Protein 3KEW (pdb70)

CATH classification: 2.40.30.130 (+1 more: 3.30.980.10)

Sequence (458 aa):
LTKLYYEDQYIKEFKGEIIEVKEIDGKFHVLLDQTAFFPGGGGQMGDLGLIDGIKVLDVYEEEGKVYHVLEKEPKKLKNLQCELDWERRFDGMQQHLGQHLLSGCFYDLFGANTCGFHLGKEISTVDIVGFLDEKTIREAEKEANRLIFFENLEVKSYAPSKKELKKVKTRRALPKTDEEIRIVEIVGLDLNACCGVHPRNTRDLQVIKIRRRWEKKHKNATRIEYVAGNRAVLTKLYYEDQYIKEFKGEIIEVKEIDGKFHVLLDQTAFFPGGGGQMGDLGLIDGIKVLDVYEEEGKVYHVLEKEPKKLKNLQCELDWERRFDGMQQHLGQHLLSGCFYDLFGANTCGFHLGKEISTVDIVGFLDEKTIREAEKEANRLIFENLEVKSYAPSKKELKKVKTRRALPKEEIRIVEIVGLDLNACCGVHPRNTRDLQVIKIRRRWEKHKNATRIEYVAGNNRAV

B-factor: mean 55.45, std 14.64, range [20.0, 114.48]

Foldseek 3Di:
DAACCLVDVPDFKDWWFWPDWDDDPQKTKTFTPYDPWAQDWQQFHTWWFDKQNFTFDHWHDDPNTIITITNDDDDDGGGIITGTPVVSSLQRQLLVVLQVLLQLLCCVPPVWHWDDWHDDPQWIKTKTFADDDPVSSVVSQVVSQVQLVVKFFKDKAQDDPVCVVVDDAPDDDDDDPDTFIWIDRPPTHIDTTPDRHDGISVSQVHKDWDDWDDDPRIIMTIMGTDPSVD/DEAVCLVPVPCFKDWWFFPDWDQDPNWTKTFTPYDPWAQDFQQFHTWWWDKLNWTFPHWHDDPNTIITITPDDDDDGGGIMIGTPVVSSLQRQLQVVLQVLLQLLLCVPPVWHWDDWHRDPQKIKTWTFADDDPVSSVNSQVVLQVQLVVKFFKDKAFDDPVRVVVDDAPDDDDPVTWIWIDRPPTHIDTGPGRHDRISVSQVHKDWDDWDDDPRTIMTIMGTDPSVD

Radius of gyration: 28.51 Å; Cα contacts (8 Å, |Δi|>4): 970; chains: 2; bounding box: 64×62×84 Å

Solvent-accessible surface area: 24409 Å² total; per-residue (Å²): 120,59,66,25,5,48,127,48,15,75,47,100,94,17,89,3,58,13,91,57,62,117,115,82,130,55,99,24,26,0,4,4,51,54,5,0,0,2,19,26,24,36,51,10,130,13,4,55,14,62,0,55,61,19,105,3,71,69,8,58,82,97,169,45,88,4,33,0,7,0,67,132,93,14,158,122,83,132,102,1,75,0,61,14,60,46,138,51,6,35,17,19,0,0,3,2,0,0,9,12,0,0,14,2,0,0,85,91,73,76,44,13,72,49,83,19,108,109,25,19,109,130,38,0,18,0,11,0,71,28,152,18,68,106,145,28,0,79,70,0,26,161,29,0,28,119,15,0,129,106,72,40,95,1,84,34,68,39,14,62,172,180,98,37,173,159,24,151,48,131,183,100,48,74,201,74,160,125,115,32,23,0,2,31,1,52,86,38,16,44,38,44,15,57,2,3,0,0,112,43,0,111,36,0,60,35,0,87,7,53,13,71,69,122,73,174,125,6,5,82,0,23,0,3,0,0,85,52,13,142,127,67,58,23,4,46,121,50,12,71,51,100,102,17,124,4,44,10,85,60,62,44,114,82,146,56,97,29,21,0,5,5,47,58,4,0,0,2,22,22,28,35,53,9,80,16,4,56,11,33,1,24,4,2,81,5,71,69,9,58,74,82,160,48,82,8,8,0,14,0,74,67,97,13,125,114,76,135,96,1,70,0,58,14,56,56,148,71,5,34,30,17,0,0,2,1,0,0,13,11,0,0,14,2,0,0,77,94,72,75,44,14,77,51,82,21,86,119,20,18,142,138,55,0,17,0,13,0,71,28,133,29,89,100,152,24,0,87,72,0,25,163,29,0,45,116,16,6,159,88,77,36,94,2,87,38,65,32,12,42,174,158,107,44,175,169,29,161,44,144,184,93,50,92,244,204,122,44,25,0,2,35,1,55,82,32,13,40,40,46,15,50,3,4,1,0,104,43,0,123,39,0,75,41,1,72,6,98,133,71,101,136,68,160,120,5,5,71,0,40,0,6,0,0,75,64,3,137

InterPro domains:
  IPR003156 DHHA1 domain [PF02272] (300-395)
  IPR009000 Translation protein, beta-barrel domain superfamily [SSF50447] (2-75)
  IPR012947 Threonyl/alanyl tRNA synthetase, SAD [PF07973] (180-222)
  IPR012947 Threonyl/alanyl tRNA synthetase, SAD [SM00863] (180-222)
  IPR018163 Threonyl/alanyl tRNA synthetase, class II-like, putative editing domain superfamily [SSF55186] (88-229)
  IPR051335 Alanyl-tRNA Editing Enzymes [PTHR43462] (4-225)

Structure (mmCIF, N/CA/C/O backbone):
data_3KEW
#
_entry.id   3KEW
#
_cell.length_a   57.849
_cell.length_b   57.922
_cell.length_c   178.441
_cell.angle_alpha   90.00
_cell.angle_beta   90.00
_cell.angle_gamma   90.00
#
_symmetry.space_group_name_H-M   'P 21 21 21'
#
loop_
_entity.id
_entity.type
_entity.pdbx_description
1 polymer 'DHHA1 domain protein'
2 non-polymer 'ZINC ION'
3 water water
#
loop_
_atom_site.group_PDB
_atom_site.id
_atom_site.type_symbol
_atom_site.label_atom_id
_atom_site.label_alt_id
_atom_site.label_comp_id
_atom_site.label_asym_id
_atom_site.label_entity_id
_atom_site.label_seq_id
_atom_site.pdbx_PDB_ins_code
_atom_site.Cartn_x
_atom_site.Cartn_y
_atom_site.Cartn_z
_atom_site.occupancy
_atom_site.B_iso_or_equiv
_atom_site.auth_seq_id
_atom_site.auth_comp_id
_atom_site.auth_asym_id
_atom_site.auth_atom_id
_atom_site.pdbx_PDB_model_num
ATOM 1 N N . LEU A 1 3 ? 8.075 5.696 63.681 1.00 76.73 1 LEU A N 1
ATOM 2 C CA . LEU A 1 3 ? 8.690 6.884 63.015 1.00 74.23 1 LEU A CA 1
ATOM 3 C C . LEU A 1 3 ? 8.163 7.092 61.595 1.00 73.16 1 LEU A C 1
ATOM 4 O O . LEU A 1 3 ? 7.496 6.215 61.041 1.00 75.02 1 LEU A O 1
ATOM 9 N N . THR A 1 4 ? 8.476 8.248 61.012 1.00 68.40 2 THR A N 1
ATOM 10 C CA . THR A 1 4 ? 7.740 8.762 59.849 1.00 66.06 2 THR A CA 1
ATOM 11 C C . THR A 1 4 ? 8.244 8.291 58.466 1.00 62.05 2 THR A C 1
ATOM 12 O O . THR A 1 4 ? 9.439 8.362 58.167 1.00 61.32 2 THR A O 1
ATOM 16 N N . LYS A 1 5 ? 7.311 7.814 57.637 1.00 57.23 3 LYS A N 1
ATOM 17 C CA . LYS A 1 5 ? 7.602 7.475 56.238 1.00 54.28 3 LYS A CA 1
ATOM 18 C C . LYS A 1 5 ? 6.904 8.449 55.278 1.00 50.51 3 LYS A C 1
ATOM 19 O O . LYS A 1 5 ? 5.735 8.271 54.910 1.00 46.69 3 LYS A O 1
ATOM 25 N N . LEU A 1 6 ? 7.656 9.472 54.880 1.00 45.89 4 LEU A N 1
ATOM 26 C CA . LEU A 1 6 ? 7.145 10.602 54.091 1.00 44.98 4 LEU A CA 1
ATOM 27 C C . LEU A 1 6 ? 6.679 10.238 52.682 1.00 44.38 4 LEU A C 1
ATOM 28 O O . LEU A 1 6 ? 5.722 10.828 52.177 1.00 47.89 4 LEU A O 1
ATOM 33 N N . TYR A 1 7 ? 7.337 9.242 52.083 1.00 47.21 5 TYR A N 1
ATOM 34 C CA . TYR A 1 7 ? 7.013 8.738 50.742 1.00 42.50 5 TYR A CA 1
ATOM 35 C C . TYR A 1 7 ? 5.572 8.257 50.575 1.00 46.37 5 TYR A C 1
ATOM 36 O O . TYR A 1 7 ? 5.043 8.270 49.466 1.00 48.40 5 TYR A O 1
ATOM 45 N N . TYR A 1 8 ? 4.949 7.823 51.670 1.00 43.96 6 TYR A N 1
ATOM 46 C CA . TYR A 1 8 ? 3.535 7.450 51.670 1.00 43.42 6 TYR A CA 1
ATOM 47 C C . TYR A 1 8 ? 2.597 8.598 52.079 1.00 47.56 6 TYR A C 1
ATOM 48 O O . TYR A 1 8 ? 1.377 8.436 52.060 1.00 51.81 6 TYR A O 1
ATOM 57 N N . GLU A 1 9 ? 3.164 9.744 52.459 1.00 45.47 7 GLU A N 1
ATOM 58 C CA . GLU A 1 9 ? 2.369 10.916 52.835 1.00 45.11 7 GLU A CA 1
ATOM 59 C C . GLU A 1 9 ? 2.285 11.912 51.680 1.00 44.59 7 GLU A C 1
ATOM 60 O O . GLU A 1 9 ? 1.199 12.388 51.333 1.00 45.33 7 GLU A O 1
ATOM 66 N N . ASP A 1 10 ? 3.445 12.211 51.105 1.00 44.61 8 ASP A N 1
ATOM 67 C CA . ASP A 1 10 ? 3.574 13.034 49.909 1.00 44.52 8 ASP A CA 1
ATOM 68 C C . ASP A 1 10 ? 4.723 12.481 49.074 1.00 44.64 8 ASP A C 1
ATOM 69 O O . ASP A 1 10 ? 5.898 12.669 49.397 1.00 40.40 8 ASP A O 1
ATOM 74 N N . GLN A 1 11 ? 4.370 11.818 47.981 1.00 45.74 9 GLN A N 1
ATOM 75 C CA . GLN A 1 11 ? 5.355 11.146 47.133 1.00 45.23 9 GLN A CA 1
ATOM 76 C C . GLN A 1 11 ? 6.208 12.094 46.287 1.00 40.20 9 GLN A C 1
ATOM 77 O O . GLN A 1 11 ? 7.150 11.657 45.647 1.00 40.30 9 GLN A O 1
ATOM 83 N N . TYR A 1 12 ? 5.869 13.383 46.290 1.00 41.95 10 TYR A N 1
ATOM 84 C CA . TYR A 1 12 ? 6.607 14.380 45.522 1.00 42.81 10 TYR A CA 1
ATOM 85 C C . TYR A 1 12 ? 7.641 15.144 46.333 1.00 44.95 10 TYR A C 1
ATOM 86 O O . TYR A 1 12 ? 8.354 15.974 45.774 1.00 45.02 10 TYR A O 1
ATOM 95 N N . ILE A 1 13 ? 7.727 14.865 47.636 1.00 48.53 11 ILE A N 1
ATOM 96 C CA . ILE A 1 13 ? 8.775 15.442 48.479 1.00 45.11 11 ILE A CA 1
ATOM 97 C C . ILE A 1 13 ? 10.116 14.871 48.028 1.00 45.81 11 ILE A C 1
ATOM 98 O O . ILE A 1 13 ? 10.322 13.653 48.063 1.00 47.88 11 ILE A O 1
ATOM 103 N N . LYS A 1 14 ? 11.008 15.751 47.583 1.00 44.95 12 LYS A N 1
ATOM 104 C CA . LYS A 1 14 ? 12.337 15.334 47.144 1.00 48.05 12 LYS A CA 1
ATOM 105 C C . LYS A 1 14 ? 13.486 15.859 48.016 1.00 48.18 12 LYS A C 1
ATOM 106 O O . LYS A 1 14 ? 14.615 15.375 47.911 1.00 48.97 12 LYS A O 1
ATOM 112 N N . GLU A 1 15 ? 13.198 16.858 48.854 1.00 51.64 13 GLU A N 1
ATOM 113 C CA . GLU A 1 15 ? 14.136 17.356 49.875 1.00 50.68 13 GLU A CA 1
ATOM 114 C C . GLU A 1 15 ? 13.408 17.491 51.195 1.00 50.73 13 GLU A C 1
ATOM 115 O O . GLU A 1 15 ? 12.240 17.913 51.226 1.00 49.86 13 GLU A O 1
ATOM 121 N N . PHE A 1 16 ? 14.109 17.167 52.281 1.00 49.41 14 PHE A N 1
ATOM 122 C CA . PHE A 1 16 ? 13.530 17.193 53.624 1.00 48.89 14 PHE A CA 1
ATOM 123 C C . PHE A 1 16 ? 14.589 17.306 54.718 1.00 48.64 14 PHE A C 1
ATOM 124 O O . PHE A 1 16 ? 15.799 17.176 54.462 1.00 44.40 14 PHE A O 1
ATOM 132 N N . LYS A 1 17 ? 14.113 17.566 55.934 1.00 47.58 15 LYS A N 1
ATOM 133 C CA . LYS A 1 17 ? 14.958 17.696 57.109 1.00 46.73 15 LYS A CA 1
ATOM 134 C C . LYS A 1 17 ? 14.862 16.426 57.931 1.00 47.03 15 LYS A C 1
ATOM 135 O O . LYS A 1 17 ? 13.774 15.881 58.148 1.00 48.31 15 LYS A O 1
ATOM 141 N N . GLY A 1 18 ? 16.009 15.932 58.369 1.00 48.77 16 GLY A N 1
ATOM 142 C CA . GLY A 1 18 ? 16.032 14.690 59.118 1.00 48.63 16 GLY A CA 1
ATOM 143 C C . GLY A 1 18 ? 17.024 14.707 60.250 1.00 53.64 16 GLY A C 1
ATOM 144 O O . GLY A 1 18 ? 17.989 15.480 60.244 1.00 54.15 16 GLY A O 1
ATOM 145 N N . GLU A 1 19 ? 16.775 13.836 61.219 1.00 56.89 17 GLU A N 1
ATOM 146 C CA . GLU A 1 19 ? 17.656 13.663 62.354 1.00 60.77 17 GLU A CA 1
ATOM 147 C C . GLU A 1 19 ? 18.024 12.198 62.455 1.00 55.13 17 GLU A C 1
ATOM 148 O O . GLU A 1 19 ? 17.146 11.333 62.508 1.00 54.52 17 GLU A O 1
ATOM 154 N N . ILE A 1 20 ? 19.327 11.940 62.473 1.00 53.22 18 ILE A N 1
ATOM 155 C CA . ILE A 1 20 ? 19.856 10.600 62.645 1.00 56.42 18 ILE A CA 1
ATOM 156 C C . ILE A 1 20 ? 19.612 10.110 64.074 1.00 57.26 18 ILE A C 1
ATOM 157 O O . ILE A 1 20 ? 20.078 10.717 65.036 1.00 61.02 18 ILE A O 1
ATOM 162 N N . ILE A 1 21 ? 18.869 9.012 64.181 1.00 59.00 19 ILE A N 1
ATOM 163 C CA . ILE A 1 21 ? 18.421 8.443 65.452 1.00 63.93 19 ILE A CA 1
ATOM 164 C C . ILE A 1 21 ? 19.343 7.297 65.926 1.00 65.77 19 ILE A C 1
ATOM 165 O O . ILE A 1 21 ? 19.478 7.049 67.128 1.00 61.20 19 ILE A O 1
ATOM 170 N N . GLU A 1 22 ? 20.001 6.635 64.972 1.00 68.47 20 GLU A N 1
ATOM 171 C CA . GLU A 1 22 ? 20.890 5.503 65.253 1.00 68.56 20 GLU A CA 1
ATOM 172 C C . GLU A 1 22 ? 21.988 5.452 64.194 1.00 70.08 20 GLU A C 1
ATOM 173 O O . GLU A 1 22 ? 21.736 5.778 63.036 1.00 72.34 20 GLU A O 1
ATOM 179 N N . VAL A 1 23 ? 23.206 5.090 64.602 1.00 70.16 21 VAL A N 1
ATOM 180 C CA . VAL A 1 23 ? 24.312 4.787 63.677 1.00 69.72 21 VAL A CA 1
ATOM 181 C C . VAL A 1 23 ? 24.938 3.429 64.023 1.00 72.30 21 VAL A C 1
ATOM 182 O O . VAL A 1 23 ? 25.376 3.219 65.157 1.00 72.75 21 VAL A O 1
ATOM 186 N N . LYS A 1 24 ? 24.974 2.518 63.048 1.00 72.42 22 LYS A N 1
ATOM 187 C CA . LYS A 1 24 ? 25.718 1.260 63.168 1.00 71.18 22 LYS A CA 1
ATOM 188 C C . LYS A 1 24 ? 26.732 1.115 62.038 1.00 72.70 22 LYS A C 1
ATOM 189 O O . LYS A 1 24 ? 26.360 1.118 60.863 1.00 75.33 22 LYS A O 1
ATOM 195 N N . GLU A 1 25 ? 28.010 0.993 62.392 1.00 74.45 23 GLU A N 1
ATOM 196 C CA . GLU A 1 25 ? 29.050 0.720 61.404 1.00 79.49 23 GLU A CA 1
ATOM 197 C C . GLU A 1 25 ? 29.126 -0.774 61.098 1.00 78.52 23 GLU A C 1
ATOM 198 O O . GLU A 1 25 ? 29.449 -1.585 61.970 1.00 78.06 23 GLU A O 1
ATOM 204 N N . ILE A 1 26 ? 28.807 -1.129 59.857 1.00 78.23 24 ILE A N 1
ATOM 205 C CA . ILE A 1 26 ? 28.864 -2.517 59.404 1.00 77.03 24 ILE A CA 1
ATOM 206 C C . ILE A 1 26 ? 29.808 -2.582 58.203 1.00 79.41 24 ILE A C 1
ATOM 207 O O . ILE A 1 26 ? 29.469 -2.123 57.109 1.00 79.72 24 ILE A O 1
ATOM 212 N N . ASP A 1 27 ? 30.988 -3.154 58.450 1.00 82.03 25 ASP A N 1
ATOM 213 C CA . ASP A 1 27 ? 32.153 -3.167 57.537 1.00 84.51 25 ASP A CA 1
ATOM 214 C C . ASP A 1 27 ? 32.244 -2.055 56.473 1.00 82.76 25 ASP A C 1
ATOM 215 O O . ASP A 1 27 ? 31.828 -2.239 55.325 1.00 83.20 25 ASP A O 1
ATOM 220 N N . GLY A 1 28 ? 32.784 -0.909 56.882 1.00 81.52 26 GLY A N 1
ATOM 221 C CA . GLY A 1 28 ? 33.075 0.196 55.965 1.00 81.91 26 GLY A CA 1
ATOM 222 C C . GLY A 1 28 ? 31.954 1.200 55.764 1.00 80.62 26 GLY A C 1
ATOM 223 O O . GLY A 1 28 ? 32.209 2.349 55.402 1.00 78.93 26 GLY A O 1
ATOM 224 N N . LYS A 1 29 ? 30.719 0.763 56.011 1.00 81.16 27 LYS A N 1
ATOM 225 C CA . LYS A 1 29 ? 29.516 1.554 55.741 1.00 80.45 27 LYS A CA 1
ATOM 226 C C . LYS A 1 29 ? 28.724 1.857 57.015 1.00 77.09 27 LYS A C 1
ATOM 227 O O . LYS A 1 29 ? 28.758 1.089 57.982 1.00 74.42 27 LYS A O 1
ATOM 233 N N . PHE A 1 30 ? 27.995 2.970 56.990 1.00 73.78 28 PHE A N 1
ATOM 234 C CA . PHE A 1 30 ? 27.285 3.463 58.168 1.00 67.85 28 PHE A CA 1
ATOM 235 C C . PHE A 1 30 ? 25.770 3.420 57.987 1.00 63.73 28 PHE A C 1
ATOM 236 O O . PHE A 1 30 ? 25.186 4.240 57.275 1.00 64.15 28 PHE A O 1
ATOM 244 N N . HIS A 1 31 ? 25.155 2.433 58.632 1.00 57.42 29 HIS A N 1
ATOM 245 C CA . HIS A 1 31 ? 23.716 2.199 58.543 1.00 60.10 29 HIS A CA 1
ATOM 246 C C . HIS A 1 31 ? 22.981 3.115 59.520 1.00 60.07 29 HIS A C 1
ATOM 247 O O . HIS A 1 31 ? 23.080 2.932 60.736 1.00 62.09 29 HIS A O 1
ATOM 254 N N . VAL A 1 32 ? 22.252 4.101 58.996 1.00 58.72 30 VAL A N 1
ATOM 255 C CA . VAL A 1 32 ? 21.552 5.066 59.857 1.00 57.10 30 VAL A CA 1
ATOM 256 C C . VAL A 1 32 ? 20.020 4.990 59.820 1.00 57.06 30 VAL A C 1
ATOM 257 O O . VAL A 1 32 ? 19.411 4.678 58.790 1.00 54.90 30 VAL A O 1
ATOM 261 N N . LEU A 1 33 ? 19.413 5.267 60.969 1.00 56.43 31 LEU A N 1
ATOM 262 C CA . LEU A 1 33 ? 17.970 5.421 61.076 1.00 57.08 31 LEU A CA 1
ATOM 263 C C . LEU A 1 33 ? 17.704 6.921 61.150 1.00 57.56 31 LEU A C 1
ATOM 264 O O . LEU A 1 33 ? 18.559 7.676 61.633 1.00 52.06 31 LEU A O 1
ATOM 269 N N . LEU A 1 34 ? 16.541 7.347 60.654 1.00 49.69 32 LEU A N 1
ATOM 270 C CA . LEU A 1 34 ? 16.136 8.760 60.657 1.00 49.03 32 LEU A CA 1
ATOM 271 C C . LEU A 1 34 ? 14.790 8.914 61.358 1.00 49.19 32 LEU A C 1
ATOM 272 O O . LEU A 1 34 ? 14.007 7.961 61.406 1.00 48.76 32 LEU A O 1
ATOM 277 N N . ASP A 1 35 ? 14.538 10.101 61.917 1.00 52.14 33 ASP A N 1
ATOM 278 C CA . ASP A 1 35 ? 13.256 10.392 62.569 1.00 54.77 33 ASP A CA 1
ATOM 279 C C . ASP A 1 35 ? 12.102 10.376 61.559 1.00 54.55 33 ASP A C 1
ATOM 280 O O . ASP A 1 35 ? 11.016 9.862 61.847 1.00 54.97 33 ASP A O 1
ATOM 285 N N . GLN A 1 36 ? 12.371 10.920 60.371 1.00 55.41 34 GLN A N 1
ATOM 286 C CA . GLN A 1 36 ? 11.440 10.915 59.238 1.00 52.37 34 GLN A CA 1
ATOM 287 C C . GLN A 1 36 ? 12.228 10.714 57.953 1.00 49.79 34 GLN A C 1
ATOM 288 O O . GLN A 1 36 ? 13.336 11.230 57.814 1.00 48.50 34 GLN A O 1
ATOM 294 N N . THR A 1 37 ? 11.673 9.950 57.020 1.00 50.39 35 THR A N 1
ATOM 295 C CA . THR A 1 37 ? 12.373 9.729 55.756 1.00 49.31 35 THR A CA 1
ATOM 296 C C . THR A 1 37 ? 11.454 9.739 54.532 1.00 47.12 35 THR A C 1
ATOM 297 O O . THR A 1 37 ? 10.311 9.277 54.581 1.00 45.39 35 THR A O 1
ATOM 301 N N . ALA A 1 38 ? 11.967 10.306 53.450 1.00 43.69 36 ALA A N 1
ATOM 302 C CA . ALA 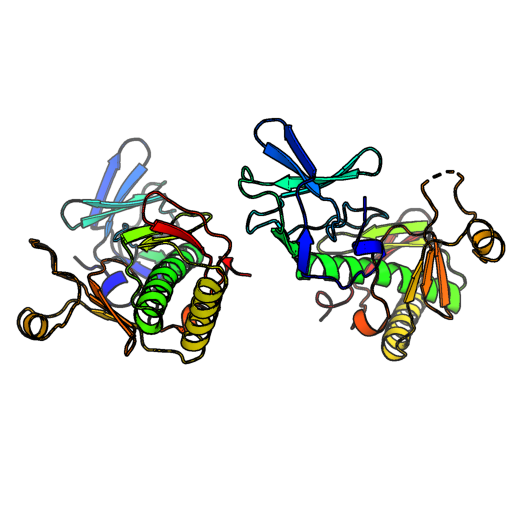A 1 38 ? 11.320 10.238 52.146 1.00 43.82 36 ALA A CA 1
ATOM 303 C C . ALA A 1 38 ? 12.042 9.235 51.241 1.00 45.44 36 ALA A C 1
ATOM 304 O O . ALA A 1 38 ? 11.713 9.115 50.065 1.00 46.97 36 ALA A O 1
ATOM 306 N N . PHE A 1 39 ? 13.035 8.526 51.788 1.00 44.81 37 PHE A N 1
ATOM 307 C CA . PHE A 1 39 ? 13.736 7.473 51.043 1.00 41.07 37 PHE A CA 1
ATOM 308 C C . PHE A 1 39 ? 12.893 6.199 51.056 1.00 44.77 37 PHE A C 1
ATOM 309 O O . PHE A 1 39 ? 12.676 5.599 52.118 1.00 43.60 37 PHE A O 1
ATOM 317 N N . PHE A 1 40 ? 12.398 5.810 49.876 1.00 44.31 38 PHE A N 1
ATOM 318 C CA . PHE A 1 40 ? 11.658 4.555 49.686 1.00 43.93 38 PHE A CA 1
ATOM 319 C C . PHE A 1 40 ? 12.673 3.422 49.792 1.00 45.60 38 PHE A C 1
ATOM 320 O O . PHE A 1 40 ? 13.737 3.500 49.155 1.00 41.82 38 PHE A O 1
ATOM 328 N N . PRO A 1 41 ? 12.395 2.411 50.645 1.00 45.70 39 PRO A N 1
ATOM 329 C CA . PRO A 1 41 ? 13.251 1.212 50.742 1.00 48.71 39 PRO A CA 1
ATOM 330 C C . PRO A 1 41 ? 13.056 0.180 49.609 1.00 54.04 39 PRO A C 1
ATOM 331 O O . PRO A 1 41 ? 13.911 -0.702 49.418 1.00 50.79 39 PRO A O 1
ATOM 335 N N . GLY A 1 42 ? 11.958 0.310 48.866 1.00 49.80 40 GLY A N 1
ATOM 336 C CA . GLY A 1 42 ? 11.539 -0.699 47.899 1.00 52.52 40 GLY A CA 1
ATOM 337 C C . GLY A 1 42 ? 10.210 -1.300 48.314 1.00 52.35 40 GLY A C 1
ATOM 338 O O . GLY A 1 42 ? 9.855 -1.250 49.491 1.00 55.59 40 GLY A O 1
ATOM 339 N N . GLY A 1 43 ? 9.473 -1.866 47.356 1.00 49.79 41 GLY A N 1
ATOM 340 C CA . GLY A 1 43 ? 8.156 -2.455 47.630 1.00 46.23 41 GLY A CA 1
ATOM 341 C C . GLY A 1 43 ? 7.283 -2.622 46.396 1.00 50.24 41 GLY A C 1
ATOM 342 O O . GLY A 1 43 ? 7.312 -1.795 45.487 1.00 52.02 41 GLY A O 1
ATOM 343 N N . GLY A 1 44 ? 6.508 -3.702 46.362 1.00 52.10 42 GLY A N 1
ATOM 344 C CA . GLY A 1 44 ? 5.638 -4.020 45.220 1.00 51.74 42 GLY A CA 1
ATOM 345 C C . GLY A 1 44 ? 6.329 -4.229 43.871 1.00 52.61 42 GLY A C 1
ATOM 346 O O . GLY A 1 44 ? 5.688 -4.101 42.822 1.00 44.63 42 GLY A O 1
ATOM 347 N N . GLY A 1 45 ? 7.624 -4.553 43.899 1.00 45.80 43 GLY A N 1
ATOM 348 C CA . GLY A 1 45 ? 8.410 -4.724 42.685 1.00 46.05 43 GLY A CA 1
ATOM 349 C C . GLY A 1 45 ? 9.281 -3.525 42.337 1.00 50.22 43 GLY A C 1
ATOM 350 O O . GLY A 1 45 ? 10.150 -3.603 41.462 1.00 47.13 43 GLY A O 1
ATOM 351 N N . GLN A 1 46 ? 9.052 -2.414 43.034 1.00 43.71 44 GLN A N 1
ATOM 352 C CA . GLN A 1 46 ? 9.714 -1.161 42.739 1.00 43.18 44 GLN A CA 1
ATOM 353 C C . GLN A 1 46 ? 10.964 -1.032 43.589 1.00 48.20 44 GLN A C 1
ATOM 354 O O . GLN A 1 46 ? 10.940 -1.352 44.779 1.00 47.09 44 GLN A O 1
ATOM 360 N N . MET A 1 47 ? 12.044 -0.567 42.964 1.00 50.19 45 MET A N 1
ATOM 361 C CA . MET A 1 47 ? 13.335 -0.355 43.618 1.00 57.12 45 MET A CA 1
ATOM 362 C C . MET A 1 47 ? 13.321 0.795 44.622 1.00 53.55 45 MET A C 1
ATOM 363 O O . MET A 1 47 ? 12.456 1.669 44.566 1.00 51.09 45 MET A O 1
ATOM 368 N N . GLY A 1 48 ? 14.289 0.782 45.536 1.00 48.53 46 GLY A N 1
ATOM 369 C CA . GLY A 1 48 ? 14.420 1.814 46.553 1.00 46.82 46 GLY A CA 1
ATOM 370 C C . GLY A 1 48 ? 15.230 3.016 46.113 1.00 50.43 46 GLY A C 1
ATOM 371 O O . GLY A 1 48 ? 15.829 3.001 45.032 1.00 51.18 46 GLY A O 1
ATOM 372 N N . ASP A 1 49 ? 15.272 4.044 46.968 1.00 48.02 47 ASP A N 1
ATOM 373 C CA . ASP A 1 49 ? 15.914 5.322 46.640 1.00 44.63 47 ASP A CA 1
ATOM 374 C C . ASP A 1 49 ? 17.421 5.393 46.905 1.00 47.32 47 ASP A C 1
ATOM 375 O O . ASP A 1 49 ? 17.986 4.561 47.611 1.00 47.27 47 ASP A O 1
ATOM 380 N N . LEU A 1 50 ? 18.051 6.397 46.298 1.00 49.32 48 LEU A N 1
ATOM 381 C CA . LEU A 1 50 ? 19.433 6.787 46.572 1.00 54.03 48 LEU A CA 1
ATOM 382 C C . LEU A 1 50 ? 19.415 8.293 46.790 1.00 52.43 48 LEU A C 1
ATOM 383 O O . LEU A 1 50 ? 18.352 8.915 46.709 1.00 54.87 48 LEU A O 1
ATOM 388 N N . GLY A 1 51 ? 20.577 8.885 47.053 1.00 49.35 49 GLY A N 1
ATOM 389 C CA . GLY A 1 51 ? 20.652 10.330 47.227 1.00 52.60 49 GLY A CA 1
ATOM 390 C C . GLY A 1 51 ? 21.682 10.769 48.245 1.00 55.12 49 GLY A C 1
ATOM 391 O O . GLY A 1 51 ? 22.760 10.177 48.336 1.00 53.49 49 GLY A O 1
ATOM 392 N N . LEU A 1 52 ? 21.353 11.821 48.998 1.00 55.78 50 LEU A N 1
ATOM 393 C CA . LEU A 1 52 ? 22.286 12.413 49.964 1.00 52.73 50 LEU A CA 1
ATOM 394 C C . LEU A 1 52 ? 21.617 12.684 51.302 1.00 53.77 50 LEU A C 1
ATOM 395 O O . LEU A 1 52 ? 20.477 13.141 51.352 1.00 54.26 50 LEU A O 1
ATOM 400 N N . ILE A 1 53 ? 22.338 12.377 52.377 1.00 56.99 51 ILE A N 1
ATOM 401 C CA . ILE A 1 53 ? 21.999 12.810 53.734 1.00 54.78 51 ILE A CA 1
ATOM 402 C C . ILE A 1 53 ? 23.206 13.594 54.259 1.00 59.28 51 ILE A C 1
ATOM 403 O O . ILE A 1 53 ? 24.298 13.027 54.404 1.00 54.40 51 ILE A O 1
ATOM 408 N N . ASP A 1 54 ? 23.001 14.895 54.499 1.00 61.46 52 ASP A N 1
ATOM 409 C CA . ASP A 1 54 ? 24.055 15.833 54.929 1.00 62.45 52 ASP A CA 1
ATOM 410 C C . ASP A 1 54 ? 25.283 15.797 53.998 1.00 62.60 52 ASP A C 1
ATOM 411 O O . ASP A 1 54 ? 26.432 15.787 54.449 1.00 63.40 52 ASP A O 1
ATOM 416 N N . GLY A 1 55 ? 25.024 15.738 52.693 1.00 60.77 53 GLY A N 1
ATOM 417 C CA . GLY A 1 55 ? 26.089 15.678 51.690 1.00 57.88 53 GLY A CA 1
ATOM 418 C C . GLY A 1 55 ? 26.794 14.335 51.568 1.00 58.10 53 GLY A C 1
ATOM 419 O O . GLY A 1 55 ? 27.681 14.178 50.726 1.00 61.24 53 GLY A O 1
ATOM 420 N N . ILE A 1 56 ? 26.417 13.373 52.406 1.00 54.29 54 ILE A N 1
ATOM 421 C CA . ILE A 1 56 ? 27.005 12.033 52.370 1.00 60.27 54 ILE A CA 1
ATOM 422 C C . ILE A 1 56 ? 26.093 11.138 51.544 1.00 60.34 54 ILE A C 1
ATOM 423 O O . ILE A 1 56 ? 24.886 11.071 51.809 1.00 59.31 54 ILE A O 1
ATOM 428 N N . LYS A 1 57 ? 26.658 10.455 50.547 1.00 61.99 55 LYS A N 1
ATOM 429 C CA . LYS A 1 57 ? 25.829 9.667 49.630 1.00 60.71 55 LYS A CA 1
ATOM 430 C C . LYS A 1 57 ? 25.215 8.411 50.230 1.00 57.28 55 LYS A C 1
ATOM 431 O O . LYS A 1 57 ? 25.892 7.601 50.865 1.00 56.07 55 LYS A O 1
ATOM 437 N N . VAL A 1 58 ? 23.902 8.300 50.040 1.00 56.72 56 VAL A N 1
ATOM 438 C CA . VAL A 1 58 ? 23.131 7.130 50.425 1.00 54.83 56 VAL A CA 1
ATOM 439 C C . VAL A 1 58 ? 23.301 6.078 49.326 1.00 58.55 56 VAL A C 1
ATOM 440 O O . VAL A 1 58 ? 22.967 6.323 48.159 1.00 57.40 56 VAL A O 1
ATOM 444 N N . LEU A 1 59 ? 23.825 4.915 49.707 1.00 58.80 57 LEU A N 1
ATOM 445 C CA . LEU A 1 59 ? 24.180 3.863 48.757 1.00 58.16 57 LEU A CA 1
ATOM 446 C C . LEU A 1 59 ? 23.124 2.779 48.671 1.00 58.02 57 LEU A C 1
ATOM 447 O O . LEU A 1 59 ? 23.040 2.063 47.671 1.00 61.70 57 LEU A O 1
ATOM 452 N N . ASP A 1 60 ? 22.348 2.641 49.736 1.00 53.39 58 ASP A N 1
ATOM 453 C CA . ASP A 1 60 ? 21.323 1.611 49.824 1.00 58.14 58 ASP A CA 1
ATOM 454 C C . ASP A 1 60 ? 20.293 2.040 50.849 1.00 55.24 58 ASP A C 1
ATOM 455 O O . ASP A 1 60 ? 20.618 2.731 51.822 1.00 53.40 58 ASP A O 1
ATOM 460 N N . VAL A 1 61 ? 19.044 1.663 50.606 1.00 55.28 59 VAL A N 1
ATOM 461 C CA . VAL A 1 61 ? 17.972 1.867 51.565 1.00 51.12 59 VAL A CA 1
ATOM 462 C C . VAL A 1 61 ? 17.216 0.551 51.648 1.00 54.28 59 VAL A C 1
ATOM 463 O O . VAL A 1 61 ? 16.872 -0.043 50.623 1.00 52.90 59 VAL A O 1
ATOM 467 N N . TYR A 1 62 ? 16.994 0.083 52.869 1.00 55.54 60 TYR A N 1
ATOM 468 C CA . TYR A 1 62 ? 16.226 -1.130 53.099 1.00 56.80 60 TYR A CA 1
ATOM 469 C C . TYR A 1 62 ? 15.337 -0.956 54.319 1.00 55.60 60 TYR A C 1
ATOM 470 O O . TYR A 1 62 ? 15.559 -0.059 55.137 1.00 53.92 60 TYR A O 1
ATOM 479 N N . GLU A 1 63 ? 14.330 -1.815 54.432 1.00 60.63 61 GLU A N 1
ATOM 480 C CA . GLU A 1 63 ? 13.450 -1.823 55.587 1.00 62.99 61 GLU A CA 1
ATOM 481 C C . GLU A 1 63 ? 13.643 -3.109 56.380 1.00 68.38 61 GLU A C 1
ATOM 482 O O . GLU A 1 63 ? 13.642 -4.202 55.813 1.00 67.92 61 GLU A O 1
ATOM 488 N N . GLU A 1 64 ? 13.820 -2.965 57.690 1.00 72.51 62 GLU A N 1
ATOM 489 C CA . GLU A 1 64 ? 13.941 -4.108 58.583 1.00 78.45 62 GLU A CA 1
ATOM 490 C C . GLU A 1 64 ? 13.093 -3.876 59.832 1.00 76.71 62 GLU A C 1
ATOM 491 O O . GLU A 1 64 ? 13.315 -2.908 60.566 1.00 74.91 62 GLU A O 1
ATOM 497 N N . GLU A 1 65 ? 12.116 -4.764 60.034 1.00 77.08 63 GLU A N 1
ATOM 498 C CA . GLU A 1 65 ? 11.162 -4.718 61.157 1.00 79.52 63 GLU A CA 1
ATOM 499 C C . GLU A 1 65 ? 10.417 -3.385 61.278 1.00 75.23 63 GLU A C 1
ATOM 500 O O . GLU A 1 65 ? 10.277 -2.831 62.373 1.00 78.06 63 GLU A O 1
ATOM 506 N N . GLY A 1 66 ? 9.953 -2.877 60.140 1.00 72.38 64 GLY A N 1
ATOM 507 C CA . GLY A 1 66 ? 9.205 -1.622 60.083 1.00 67.70 64 GLY A CA 1
ATOM 508 C C . GLY A 1 66 ? 10.061 -0.370 60.160 1.00 63.72 64 GLY A C 1
ATOM 509 O O . GLY A 1 66 ? 9.541 0.722 60.361 1.00 66.17 64 GLY A O 1
ATOM 510 N N . LYS A 1 67 ? 11.372 -0.518 59.994 1.00 60.97 65 LYS A N 1
ATOM 511 C CA . LYS A 1 67 ? 12.282 0.619 60.111 1.00 61.90 65 LYS A CA 1
ATOM 512 C C . LYS A 1 67 ? 13.141 0.765 58.869 1.00 61.58 65 LYS A C 1
ATOM 513 O O . LYS A 1 67 ? 13.733 -0.201 58.397 1.00 62.48 65 LYS A O 1
ATOM 519 N N . VAL A 1 68 ? 13.208 1.988 58.354 1.00 56.41 66 VAL A N 1
ATOM 520 C CA . VAL A 1 68 ? 13.935 2.279 57.134 1.00 52.75 66 VAL A CA 1
ATOM 521 C C . VAL A 1 68 ? 15.384 2.669 57.457 1.00 49.25 66 VAL A C 1
ATOM 522 O O . VAL A 1 68 ? 15.633 3.678 58.125 1.00 49.98 66 VAL A O 1
ATOM 526 N N . TYR A 1 69 ? 16.325 1.868 56.965 1.00 49.66 67 TYR A N 1
ATOM 527 C CA . TYR A 1 69 ? 17.754 2.078 57.200 1.00 50.21 67 TYR A CA 1
ATOM 528 C C . TYR A 1 69 ? 18.485 2.594 55.973 1.00 51.98 67 TYR A C 1
ATOM 529 O O . TYR A 1 69 ? 18.306 2.081 54.876 1.00 54.39 67 TYR A O 1
ATOM 538 N N . HIS A 1 70 ? 19.346 3.579 56.183 1.00 53.23 68 HIS A N 1
ATOM 539 C CA . HIS A 1 70 ? 20.081 4.228 55.111 1.00 54.97 68 HIS A CA 1
ATOM 540 C C . HIS A 1 70 ? 21.559 3.884 55.238 1.00 59.10 68 HIS A C 1
ATOM 541 O O . HIS A 1 70 ? 22.177 4.135 56.276 1.00 58.70 68 HIS A O 1
ATOM 548 N N . VAL A 1 71 ? 22.118 3.303 54.180 1.00 58.89 69 VAL A N 1
ATOM 549 C CA . VAL A 1 71 ? 23.530 2.941 54.157 1.00 56.02 69 VAL A CA 1
ATOM 550 C C . VAL A 1 71 ? 24.344 4.113 53.607 1.00 57.88 69 VAL A C 1
ATOM 551 O O . VAL A 1 71 ? 24.240 4.463 52.431 1.00 60.45 69 VAL A O 1
ATOM 555 N N . LEU A 1 72 ? 25.133 4.732 54.481 1.00 57.01 70 LEU A N 1
ATOM 556 C CA . LEU A 1 72 ? 25.935 5.895 54.116 1.00 60.02 70 LEU A CA 1
ATOM 557 C C . LEU A 1 72 ? 27.380 5.480 53.881 1.00 57.57 70 LEU A C 1
ATOM 558 O O . LEU A 1 72 ? 27.906 4.635 54.614 1.00 55.04 70 LEU A O 1
ATOM 563 N N . GLU A 1 73 ? 28.029 6.073 52.876 1.00 61.43 71 GLU A N 1
ATOM 564 C CA . GLU A 1 73 ? 29.414 5.690 52.560 1.00 66.10 71 GLU A CA 1
ATOM 565 C C . GLU A 1 73 ? 30.456 6.310 53.499 1.00 69.11 71 GLU A C 1
ATOM 566 O O . GLU A 1 73 ? 31.565 5.789 53.624 1.00 68.51 71 GLU A O 1
ATOM 572 N N . LYS A 1 74 ? 30.096 7.414 54.153 1.00 69.43 72 LYS A N 1
ATOM 573 C CA . LYS A 1 74 ? 30.989 8.077 55.103 1.00 69.16 72 LYS A CA 1
ATOM 574 C C . LYS A 1 74 ? 30.351 8.221 56.483 1.00 71.26 72 LYS A C 1
ATOM 575 O O . LYS A 1 74 ? 29.137 8.059 56.644 1.00 68.62 72 LYS A O 1
ATOM 581 N N . GLU A 1 75 ? 31.188 8.506 57.477 1.00 74.73 73 GLU A N 1
ATOM 582 C CA . GLU A 1 75 ? 30.734 8.657 58.852 1.00 76.82 73 GLU A CA 1
ATOM 583 C C . GLU A 1 75 ? 30.015 9.989 59.051 1.00 72.76 73 GLU A C 1
ATOM 584 O O . GLU A 1 75 ? 30.547 11.042 58.678 1.00 73.03 73 GLU A O 1
ATOM 590 N N . PRO A 1 76 ? 28.789 9.940 59.610 1.00 69.19 74 PRO A N 1
ATOM 591 C CA . PRO A 1 76 ? 28.080 11.154 60.007 1.00 67.65 74 PRO A CA 1
ATOM 592 C C . PRO A 1 76 ? 28.823 11.899 61.111 1.00 69.32 74 PRO A C 1
ATOM 593 O O . PRO A 1 76 ? 29.386 11.270 62.010 1.00 67.93 74 PRO A O 1
ATOM 597 N N . LYS A 1 77 ? 28.845 13.226 61.016 1.00 71.07 75 LYS A N 1
ATOM 598 C CA . LYS A 1 77 ? 29.397 14.070 62.072 1.00 71.88 75 LYS A CA 1
ATOM 599 C C . LYS A 1 77 ? 28.232 14.761 62.776 1.00 69.77 75 LYS A C 1
ATOM 600 O O . LYS A 1 77 ? 27.841 14.361 63.879 1.00 70.37 75 LYS A O 1
ATOM 606 N N . LYS A 1 78 ? 27.672 15.773 62.116 1.00 68.99 76 LYS A N 1
ATOM 607 C CA . LYS A 1 78 ? 26.432 16.422 62.541 1.00 67.92 76 LYS A CA 1
ATOM 608 C C . LYS A 1 78 ? 25.272 15.431 62.411 1.00 66.57 76 LYS A C 1
ATOM 609 O O . LYS A 1 78 ? 25.238 14.626 61.474 1.00 69.37 76 LYS A O 1
ATOM 615 N N . LEU A 1 79 ? 24.337 15.465 63.357 1.00 64.41 77 LEU A N 1
ATOM 616 C CA . LEU A 1 79 ? 23.208 14.535 63.303 1.00 66.64 77 LEU A CA 1
ATOM 617 C C . LEU A 1 79 ? 21.801 15.126 63.487 1.00 63.87 77 LEU A C 1
ATOM 618 O O . LEU A 1 79 ? 20.818 14.401 63.391 1.00 66.28 77 LEU A O 1
ATOM 623 N N . LYS A 1 80 ? 21.704 16.431 63.713 1.00 62.04 78 LYS A N 1
ATOM 624 C C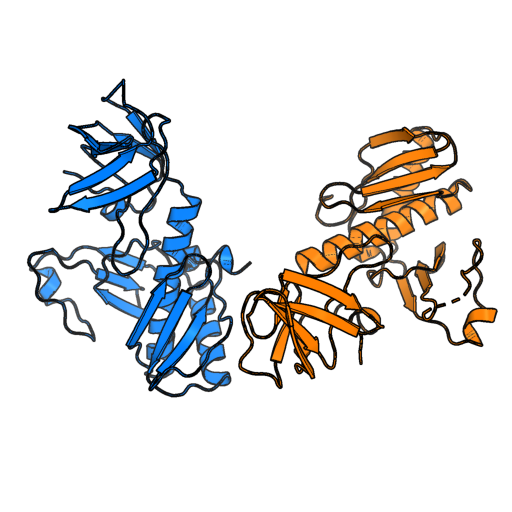A . LYS A 1 80 ? 20.400 17.089 63.817 1.00 64.92 78 LYS A CA 1
ATOM 625 C C . LYS A 1 80 ? 20.188 18.066 62.671 1.00 63.26 78 LYS A C 1
ATOM 626 O O . LYS A 1 80 ? 21.156 18.646 62.163 1.00 65.15 78 LYS A O 1
ATOM 632 N N . ASN A 1 81 ? 18.924 18.232 62.271 1.00 61.03 79 ASN A N 1
ATOM 633 C CA . ASN A 1 81 ? 18.513 19.222 61.268 1.00 59.50 79 ASN A CA 1
ATOM 634 C C . ASN A 1 81 ? 19.305 19.092 59.954 1.00 57.16 79 ASN A C 1
ATOM 635 O O . ASN A 1 81 ? 19.837 20.064 59.420 1.00 57.44 79 ASN A O 1
ATOM 640 N N . LEU A 1 82 ? 19.392 17.867 59.451 1.00 55.86 80 LEU A N 1
ATOM 641 C CA . LEU A 1 82 ? 20.220 17.584 58.284 1.00 54.85 80 LEU A CA 1
ATOM 642 C C . LEU A 1 82 ? 19.446 17.786 56.996 1.00 53.49 80 LEU A C 1
ATOM 643 O O . LEU A 1 82 ? 18.275 17.421 56.908 1.00 55.88 80 LEU A O 1
ATOM 648 N N . GLN A 1 83 ? 20.108 18.384 56.009 1.00 59.75 81 GLN A N 1
ATOM 649 C CA . GLN A 1 83 ? 19.573 18.471 54.653 1.00 63.64 81 GLN A CA 1
ATOM 650 C C . GLN A 1 83 ? 19.649 17.112 53.964 1.00 62.20 81 GLN A C 1
ATOM 651 O O . GLN A 1 83 ? 20.743 16.592 53.710 1.00 58.75 81 GLN A O 1
ATOM 657 N N . CYS A 1 84 ? 18.482 16.543 53.674 1.00 57.14 82 CYS A N 1
ATOM 658 C CA . CYS A 1 84 ? 18.400 15.254 52.995 1.00 57.42 82 CYS A CA 1
ATOM 659 C C . CYS A 1 84 ? 17.685 15.396 51.661 1.00 60.57 82 CYS A C 1
ATOM 660 O O . CYS A 1 84 ? 16.571 15.927 51.609 1.00 65.93 82 CYS A O 1
ATOM 663 N N . GLU A 1 85 ? 18.316 14.916 50.589 1.00 56.47 83 GLU A N 1
ATOM 664 C CA . GLU A 1 85 ? 17.722 15.013 49.257 1.00 57.23 83 GLU A CA 1
ATOM 665 C C . GLU A 1 85 ? 17.782 13.723 48.444 1.00 55.01 83 GLU A C 1
ATOM 666 O O . GLU A 1 85 ? 18.812 13.045 48.392 1.00 52.45 83 GLU A O 1
ATOM 672 N N . LEU A 1 86 ? 16.655 13.392 47.822 1.00 52.89 84 LEU A N 1
ATOM 673 C CA . LEU A 1 86 ? 16.551 12.204 46.984 1.00 50.81 84 LEU A CA 1
ATOM 674 C C . LEU A 1 86 ? 17.238 12.439 45.646 1.00 53.10 84 LEU A C 1
ATOM 675 O O . LEU A 1 86 ? 17.314 13.570 45.156 1.00 52.44 84 LEU A O 1
ATOM 680 N N . ASP A 1 87 ? 17.762 11.361 45.072 1.00 55.67 85 ASP A N 1
ATOM 681 C CA . ASP A 1 87 ? 18.043 11.295 43.642 1.00 52.58 85 ASP A CA 1
ATOM 682 C C . ASP A 1 87 ? 16.651 11.224 43.014 1.00 46.38 85 ASP A C 1
ATOM 683 O O . ASP A 1 87 ? 16.028 10.166 42.986 1.00 49.71 85 ASP A O 1
ATOM 688 N N . TRP A 1 88 ? 16.152 12.373 42.562 1.00 44.19 86 TRP A N 1
ATOM 689 C CA . TRP A 1 88 ? 14.778 12.467 42.064 1.00 48.54 86 TRP A CA 1
ATOM 690 C C . TRP A 1 88 ? 14.568 11.795 40.700 1.00 48.30 86 TRP A C 1
ATOM 691 O O . TRP A 1 88 ? 13.482 11.297 40.415 1.00 49.68 86 TRP A O 1
ATOM 702 N N . GLU A 1 89 ? 15.604 11.788 39.868 1.00 49.40 87 GLU A N 1
ATOM 703 C CA . GLU A 1 89 ? 15.538 11.147 38.559 1.00 50.76 87 GLU A CA 1
ATOM 704 C C . GLU A 1 89 ? 15.276 9.645 38.688 1.00 46.26 87 GLU A C 1
ATOM 705 O O . GLU A 1 89 ? 14.402 9.108 38.011 1.00 47.58 87 GLU A O 1
ATOM 711 N N . ARG A 1 90 ? 16.009 8.994 39.588 1.00 42.78 88 ARG A N 1
ATOM 712 C CA . ARG A 1 90 ? 15.820 7.585 39.894 1.00 40.35 88 ARG A CA 1
ATOM 713 C C . ARG A 1 90 ? 14.424 7.317 40.458 1.00 44.16 88 ARG A C 1
ATOM 714 O O . ARG A 1 90 ? 13.765 6.358 40.062 1.00 43.73 88 ARG A O 1
ATOM 722 N N . ARG A 1 91 ? 14.006 8.165 41.394 1.00 43.34 89 ARG A N 1
ATOM 723 C CA . ARG A 1 91 ? 12.711 8.063 42.064 1.00 45.57 89 ARG A CA 1
ATOM 724 C C . ARG A 1 91 ? 11.609 8.069 41.034 1.00 37.36 89 ARG A C 1
ATOM 725 O O . ARG A 1 91 ? 10.785 7.158 40.989 1.00 47.26 89 ARG A O 1
ATOM 733 N N . PHE A 1 92 ? 11.591 9.143 40.249 1.00 41.31 90 PHE A N 1
ATOM 734 C CA . PHE A 1 92 ? 10.512 9.433 39.314 1.00 38.01 90 PHE A CA 1
ATOM 735 C C . PHE A 1 92 ? 10.457 8.394 38.192 1.00 40.80 90 PHE A C 1
ATOM 736 O O . PHE A 1 92 ? 9.369 7.991 37.765 1.00 44.91 90 PHE A O 1
ATOM 744 N N . ASP A 1 93 ? 11.628 7.955 37.733 1.00 41.78 91 ASP A N 1
ATOM 745 C CA . ASP A 1 93 ? 11.716 6.877 36.739 1.00 48.34 91 ASP A CA 1
ATOM 746 C C . ASP A 1 93 ? 10.940 5.642 37.196 1.00 43.64 91 ASP A C 1
ATOM 747 O O . ASP A 1 93 ? 10.084 5.147 36.470 1.00 47.60 91 ASP A O 1
ATOM 752 N N . GLY A 1 94 ? 11.225 5.184 38.416 1.00 43.51 92 GLY A N 1
ATOM 753 C CA . GLY A 1 94 ? 10.524 4.052 39.021 1.00 35.31 92 GLY A CA 1
ATOM 754 C C . GLY A 1 94 ? 9.043 4.300 39.244 1.00 39.52 92 GLY A C 1
ATOM 755 O O . GLY A 1 94 ? 8.240 3.391 39.065 1.00 38.33 92 GLY A O 1
ATOM 756 N N . MET A 1 95 ? 8.687 5.526 39.632 1.00 35.77 93 MET A N 1
ATOM 757 C CA . MET A 1 95 ? 7.276 5.920 39.770 1.00 38.35 93 MET A CA 1
ATOM 758 C C . MET A 1 95 ? 6.521 5.750 38.439 1.00 38.21 93 MET A C 1
ATOM 759 O O . MET A 1 95 ? 5.423 5.180 38.412 1.00 43.98 93 MET A O 1
ATOM 764 N N . GLN A 1 96 ? 7.123 6.237 37.348 1.00 39.56 94 GLN A N 1
ATOM 765 C CA . GLN A 1 96 ? 6.533 6.159 35.994 1.00 39.84 94 GLN A CA 1
ATOM 766 C C . GLN A 1 96 ? 6.390 4.728 35.467 1.00 37.47 94 GLN A C 1
ATOM 767 O O . GLN A 1 96 ? 5.335 4.367 34.928 1.00 37.38 94 GLN A O 1
ATOM 773 N N . GLN A 1 97 ? 7.431 3.905 35.631 1.00 35.56 95 GLN A N 1
ATOM 774 C CA . GLN A 1 97 ? 7.373 2.498 35.167 1.00 36.84 95 GLN A CA 1
ATOM 775 C C . GLN A 1 97 ? 6.326 1.673 35.885 1.00 40.17 95 GLN A C 1
ATOM 776 O O . GLN A 1 97 ? 5.703 0.802 35.278 1.00 35.81 95 GLN A O 1
ATOM 782 N N . HIS A 1 98 ? 6.136 1.947 37.177 1.00 41.89 96 HIS A N 1
ATOM 783 C CA . HIS A 1 98 ? 5.176 1.199 37.984 1.00 37.19 96 HIS A CA 1
ATOM 784 C C . HIS A 1 98 ? 3.739 1.570 37.624 1.00 37.36 96 HIS A C 1
ATOM 785 O O . HIS A 1 98 ? 2.910 0.686 37.413 1.00 38.29 96 HIS A O 1
ATOM 792 N N . LEU A 1 99 ? 3.439 2.868 37.582 1.00 38.73 97 LEU A N 1
ATOM 793 C CA . LEU A 1 99 ? 2.111 3.319 37.167 1.00 38.87 97 LEU A CA 1
ATOM 794 C C . LEU A 1 99 ? 1.856 2.932 35.702 1.00 37.53 97 LEU A C 1
ATOM 795 O O . LEU A 1 99 ? 0.744 2.558 35.347 1.00 37.83 97 LEU A O 1
ATOM 800 N N . GLY A 1 100 ? 2.890 3.027 34.866 1.00 33.62 98 GLY A N 1
ATOM 801 C CA . GLY A 1 100 ? 2.836 2.543 33.486 1.00 38.31 98 GLY A CA 1
ATOM 802 C C . GLY A 1 100 ? 2.316 1.114 33.359 1.00 40.84 98 GLY A C 1
ATOM 803 O O . GLY A 1 100 ? 1.425 0.844 32.550 1.00 43.70 98 GLY A O 1
ATOM 804 N N . GLN A 1 101 ? 2.852 0.211 34.182 1.00 40.47 99 GLN A N 1
ATOM 805 C CA . GLN A 1 101 ? 2.341 -1.159 34.279 1.00 38.40 99 GLN A CA 1
ATOM 806 C C . GLN A 1 101 ? 0.870 -1.224 34.688 1.00 40.47 99 GLN A C 1
ATOM 807 O O . GLN A 1 101 ? 0.087 -1.917 34.037 1.00 38.13 99 GLN A O 1
ATOM 813 N N . HIS A 1 102 ? 0.506 -0.518 35.759 1.00 39.02 100 HIS A N 1
ATOM 814 C CA . HIS A 1 102 ? -0.888 -0.484 36.240 1.00 41.74 100 HIS A CA 1
ATOM 815 C C . HIS A 1 102 ? -1.860 0.017 35.167 1.00 41.82 100 HIS A C 1
ATOM 816 O O . HIS A 1 102 ? -2.982 -0.493 35.032 1.00 39.18 100 HIS A O 1
ATOM 823 N N . LEU A 1 103 ? -1.432 1.056 34.453 1.00 41.19 101 LEU A N 1
ATOM 824 C CA . LEU A 1 103 ? -2.229 1.666 33.388 1.00 44.35 101 LEU A CA 1
ATOM 825 C C . LEU A 1 103 ? -2.515 0.692 32.238 1.00 39.34 101 LEU A C 1
ATOM 826 O O . LEU A 1 103 ? -3.675 0.512 31.837 1.00 36.21 101 LEU A O 1
ATOM 831 N N . LEU A 1 104 ? -1.459 0.056 31.739 1.00 35.26 102 LEU A N 1
ATOM 832 C CA . LEU A 1 104 ? -1.549 -0.938 30.666 1.00 39.53 102 LEU A CA 1
ATOM 833 C C . LEU A 1 104 ? -2.422 -2.107 31.081 1.00 41.06 102 LEU A C 1
ATOM 834 O O . LEU A 1 104 ? -3.333 -2.501 30.340 1.00 42.88 102 LEU A O 1
ATOM 839 N N . SER A 1 105 ? -2.164 -2.625 32.283 1.00 39.32 103 SER A N 1
ATOM 840 C CA . SER A 1 105 ? -2.934 -3.725 32.845 1.00 38.45 103 SER A CA 1
ATOM 841 C C . SER A 1 105 ? -4.426 -3.380 32.867 1.00 36.29 103 SER A C 1
ATOM 842 O O . SER A 1 105 ? -5.254 -4.192 32.449 1.00 39.81 103 SER A O 1
ATOM 845 N N . GLY A 1 106 ? -4.734 -2.157 33.304 1.00 38.45 104 GLY A N 1
ATOM 846 C CA . GLY A 1 106 ? -6.109 -1.656 33.407 1.00 42.17 104 GLY A CA 1
ATOM 847 C C . GLY A 1 106 ? -6.765 -1.451 32.057 1.00 45.08 104 GLY A C 1
ATOM 848 O O . GLY A 1 106 ? -7.972 -1.674 31.914 1.00 45.61 104 GLY A O 1
ATOM 849 N N . CYS A 1 107 ? -5.970 -1.034 31.069 1.00 43.83 105 CYS A N 1
ATOM 850 C CA . CYS A 1 107 ? -6.444 -0.875 29.685 1.00 48.13 105 CYS A CA 1
ATOM 851 C C . CYS A 1 107 ? -6.723 -2.225 29.025 1.00 47.29 105 CYS A C 1
ATOM 852 O O . CYS A 1 107 ? -7.763 -2.404 28.391 1.00 44.63 105 CYS A O 1
ATOM 855 N N . PHE A 1 108 ? -5.802 -3.174 29.185 1.00 42.04 106 PHE A N 1
ATOM 856 C CA . PHE A 1 108 ? -6.025 -4.533 28.690 1.00 44.42 106 PHE A CA 1
ATOM 857 C C . PHE A 1 108 ? -7.300 -5.186 29.220 1.00 44.37 106 PHE A C 1
ATOM 858 O O . PHE A 1 108 ? -8.017 -5.834 28.462 1.00 51.04 106 PHE A O 1
ATOM 866 N N . TYR A 1 109 ? -7.584 -5.000 30.508 1.00 45.55 107 TYR A N 1
ATOM 867 C CA . TYR A 1 109 ? -8.797 -5.542 31.107 1.00 45.68 107 TYR A CA 1
ATOM 868 C C . TYR A 1 109 ? -10.043 -4.781 30.678 1.00 46.97 107 TYR A C 1
ATOM 869 O O . TYR A 1 109 ? -11.079 -5.392 30.399 1.00 52.99 107 TYR A O 1
ATOM 878 N N . ASP A 1 110 ? -9.955 -3.452 30.667 1.00 49.22 108 ASP A N 1
ATOM 879 C CA . ASP A 1 110 ? -11.097 -2.614 30.301 1.00 53.92 108 ASP A CA 1
ATOM 880 C C . ASP A 1 110 ? -11.528 -2.834 28.847 1.00 52.49 108 ASP A C 1
ATOM 881 O O . ASP A 1 110 ? -12.719 -2.958 28.567 1.00 50.79 108 ASP A O 1
ATOM 886 N N . LEU A 1 111 ? -10.556 -2.906 27.942 1.00 48.95 109 LEU A N 1
ATOM 887 C CA . LEU A 1 111 ? -10.842 -3.082 26.520 1.00 54.13 109 LEU A CA 1
ATOM 888 C C . LEU A 1 111 ? -11.193 -4.523 26.140 1.00 58.54 109 LEU A C 1
ATOM 889 O O . LEU A 1 111 ? -12.199 -4.753 25.466 1.00 60.41 109 LEU A O 1
ATOM 894 N N . PHE A 1 112 ? -10.372 -5.482 26.576 1.00 56.74 110 PHE A N 1
ATOM 895 C CA . PHE A 1 112 ? -10.458 -6.861 26.080 1.00 53.51 110 PHE A CA 1
ATOM 896 C C . PHE A 1 112 ? -10.791 -7.930 27.123 1.00 53.18 110 PHE A C 1
ATOM 897 O O . PHE A 1 112 ? -10.891 -9.108 26.776 1.00 52.86 110 PHE A O 1
ATOM 905 N N . GLY A 1 113 ? -10.946 -7.531 28.387 1.00 49.84 111 GLY A N 1
ATOM 906 C CA . GLY A 1 113 ? -11.149 -8.484 29.484 1.00 49.02 111 GLY A CA 1
ATOM 907 C C . GLY A 1 113 ? -9.926 -9.329 29.788 1.00 49.61 111 GLY A C 1
ATOM 908 O O . GLY A 1 113 ? -10.034 -10.381 30.421 1.00 50.34 111 GLY A O 1
ATOM 909 N N . ALA A 1 114 ? -8.758 -8.869 29.342 1.00 46.32 112 ALA A N 1
ATOM 910 C CA . ALA A 1 114 ? -7.530 -9.640 29.461 1.00 47.80 112 ALA A CA 1
ATOM 911 C C . ALA A 1 114 ? -6.839 -9.379 30.802 1.00 49.79 112 ALA A C 1
ATOM 912 O O . ALA A 1 114 ? -6.574 -8.226 31.162 1.00 46.72 112 ALA A O 1
ATOM 914 N N . ASN A 1 115 ? -6.537 -10.458 31.527 1.00 45.42 113 ASN A N 1
ATOM 915 C CA . ASN A 1 115 ? -6.004 -10.362 32.879 1.00 41.68 113 ASN A CA 1
ATOM 916 C C . ASN A 1 115 ? -4.480 -10.330 32.893 1.00 35.59 113 ASN A C 1
ATOM 917 O O . ASN A 1 115 ? -3.853 -10.834 31.985 1.00 41.77 113 ASN A O 1
ATOM 922 N N . THR A 1 116 ? -3.918 -9.709 33.928 1.00 36.17 114 THR A N 1
ATOM 923 C CA . THR A 1 116 ? -2.475 -9.672 34.193 1.00 37.80 114 THR A CA 1
ATOM 924 C C . THR A 1 116 ? -2.146 -10.792 35.178 1.00 44.70 114 THR A C 1
ATOM 925 O O . THR A 1 116 ? -2.931 -11.077 36.101 1.00 41.29 114 THR A O 1
ATOM 929 N N . CYS A 1 117 ? -1.006 -11.442 34.962 1.00 43.16 115 CYS A N 1
ATOM 930 C CA . CYS A 1 117 ? -0.563 -12.520 35.830 1.00 47.81 115 CYS A CA 1
ATOM 931 C C . CYS A 1 117 ? 0.891 -12.350 36.278 1.00 47.22 115 CYS A C 1
ATOM 932 O O . CYS A 1 117 ? 1.421 -13.184 37.000 1.00 49.93 115 CYS A O 1
ATOM 935 N N . GLY A 1 118 ? 1.521 -11.255 35.869 1.00 45.72 116 GLY A N 1
ATOM 936 C CA . GLY A 1 118 ? 2.896 -10.962 36.276 1.00 42.84 116 GLY A CA 1
ATOM 937 C C . GLY A 1 118 ? 3.383 -9.612 35.805 1.00 41.50 116 GLY A C 1
ATOM 938 O O . GLY A 1 118 ? 2.787 -9.006 34.911 1.00 39.92 116 GLY A O 1
ATOM 939 N N . PHE A 1 119 ? 4.466 -9.143 36.421 1.00 41.63 117 PHE A N 1
ATOM 940 C CA . PHE A 1 119 ? 5.123 -7.874 36.059 1.00 41.23 117 PHE A CA 1
ATOM 941 C C . PHE A 1 119 ? 6.557 -7.867 36.570 1.00 40.47 117 PHE A C 1
ATOM 942 O O . PHE A 1 119 ? 6.883 -8.541 37.544 1.00 41.00 117 PHE A O 1
ATOM 950 N N . HIS A 1 120 ? 7.415 -7.123 35.897 1.00 38.35 118 HIS A N 1
ATOM 951 C CA . HIS A 1 120 ? 8.787 -6.948 36.357 1.00 39.31 118 HIS A CA 1
ATOM 952 C C . HIS A 1 120 ? 9.212 -5.534 36.037 1.00 45.29 118 HIS A C 1
ATOM 953 O O . HIS A 1 120 ? 9.056 -5.084 34.904 1.00 44.30 118 HIS A O 1
ATOM 960 N N . LEU A 1 121 ? 9.739 -4.836 37.042 1.00 43.19 119 LEU A N 1
ATOM 961 C CA . LEU A 1 121 ? 10.281 -3.498 36.854 1.00 43.50 119 LEU A CA 1
ATOM 962 C C . LEU A 1 121 ? 11.791 -3.594 36.957 1.00 48.03 119 LEU A C 1
ATOM 963 O O . LEU A 1 121 ? 12.326 -3.860 38.030 1.00 56.66 119 LEU A O 1
ATOM 968 N N . GLY A 1 122 ? 12.480 -3.423 35.835 1.00 48.26 120 GLY A N 1
ATOM 969 C CA . GLY A 1 122 ? 13.942 -3.503 35.829 1.00 50.89 120 GLY A CA 1
ATOM 970 C C . GLY A 1 122 ? 14.522 -2.137 35.550 1.00 56.34 120 GLY A C 1
ATOM 971 O O . GLY A 1 122 ? 13.781 -1.204 35.248 1.00 56.21 120 GLY A O 1
ATOM 972 N N . LYS A 1 123 ? 15.842 -2.011 35.595 1.00 63.73 121 LYS A N 1
ATOM 973 C CA . LYS A 1 123 ? 16.500 -0.722 35.407 1.00 70.09 121 LYS A CA 1
ATOM 974 C C . LYS A 1 123 ? 16.534 -0.328 33.959 1.00 69.32 121 LYS A C 1
ATOM 975 O O . LYS A 1 123 ? 16.421 0.825 33.619 1.00 68.97 121 LYS A O 1
ATOM 981 N N . GLU A 1 124 ? 16.685 -1.312 33.103 1.00 70.22 122 GLU A N 1
ATOM 982 C CA . GLU A 1 124 ? 16.743 -1.070 31.660 1.00 70.57 122 GLU A CA 1
ATOM 983 C C . GLU A 1 124 ? 15.365 -1.152 30.997 1.00 68.59 122 GLU A C 1
ATOM 984 O O . GLU A 1 124 ? 14.960 -0.238 30.260 1.00 65.43 122 GLU A O 1
ATOM 990 N N . ILE A 1 125 ? 14.646 -2.239 31.275 1.00 62.07 123 ILE A N 1
ATOM 991 C CA . ILE A 1 125 ? 13.334 -2.473 30.667 1.00 57.33 123 ILE A CA 1
ATOM 992 C C . ILE A 1 125 ? 12.327 -2.937 31.723 1.00 51.48 123 ILE A C 1
ATOM 993 O O . ILE A 1 125 ? 12.714 -3.342 32.811 1.00 51.84 123 ILE A O 1
ATOM 998 N N . SER A 1 126 ? 11.037 -2.849 31.421 1.00 42.28 124 SER A N 1
ATOM 999 C CA . SER A 1 126 ? 10.018 -3.375 32.314 1.00 42.87 124 SER A CA 1
ATOM 1000 C C . SER A 1 126 ? 9.113 -4.290 31.515 1.00 44.21 124 SER A C 1
ATOM 1001 O O . SER A 1 126 ? 8.950 -4.083 30.310 1.00 38.04 124 SER A O 1
ATOM 1004 N N . THR A 1 127 ? 8.539 -5.296 32.175 1.00 42.45 125 THR A N 1
ATOM 1005 C CA . THR A 1 127 ? 7.568 -6.184 31.542 1.00 36.85 125 THR A CA 1
ATOM 1006 C C . THR A 1 127 ? 6.246 -6.273 32.310 1.00 41.13 125 THR A C 1
ATOM 1007 O O . THR A 1 127 ? 6.167 -5.985 33.513 1.00 38.44 125 THR A O 1
ATOM 1011 N N . VAL A 1 128 ? 5.211 -6.648 31.576 1.00 40.22 126 VAL A N 1
ATOM 1012 C CA . VAL A 1 128 ? 3.905 -7.016 32.121 1.00 40.09 126 VAL A CA 1
ATOM 1013 C C . VAL A 1 128 ? 3.457 -8.284 31.357 1.00 42.54 126 VAL A C 1
ATOM 1014 O O . VAL A 1 128 ? 3.655 -8.379 30.137 1.00 42.45 126 VAL A O 1
ATOM 1018 N N . ASP A 1 129 ? 2.911 -9.268 32.076 1.00 43.43 127 ASP A N 1
ATOM 1019 C CA . ASP A 1 129 ? 2.433 -10.525 31.480 1.00 35.44 127 ASP A CA 1
ATOM 1020 C C . ASP A 1 129 ? 0.916 -10.512 31.418 1.00 40.47 127 ASP A C 1
ATOM 1021 O O . ASP A 1 129 ? 0.263 -10.336 32.438 1.00 39.33 127 ASP A O 1
ATOM 1026 N N . ILE A 1 130 ? 0.363 -10.709 30.225 1.00 37.76 128 ILE A N 1
ATOM 1027 C CA . ILE A 1 130 ? -1.086 -10.750 30.043 1.00 44.17 128 ILE A CA 1
ATOM 1028 C C . ILE A 1 130 ? -1.476 -12.187 29.712 1.00 47.45 128 ILE A C 1
ATOM 1029 O O . ILE A 1 130 ? -0.818 -12.831 28.907 1.00 46.28 128 ILE A O 1
ATOM 1034 N N . VAL A 1 131 ? -2.541 -12.683 30.336 1.00 53.68 129 VAL A N 1
ATOM 1035 C CA . VAL A 1 131 ? -2.967 -14.064 30.139 1.00 56.98 129 VAL A CA 1
ATOM 1036 C C . VAL A 1 131 ? -3.535 -14.270 28.728 1.00 58.57 129 VAL A C 1
ATOM 1037 O O . VAL A 1 131 ? -4.441 -13.550 28.298 1.00 57.28 129 VAL A O 1
ATOM 1041 N N . GLY A 1 132 ? -2.981 -15.252 28.021 1.00 59.56 130 GLY A N 1
ATOM 1042 C CA . GLY A 1 132 ? -3.455 -15.624 26.695 1.00 60.65 130 GLY A CA 1
ATOM 1043 C C . GLY A 1 132 ? -2.596 -15.072 25.576 1.00 61.18 130 GLY A C 1
ATOM 1044 O O . GLY A 1 132 ? -1.671 -14.282 25.809 1.00 58.45 130 GLY A O 1
ATOM 1045 N N . PHE A 1 133 ? -2.901 -15.514 24.357 1.00 63.34 131 PHE A N 1
ATOM 1046 C CA . PHE A 1 133 ? -2.277 -14.988 23.149 1.00 66.61 131 PHE A CA 1
ATOM 1047 C C . PHE A 1 133 ? -2.925 -13.651 22.810 1.00 66.55 131 PHE A C 1
ATOM 1048 O O . PHE A 1 133 ? -4.145 -13.485 22.928 1.00 70.25 131 PHE A O 1
ATOM 1056 N N . LEU A 1 134 ? -2.099 -12.698 22.400 1.00 59.76 132 LEU A N 1
ATOM 1057 C CA . LEU A 1 134 ? -2.587 -11.417 21.926 1.00 59.66 132 LEU A CA 1
ATOM 1058 C C . LEU A 1 134 ? -1.967 -11.130 20.574 1.00 58.24 132 LEU A C 1
ATOM 1059 O O . LEU A 1 134 ? -0.755 -11.288 20.388 1.00 58.52 132 LEU A O 1
ATOM 1064 N N . ASP A 1 135 ? -2.793 -10.713 19.625 1.00 59.03 133 ASP A N 1
ATOM 1065 C CA . ASP A 1 135 ? -2.273 -10.301 18.327 1.00 58.46 133 ASP A CA 1
ATOM 1066 C C . ASP A 1 135 ? -1.767 -8.857 18.394 1.00 57.16 133 ASP A C 1
ATOM 1067 O O . ASP A 1 135 ? -2.050 -8.139 19.362 1.00 54.13 133 ASP A O 1
ATOM 1072 N N . GLU A 1 136 ? -1.027 -8.443 17.368 1.00 56.85 134 GLU A N 1
ATOM 1073 C CA . GLU A 1 136 ? -0.459 -7.096 17.288 1.00 60.13 134 GLU A CA 1
ATOM 1074 C C . GLU A 1 136 ? -1.533 -6.008 17.344 1.00 58.62 134 GLU A C 1
ATOM 1075 O O . GLU A 1 136 ? -1.348 -4.980 18.001 1.00 57.95 134 GLU A O 1
ATOM 1081 N N . LYS A 1 137 ? -2.659 -6.258 16.682 1.00 57.20 135 LYS A N 1
ATOM 1082 C CA . LYS A 1 137 ? -3.777 -5.321 16.664 1.00 55.10 135 LYS A CA 1
ATOM 1083 C C . LYS A 1 137 ? -4.246 -4.932 18.071 1.00 51.19 135 LYS A C 1
ATOM 1084 O O . LYS A 1 137 ? -4.372 -3.751 18.370 1.00 47.79 135 LYS A O 1
ATOM 1090 N N . THR A 1 138 ? -4.490 -5.927 18.923 1.00 54.00 136 THR A N 1
ATOM 1091 C CA . THR A 1 138 ? -5.040 -5.696 20.267 1.00 55.41 136 THR A CA 1
ATOM 1092 C C . THR A 1 138 ? -4.020 -5.024 21.182 1.00 48.76 136 THR A C 1
ATOM 1093 O O . THR A 1 138 ? -4.374 -4.161 21.979 1.00 53.29 136 THR A O 1
ATOM 1097 N N . ILE A 1 139 ? -2.760 -5.426 21.043 1.00 42.54 137 ILE A N 1
ATOM 1098 C CA . ILE A 1 139 ? -1.657 -4.840 21.788 1.00 46.74 137 ILE A CA 1
ATOM 1099 C C . ILE A 1 139 ? -1.507 -3.351 21.463 1.00 51.62 137 ILE A C 1
ATOM 1100 O O . ILE A 1 139 ? -1.476 -2.509 22.379 1.00 51.70 137 ILE A O 1
ATOM 1105 N N . ARG A 1 140 ? -1.488 -3.022 20.168 1.00 50.14 138 ARG A N 1
ATOM 1106 C CA . ARG A 1 140 ? -1.390 -1.618 19.729 1.00 46.52 138 ARG A CA 1
ATOM 1107 C C . ARG A 1 140 ? -2.616 -0.784 20.104 1.00 43.59 138 ARG A C 1
ATOM 1108 O O . ARG A 1 140 ? -2.490 0.412 20.347 1.00 46.00 138 ARG A O 1
ATOM 1116 N N . GLU A 1 141 ? -3.793 -1.412 20.171 1.00 40.14 139 GLU A N 1
ATOM 1117 C CA . GLU A 1 141 ? -4.991 -0.718 20.657 1.00 45.13 139 GLU A CA 1
ATOM 1118 C C . GLU A 1 141 ? -4.917 -0.384 22.157 1.00 47.02 139 GLU A C 1
ATOM 1119 O O . GLU A 1 141 ? -5.442 0.644 22.601 1.00 46.52 139 GLU A O 1
ATOM 1125 N N . ALA A 1 142 ? -4.265 -1.251 22.933 1.00 46.13 140 ALA A N 1
ATOM 1126 C CA . ALA A 1 142 ? -4.089 -1.002 24.366 1.00 45.79 140 ALA A CA 1
ATOM 1127 C C . ALA A 1 142 ? -3.065 0.108 24.621 1.00 40.48 140 ALA A C 1
ATOM 1128 O O . ALA A 1 142 ? -3.294 0.974 25.459 1.00 41.50 140 ALA A O 1
ATOM 1130 N N . GLU A 1 143 ? -1.958 0.070 23.878 1.00 42.63 141 GLU A N 1
ATOM 1131 C CA . GLU A 1 143 ? -0.960 1.145 23.846 1.00 47.09 141 GLU A CA 1
ATOM 1132 C C . GLU A 1 143 ? -1.575 2.516 23.517 1.00 51.51 141 GLU A C 1
ATOM 1133 O O . GLU A 1 143 ? -1.277 3.515 24.177 1.00 51.87 141 GLU A O 1
ATOM 1139 N N . LYS A 1 144 ? -2.448 2.543 22.510 1.00 57.20 142 LYS A N 1
ATOM 1140 C CA . LYS A 1 144 ? -3.144 3.758 22.091 1.00 55.90 142 LYS A CA 1
ATOM 1141 C C . LYS A 1 144 ? -4.043 4.292 23.200 1.00 53.97 142 LYS A C 1
ATOM 1142 O O . LYS A 1 144 ? -4.014 5.493 23.517 1.00 49.71 142 LYS A O 1
ATOM 1148 N N . GLU A 1 145 ? -4.825 3.391 23.795 1.00 49.43 143 GLU A N 1
ATOM 1149 C CA . GLU A 1 145 ? -5.746 3.748 24.869 1.00 48.95 143 GLU A CA 1
ATOM 1150 C C . GLU A 1 145 ? -5.016 4.224 26.130 1.00 45.77 143 GLU A C 1
ATOM 1151 O O . GLU A 1 145 ? -5.454 5.174 26.789 1.00 44.34 143 GLU A O 1
ATOM 1157 N N . ALA A 1 146 ? -3.891 3.585 26.441 1.00 46.32 144 ALA A N 1
ATOM 1158 C CA . ALA A 1 146 ? -3.069 4.000 27.583 1.00 47.22 144 ALA A CA 1
ATOM 1159 C C . ALA A 1 146 ? -2.613 5.448 27.409 1.00 45.15 144 ALA A C 1
ATOM 1160 O O . ALA A 1 146 ? -2.794 6.276 28.306 1.00 44.57 144 ALA A O 1
ATOM 1162 N N . ASN A 1 147 ? -2.066 5.746 26.232 1.00 49.50 145 ASN A N 1
ATOM 1163 C CA . ASN A 1 147 ? -1.631 7.095 25.881 1.00 48.00 145 ASN A CA 1
ATOM 1164 C C . ASN A 1 147 ? -2.777 8.091 25.821 1.00 46.43 145 ASN A C 1
ATOM 1165 O O . ASN A 1 147 ? -2.600 9.250 26.172 1.00 50.61 145 ASN A O 1
ATOM 1170 N N . ARG A 1 148 ? -3.950 7.627 25.399 1.00 45.42 146 ARG A N 1
ATOM 1171 C CA . ARG A 1 148 ? -5.155 8.444 25.435 1.00 48.28 146 ARG A CA 1
ATOM 1172 C C . ARG A 1 148 ? -5.547 8.840 26.862 1.00 49.04 146 ARG A C 1
ATOM 1173 O O . ARG A 1 148 ? -5.926 9.989 27.103 1.00 51.95 146 ARG A O 1
ATOM 1181 N N . LEU A 1 149 ? -5.451 7.897 27.802 1.00 45.67 147 LEU A N 1
ATOM 1182 C CA . LEU A 1 149 ? -5.775 8.191 29.199 1.00 46.90 147 LEU A CA 1
ATOM 1183 C C . LEU A 1 149 ? -4.689 9.012 29.908 1.00 41.56 147 LEU A C 1
ATOM 1184 O O . LEU A 1 149 ? -4.995 9.723 30.868 1.00 43.32 147 LEU A O 1
ATOM 1189 N N . ILE A 1 150 ? -3.439 8.927 29.434 1.00 42.06 148 ILE A N 1
ATOM 1190 C CA . ILE A 1 150 ? -2.386 9.844 29.880 1.00 39.94 148 ILE A CA 1
ATOM 1191 C C . ILE A 1 150 ? -2.809 11.288 29.583 1.00 46.47 148 ILE A C 1
ATOM 1192 O O . ILE A 1 150 ? -2.803 12.159 30.469 1.00 46.68 148 ILE A O 1
ATOM 1197 N N . PHE A 1 151 ? -3.229 11.515 28.342 1.00 53.15 149 PHE A N 1
ATOM 1198 C CA A PHE A 1 151 ? -3.611 12.861 27.991 0.50 55.32 149 PHE A CA 1
ATOM 1199 C CA B PHE A 1 151 ? -3.709 12.807 27.828 0.50 54.97 149 PHE A CA 1
ATOM 1200 C C . PHE A 1 151 ? -4.984 13.267 28.538 1.00 55.28 149 PHE A C 1
ATOM 1201 O O . PHE A 1 151 ? -5.219 14.456 28.739 1.00 57.81 149 PHE A O 1
ATOM 1216 N N . GLU A 1 152 ? -5.833 12.297 28.880 1.00 58.62 150 GLU A N 1
ATOM 1217 C CA . GLU A 1 152 ? -7.079 12.588 29.615 1.00 57.66 150 GLU A CA 1
ATOM 1218 C C . GLU A 1 152 ? -6.813 12.982 31.077 1.00 59.03 150 GLU A C 1
ATOM 1219 O O . GLU A 1 152 ? -7.671 13.576 31.729 1.00 62.82 150 GLU A O 1
ATOM 1225 N N . ASN A 1 153 ? -5.624 12.631 31.572 1.00 62.22 151 ASN A N 1
ATOM 1226 C CA . ASN A 1 153 ? -5.128 13.001 32.907 1.00 63.35 151 ASN A CA 1
ATOM 1227 C C . ASN A 1 153 ? -5.984 12.537 34.087 1.00 57.74 151 ASN A C 1
ATOM 1228 O O . ASN A 1 153 ? -6.503 13.352 34.849 1.00 59.71 151 ASN A O 1
ATOM 1233 N N . LEU A 1 154 ? -6.115 11.224 34.245 1.00 54.70 152 LEU A N 1
ATOM 1234 C CA . LEU A 1 154 ? -6.915 10.690 35.346 1.00 51.65 152 LEU A CA 1
ATOM 1235 C C . LEU A 1 154 ? -6.165 10.825 36.663 1.00 47.31 152 LEU A C 1
ATOM 1236 O O . LEU A 1 154 ? -4.932 10.760 36.698 1.00 50.12 152 LEU A O 1
ATOM 1241 N N . GLU A 1 155 ? -6.918 11.044 37.733 1.00 47.38 153 GLU A N 1
ATOM 1242 C CA . GLU A 1 155 ? -6.371 11.080 39.082 1.00 51.90 153 GLU A CA 1
ATOM 1243 C C . GLU A 1 155 ? -5.916 9.674 39.496 1.00 52.62 153 GLU A C 1
ATOM 1244 O O . GLU A 1 155 ? -6.618 8.691 39.253 1.00 52.38 153 GLU A O 1
ATOM 1250 N N . VAL A 1 156 ? -4.728 9.594 40.095 1.00 54.25 154 VAL A N 1
ATOM 1251 C CA . VAL A 1 156 ? -4.233 8.353 40.675 1.00 47.47 154 VAL A CA 1
ATOM 1252 C C . VAL A 1 156 ? -4.120 8.531 42.196 1.00 48.03 154 VAL A C 1
ATOM 1253 O O . VAL A 1 156 ? -3.225 9.218 42.679 1.00 42.54 154 VAL A O 1
ATOM 1257 N N . LYS A 1 157 ? -5.029 7.914 42.944 1.00 47.94 155 LYS A N 1
ATOM 1258 C CA . LYS A 1 157 ? -5.023 8.009 44.413 1.00 52.35 155 LYS A CA 1
ATOM 1259 C C . LYS A 1 157 ? -4.262 6.859 45.077 1.00 51.94 155 LYS A C 1
ATOM 1260 O O . LYS A 1 157 ? -4.537 5.690 44.808 1.00 49.25 155 LYS A O 1
ATOM 1266 N N . SER A 1 158 ? -3.287 7.204 45.917 1.00 50.70 156 SER A N 1
ATOM 1267 C CA . SER A 1 158 ? -2.607 6.240 46.785 1.00 50.81 156 SER A CA 1
ATOM 1268 C C . SER A 1 158 ? -2.986 6.481 48.247 1.00 51.10 156 SER A C 1
ATOM 1269 O O . SER A 1 158 ? -2.737 7.557 48.795 1.00 48.06 156 SER A O 1
ATOM 1272 N N . TYR A 1 159 ? -3.583 5.476 48.876 1.00 52.50 157 TYR A N 1
ATOM 1273 C CA . TYR A 1 159 ? -4.099 5.627 50.238 1.00 56.24 157 TYR A CA 1
ATOM 1274 C C . TYR A 1 159 ? -4.079 4.322 51.039 1.00 54.64 157 TYR A C 1
ATOM 1275 O O . TYR A 1 159 ? -4.073 3.231 50.469 1.00 48.45 157 TYR A O 1
ATOM 1284 N N . ALA A 1 160 ? -4.033 4.449 52.363 1.00 50.34 158 ALA A N 1
ATOM 1285 C CA . ALA A 1 160 ? -4.174 3.307 53.249 1.00 48.69 158 ALA A CA 1
ATOM 1286 C C . ALA A 1 160 ? -5.537 3.433 53.908 1.00 54.69 158 ALA A C 1
ATOM 1287 O O . ALA A 1 160 ? -5.687 4.213 54.855 1.00 57.85 158 ALA A O 1
ATOM 1289 N N . PRO A 1 161 ? -6.543 2.697 53.389 1.00 56.61 159 PRO A N 1
ATOM 1290 C CA . PRO A 1 161 ? -7.906 2.782 53.916 1.00 62.18 159 PRO A CA 1
ATOM 1291 C C . PRO A 1 161 ? -7.998 2.403 55.390 1.00 66.94 159 PRO A C 1
ATOM 1292 O O . PRO A 1 161 ? -7.318 1.480 55.845 1.00 63.54 159 PRO A O 1
ATOM 1296 N N . SER A 1 162 ? -8.822 3.144 56.123 1.00 75.73 160 SER A N 1
ATOM 1297 C CA . SER A 1 162 ? -9.255 2.756 57.452 1.00 83.26 160 SER A CA 1
ATOM 1298 C C . SER A 1 162 ? -10.086 1.479 57.338 1.00 87.61 160 SER A C 1
ATOM 1299 O O . SER A 1 162 ? -10.753 1.257 56.324 1.00 86.68 160 SER A O 1
ATOM 1302 N N . LYS A 1 163 ? -10.049 0.655 58.384 1.00 93.06 161 LYS A N 1
ATOM 1303 C CA . LYS A 1 163 ? -10.785 -0.617 58.429 1.00 97.94 161 LYS A CA 1
ATOM 1304 C C . LYS A 1 163 ? -12.295 -0.452 58.197 1.00 99.12 161 LYS A C 1
ATOM 1305 O O . LYS A 1 163 ? -12.959 -1.382 57.731 1.00 99.89 161 LYS A O 1
ATOM 1311 N N . LYS A 1 164 ? -12.815 0.734 58.524 1.00 99.96 162 LYS A N 1
ATOM 1312 C CA . LYS A 1 164 ? -14.175 1.152 58.172 1.00 99.94 162 LYS A CA 1
ATOM 1313 C C . LYS A 1 164 ? -14.362 1.242 56.659 1.00 98.00 162 LYS A C 1
ATOM 1314 O O . LYS A 1 164 ? -15.239 0.581 56.094 1.00 97.71 162 LYS A O 1
ATOM 1320 N N . GLU A 1 165 ? -13.527 2.050 56.008 1.00 94.65 163 GLU A N 1
ATOM 1321 C CA . GLU A 1 165 ? -13.658 2.284 54.571 1.00 92.18 163 GLU A CA 1
ATOM 1322 C C . GLU A 1 165 ? -13.079 1.152 53.718 1.00 91.00 163 GLU A C 1
ATOM 1323 O O . GLU A 1 165 ? -13.326 1.107 52.517 1.00 91.06 163 GLU A O 1
ATOM 1329 N N . LEU A 1 166 ? -12.336 0.239 54.350 1.00 92.27 164 LEU A N 1
ATOM 1330 C CA . LEU A 1 166 ? -11.765 -0.937 53.676 1.00 94.10 164 LEU A CA 1
ATOM 1331 C C . LEU A 1 166 ? -12.843 -1.959 53.307 1.00 95.43 164 LEU A C 1
ATOM 1332 O O . LEU A 1 166 ? -12.669 -2.750 52.382 1.00 95.82 164 LEU A O 1
ATOM 1337 N N . LYS A 1 167 ? -13.954 -1.930 54.035 1.00 99.26 165 LYS A N 1
ATOM 1338 C CA . LYS A 1 167 ? -15.080 -2.827 53.785 1.00 102.32 165 LYS A CA 1
ATOM 1339 C C . LYS A 1 167 ? -15.905 -2.405 52.562 1.00 102.11 165 LYS A C 1
ATOM 1340 O O . LYS A 1 167 ? -16.597 -3.230 51.960 1.00 101.46 165 LYS A O 1
ATOM 1346 N N . LYS A 1 168 ? -15.819 -1.125 52.199 1.00 101.83 166 LYS A N 1
ATOM 1347 C CA . LYS A 1 168 ? -16.485 -0.604 51.002 1.00 100.65 166 LYS A CA 1
ATOM 1348 C C . LYS A 1 168 ? -15.577 -0.596 49.766 1.00 97.30 166 LYS A C 1
ATOM 1349 O O . LYS A 1 168 ? -15.985 -0.138 48.692 1.00 96.92 166 LYS A O 1
ATOM 1355 N N . VAL A 1 169 ? -14.353 -1.099 49.926 1.00 92.73 167 VAL A N 1
ATOM 1356 C CA . VAL A 1 169 ? -13.391 -1.199 48.824 1.00 88.30 167 VAL A CA 1
ATOM 1357 C C . VAL A 1 169 ? -13.742 -2.388 47.930 1.00 86.15 167 VAL A C 1
ATOM 1358 O O . VAL A 1 169 ? -13.769 -3.534 48.386 1.00 85.93 167 VAL A O 1
ATOM 1362 N N . LYS A 1 170 ? -14.034 -2.101 46.664 1.00 84.30 168 LYS A N 1
ATOM 1363 C CA . LYS A 1 170 ? -14.344 -3.143 45.688 1.00 81.57 168 LYS A CA 1
ATOM 1364 C C . LYS A 1 170 ? -13.121 -3.431 44.827 1.00 76.57 168 LYS A C 1
ATOM 1365 O O . LYS A 1 170 ? -12.595 -2.542 44.154 1.00 74.79 168 LYS A O 1
ATOM 1371 N N . THR A 1 171 ? -12.667 -4.678 44.875 1.00 71.18 169 THR A N 1
ATOM 1372 C CA . THR A 1 171 ? -11.502 -5.114 44.118 1.00 67.64 169 THR A CA 1
ATOM 1373 C C . THR A 1 171 ? -11.805 -6.434 43.396 1.00 66.15 169 THR A C 1
ATOM 1374 O O . THR A 1 171 ? -12.681 -7.192 43.822 1.00 65.35 169 THR A O 1
ATOM 1378 N N . ARG A 1 172 ? -11.102 -6.687 42.292 1.00 61.34 170 ARG A N 1
ATOM 1379 C CA . ARG A 1 172 ? -11.307 -7.908 41.496 1.00 59.22 170 ARG A CA 1
ATOM 1380 C C . ARG A 1 172 ? -10.432 -9.079 41.942 1.00 59.19 170 ARG A C 1
ATOM 1381 O O . ARG A 1 172 ? -10.728 -10.239 41.633 1.00 60.07 170 ARG A O 1
ATOM 1389 N N . ARG A 1 173 ? -9.332 -8.755 42.619 1.00 59.61 171 ARG A N 1
ATOM 1390 C CA . ARG A 1 173 ? -8.468 -9.742 43.255 1.00 57.33 171 ARG A CA 1
ATOM 1391 C C . ARG A 1 173 ? -8.654 -9.635 44.751 1.00 57.83 171 ARG A C 1
ATOM 1392 O O . ARG A 1 173 ? -8.793 -8.532 45.279 1.00 55.74 171 ARG A O 1
ATOM 1400 N N . ALA A 1 174 ? -8.651 -10.781 45.427 1.00 53.12 172 ALA A N 1
ATOM 1401 C CA . ALA A 1 174 ? -8.762 -10.816 46.880 1.00 54.14 172 ALA A CA 1
ATOM 1402 C C . ALA A 1 174 ? -7.553 -10.157 47.526 1.00 53.37 172 ALA A C 1
ATOM 1403 O O . ALA A 1 174 ? -6.425 -10.278 47.032 1.00 50.89 172 ALA A O 1
ATOM 1405 N N . LEU A 1 175 ? -7.813 -9.449 48.621 1.00 55.14 173 LEU A N 1
ATOM 1406 C CA . LEU A 1 175 ? -6.786 -8.698 49.327 1.00 60.85 173 LEU A CA 1
ATOM 1407 C C . LEU A 1 175 ? -5.932 -9.643 50.175 1.00 65.69 173 LEU A C 1
ATOM 1408 O O . LEU A 1 175 ? -6.411 -10.714 50.574 1.00 65.28 173 LEU A O 1
ATOM 1413 N N . PRO A 1 176 ? -4.662 -9.263 50.439 1.00 69.57 174 PRO A N 1
ATOM 1414 C CA . PRO A 1 176 ? -3.792 -10.142 51.223 1.00 71.55 174 PRO A CA 1
ATOM 1415 C C . PRO A 1 176 ? -4.229 -10.231 52.677 1.00 75.11 174 PRO A C 1
ATOM 1416 O O . PRO A 1 176 ? -4.846 -9.292 53.201 1.00 73.94 174 PRO A O 1
ATOM 1420 N N . LYS A 1 177 ? -3.940 -11.370 53.302 1.00 76.34 175 LYS A N 1
ATOM 1421 C CA . LYS A 1 177 ? -4.044 -11.505 54.747 1.00 76.64 175 LYS A CA 1
ATOM 1422 C C . LYS A 1 177 ? -2.683 -11.085 55.276 1.00 78.94 175 LYS A C 1
ATOM 1423 O O . LYS A 1 177 ? -1.675 -11.739 54.980 1.00 78.62 175 LYS A O 1
ATOM 1429 N N . THR A 1 178 ? -2.642 -9.973 56.011 1.00 79.72 176 THR A N 1
ATOM 1430 C CA . THR A 1 178 ? -1.381 -9.470 56.571 1.00 82.41 176 THR A CA 1
ATOM 1431 C C . THR A 1 178 ? -1.588 -8.775 57.909 1.00 81.58 176 THR A C 1
ATOM 1432 O O . THR A 1 178 ? -2.711 -8.382 58.257 1.00 76.10 176 THR A O 1
ATOM 1436 N N . ASP A 1 179 ? -0.486 -8.631 58.645 1.00 82.61 177 ASP A N 1
ATOM 1437 C CA . ASP A 1 179 ? -0.440 -7.818 59.855 1.00 86.99 177 ASP A CA 1
ATOM 1438 C C . ASP A 1 179 ? -0.198 -6.354 59.492 1.00 86.86 177 ASP A C 1
ATOM 1439 O O . ASP A 1 179 ? -0.594 -5.448 60.228 1.00 87.41 177 ASP A O 1
ATOM 1444 N N . GLU A 1 180 ? 0.449 -6.146 58.344 1.00 86.85 178 GLU A N 1
ATOM 1445 C CA . GLU A 1 180 ? 0.687 -4.818 57.772 1.00 84.85 178 GLU A CA 1
ATOM 1446 C C . GLU A 1 180 ? -0.611 -4.193 57.264 1.00 80.69 178 GLU A C 1
ATOM 1447 O O . GLU A 1 180 ? -1.596 -4.896 57.009 1.00 80.48 178 GLU A O 1
ATOM 1453 N N . GLU A 1 181 ? -0.609 -2.872 57.115 1.00 76.48 179 GLU A N 1
ATOM 1454 C CA . GLU A 1 181 ? -1.765 -2.168 56.554 1.00 73.09 179 GLU A CA 1
ATOM 1455 C C . GLU A 1 181 ? -1.831 -2.336 55.031 1.00 67.06 179 GLU A C 1
ATOM 1456 O O . GLU A 1 181 ? -0.799 -2.334 54.348 1.00 64.49 179 GLU A O 1
ATOM 1462 N N . ILE A 1 182 ? -3.047 -2.502 54.516 1.00 59.23 180 ILE A N 1
ATOM 1463 C CA . ILE A 1 182 ? -3.279 -2.568 53.080 1.00 55.76 180 ILE A CA 1
ATOM 1464 C C . ILE A 1 182 ? -3.218 -1.149 52.493 1.00 55.36 180 ILE A C 1
ATOM 1465 O O . ILE A 1 182 ? -3.933 -0.247 52.953 1.00 46.66 180 ILE A O 1
ATOM 1470 N N . ARG A 1 183 ? -2.331 -0.946 51.515 1.00 49.95 181 ARG A N 1
ATOM 1471 C CA . ARG A 1 183 ? -2.340 0.281 50.709 1.00 50.43 181 ARG A CA 1
ATOM 1472 C C . ARG A 1 183 ? -3.075 0.004 49.402 1.00 51.92 181 ARG A C 1
ATOM 1473 O O . ARG A 1 183 ? -2.980 -1.095 48.839 1.00 51.62 181 ARG A O 1
ATOM 1481 N N . ILE A 1 184 ? -3.798 1.007 48.922 1.00 49.92 182 ILE A N 1
ATOM 1482 C CA . ILE A 1 184 ? -4.541 0.912 47.671 1.00 49.42 182 ILE A CA 1
ATOM 1483 C C . ILE A 1 184 ? -4.014 1.967 46.689 1.00 49.39 182 ILE A C 1
ATOM 1484 O O . ILE A 1 184 ? -3.765 3.111 47.078 1.00 45.68 182 ILE A O 1
ATOM 1489 N N . VAL A 1 185 ? -3.803 1.561 45.432 1.00 47.35 183 VAL A N 1
ATOM 1490 C CA . VAL A 1 185 ? -3.539 2.496 44.340 1.00 40.40 183 VAL A CA 1
ATOM 1491 C C . VAL A 1 185 ? -4.684 2.425 43.337 1.00 42.45 183 VAL A C 1
ATOM 1492 O O . VAL A 1 185 ? -4.960 1.360 42.769 1.00 43.05 183 VAL A O 1
ATOM 1496 N N . GLU A 1 186 ? -5.348 3.560 43.134 1.00 45.34 184 GLU A N 1
ATOM 1497 C CA . GLU A 1 186 ? -6.552 3.623 42.323 1.00 47.08 184 GLU A CA 1
ATOM 1498 C C . GLU A 1 186 ? -6.396 4.599 41.167 1.00 47.79 184 GLU A C 1
ATOM 1499 O O . GLU A 1 186 ? -6.245 5.803 41.385 1.00 47.76 184 GLU A O 1
ATOM 1505 N N . ILE A 1 187 ? -6.437 4.087 39.938 1.00 49.86 185 ILE A N 1
ATOM 1506 C CA . ILE A 1 187 ? -6.545 4.960 38.762 1.00 47.94 185 ILE A CA 1
ATOM 1507 C C . ILE A 1 187 ? -8.029 5.297 38.596 1.00 49.69 185 ILE A C 1
ATOM 1508 O O . ILE A 1 187 ? -8.808 4.453 38.157 1.00 46.62 185 ILE A O 1
ATOM 1513 N N . VAL A 1 188 ? -8.408 6.515 38.988 1.00 51.37 186 VAL A N 1
ATOM 1514 C CA . VAL A 1 188 ? -9.824 6.894 39.119 1.00 56.01 186 VAL A CA 1
ATOM 1515 C C . VAL A 1 188 ? -10.600 6.709 37.816 1.00 60.05 186 VAL A C 1
ATOM 1516 O O . VAL A 1 188 ? -10.308 7.351 36.804 1.00 63.90 186 VAL A O 1
ATOM 1520 N N . GLY A 1 189 ? -11.564 5.793 37.857 1.00 60.84 187 GLY A N 1
ATOM 1521 C CA . GLY A 1 189 ? -12.402 5.479 36.706 1.00 62.32 187 GLY A CA 1
ATOM 1522 C C . GLY A 1 189 ? -11.965 4.245 35.935 1.00 62.98 187 GLY A C 1
ATOM 1523 O O . GLY A 1 189 ? -12.727 3.711 35.121 1.00 61.00 187 GLY A O 1
ATOM 1524 N N . LEU A 1 190 ? -10.741 3.785 36.189 1.00 60.65 188 LEU A N 1
ATOM 1525 C CA . LEU A 1 190 ? -10.183 2.659 35.445 1.00 61.18 188 LEU A CA 1
ATOM 1526 C C . LEU A 1 190 ? -9.896 1.421 36.292 1.00 63.23 188 LEU A C 1
ATOM 1527 O O . LEU A 1 190 ? -10.400 0.340 35.992 1.00 64.91 188 LEU A O 1
ATOM 1532 N N . ASP A 1 191 ? -9.083 1.579 37.334 1.00 64.83 189 ASP A N 1
ATOM 1533 C CA . ASP A 1 191 ? -8.509 0.435 38.050 1.00 66.96 189 ASP A CA 1
ATOM 1534 C C . ASP A 1 191 ? -8.303 0.729 39.542 1.00 63.56 189 ASP A C 1
ATOM 1535 O O . ASP A 1 191 ? -8.156 1.880 39.941 1.00 62.15 189 ASP A O 1
ATOM 1540 N N . LEU A 1 192 ? -8.299 -0.326 40.354 1.00 63.04 190 LEU A N 1
ATOM 1541 C CA . LEU A 1 192 ? -8.128 -0.227 41.801 1.00 58.68 190 LEU A CA 1
ATOM 1542 C C . LEU A 1 192 ? -7.477 -1.517 42.271 1.00 57.89 190 LEU A C 1
ATOM 1543 O O . LEU A 1 192 ? -8.110 -2.578 42.257 1.00 55.75 190 LEU A O 1
ATOM 1548 N N . ASN A 1 193 ? -6.229 -1.401 42.647 1.00 55.46 191 ASN A N 1
ATOM 1549 C CA . ASN A 1 193 ? -5.433 -2.602 43.115 1.00 50.30 191 ASN A CA 1
ATOM 1550 C C . ASN A 1 193 ? -4.643 -2.300 44.464 1.00 51.56 191 ASN A C 1
ATOM 1551 O O . ASN A 1 193 ? -4.149 -1.229 44.680 1.00 46.27 191 ASN A O 1
ATOM 1556 N N . ALA A 1 194 ? -4.423 -3.376 45.185 1.00 48.05 192 ALA A N 1
ATOM 1557 C CA . ALA A 1 194 ? -3.583 -3.275 46.357 1.00 46.52 192 ALA A CA 1
ATOM 1558 C C . ALA A 1 194 ? -2.150 -3.202 45.858 1.00 43.56 192 ALA A C 1
ATOM 1559 O O . ALA A 1 194 ? -1.724 -4.028 45.047 1.00 47.87 192 ALA A O 1
ATOM 1561 N N . CYS A 1 195 ? -1.435 -2.176 46.308 1.00 41.17 193 CYS A N 1
ATOM 1562 C CA . CYS A 1 195 ? -0.061 -1.932 45.877 1.00 42.69 193 CYS A CA 1
ATOM 1563 C C . CYS A 1 195 ? 0.711 -1.149 46.933 1.00 43.79 193 CYS A C 1
ATOM 1564 O O . CYS A 1 195 ? 0.207 -0.166 47.470 1.00 48.48 193 CYS A O 1
ATOM 1567 N N . CYS A 1 196 ? 1.937 -1.595 47.199 1.00 43.02 194 CYS A N 1
ATOM 1568 C CA . CYS A 1 196 ? 2.874 -0.937 48.114 1.00 51.31 194 CYS A CA 1
ATOM 1569 C C . CYS A 1 196 ? 3.830 -0.005 47.372 1.00 49.10 194 CYS A C 1
ATOM 1570 O O . CYS A 1 196 ? 4.809 0.487 47.950 1.00 48.54 194 CYS A O 1
ATOM 1573 N N . GLY A 1 197 ? 3.568 0.221 46.088 1.00 42.60 195 GLY A N 1
ATOM 1574 C CA . GLY A 1 197 ? 4.417 1.100 45.294 1.00 42.66 195 GLY A CA 1
ATOM 1575 C C . GLY A 1 197 ? 4.251 2.570 45.633 1.00 42.23 195 GLY A C 1
ATOM 1576 O O . GLY A 1 197 ? 3.312 2.963 46.335 1.00 37.71 195 GLY A O 1
ATOM 1577 N N . VAL A 1 198 ? 5.194 3.369 45.148 1.00 38.22 196 VAL A N 1
ATOM 1578 C CA . VAL A 1 198 ? 5.099 4.828 45.162 1.00 40.78 196 VAL A CA 1
ATOM 1579 C C . VAL A 1 198 ? 4.802 5.308 43.732 1.00 42.73 196 VAL A C 1
ATOM 1580 O O . VAL A 1 198 ? 5.638 5.185 42.829 1.00 41.85 196 VAL A O 1
ATOM 1584 N N . HIS A 1 199 ? 3.592 5.828 43.546 1.00 43.38 197 HIS A N 1
ATOM 1585 C CA . HIS A 1 199 ? 3.072 6.207 42.237 1.00 43.07 197 HIS A CA 1
ATOM 1586 C C . HIS A 1 199 ? 2.957 7.732 42.059 1.00 46.91 197 HIS A C 1
ATOM 1587 O O . HIS A 1 199 ? 2.845 8.468 43.047 1.00 44.83 197 HIS A O 1
ATOM 1594 N N . PRO A 1 200 ? 2.993 8.219 40.796 1.00 44.85 198 PRO A N 1
ATOM 1595 C CA . PRO A 1 200 ? 2.608 9.610 40.541 1.00 43.74 198 PRO A CA 1
ATOM 1596 C C . PRO A 1 200 ? 1.131 9.836 40.888 1.00 41.52 198 PRO A C 1
ATOM 1597 O O . PRO A 1 200 ? 0.397 8.874 41.071 1.00 43.06 198 PRO A O 1
ATOM 1601 N N . ARG A 1 201 ? 0.711 11.090 41.009 1.00 41.61 199 ARG A N 1
ATOM 1602 C CA . ARG A 1 201 ? -0.657 11.382 41.448 1.00 47.12 199 ARG A CA 1
ATOM 1603 C C . ARG A 1 201 ? -1.625 11.576 40.298 1.00 44.20 199 ARG A C 1
ATOM 1604 O O . ARG A 1 201 ? -2.823 11.772 40.518 1.00 47.50 199 ARG A O 1
ATOM 1612 N N . ASN A 1 202 ? -1.099 11.535 39.080 1.00 42.97 200 ASN A N 1
ATOM 1613 C CA . ASN A 1 202 ? -1.929 11.561 37.880 1.00 46.06 200 ASN A CA 1
ATOM 1614 C C . ASN A 1 202 ? -1.302 10.796 36.715 1.00 42.16 200 ASN A C 1
ATOM 1615 O O . ASN A 1 202 ? -0.092 10.528 36.717 1.00 42.00 200 ASN A O 1
ATOM 1620 N N . THR A 1 203 ? -2.118 10.442 35.724 1.00 43.38 201 THR A N 1
ATOM 1621 C CA . THR A 1 203 ? -1.611 9.740 34.529 1.00 41.55 201 THR A CA 1
ATOM 1622 C C . THR A 1 203 ? -0.792 10.646 33.585 1.00 44.57 201 THR A C 1
ATOM 1623 O O . THR A 1 203 ? 0.073 10.156 32.852 1.00 42.04 201 THR A O 1
ATOM 1627 N N . ARG A 1 204 ? -1.046 11.960 33.619 1.00 48.03 202 ARG A N 1
ATOM 1628 C CA . ARG A 1 204 ? -0.283 12.934 32.812 1.00 49.37 202 ARG A CA 1
ATOM 1629 C C . ARG A 1 204 ? 1.207 12.915 33.138 1.00 48.20 202 ARG A C 1
ATOM 1630 O O . ARG A 1 204 ? 2.041 13.095 32.248 1.00 42.17 202 ARG A O 1
ATOM 1638 N N . ASP A 1 205 ? 1.532 12.662 34.410 1.00 48.72 203 ASP A N 1
ATOM 1639 C CA . ASP A 1 205 ? 2.919 12.495 34.864 1.00 44.67 203 ASP A CA 1
ATOM 1640 C C . ASP A 1 205 ? 3.714 11.390 34.163 1.00 42.70 203 ASP A C 1
ATOM 1641 O O . ASP A 1 205 ? 4.945 11.389 34.212 1.00 43.40 203 ASP A O 1
ATOM 1646 N N . LEU A 1 206 ? 3.018 10.456 33.512 1.00 45.03 204 LEU A N 1
ATOM 1647 C CA . LEU A 1 206 ? 3.674 9.419 32.709 1.00 48.49 204 LEU A CA 1
ATOM 1648 C C . LEU A 1 206 ? 4.305 9.921 31.411 1.00 46.97 204 LEU A C 1
ATOM 1649 O O . LEU A 1 206 ? 5.186 9.255 30.874 1.00 49.44 204 LEU A O 1
ATOM 1654 N N . GLN A 1 207 ? 3.829 11.068 30.912 1.00 48.58 205 GLN A N 1
ATOM 1655 C CA . GLN A 1 207 ? 4.265 11.716 29.646 1.00 51.34 205 GLN A CA 1
ATOM 1656 C C . GLN A 1 207 ? 3.790 10.943 28.419 1.00 51.21 205 GLN A C 1
ATOM 1657 O O . GLN A 1 207 ? 2.949 11.424 27.649 1.00 55.25 205 GLN A O 1
ATOM 1663 N N . VAL A 1 208 ? 4.340 9.742 28.260 1.00 49.80 206 VAL A N 1
ATOM 1664 C CA . VAL A 1 208 ? 4.082 8.861 27.126 1.00 48.80 206 VAL A CA 1
ATOM 1665 C C . VAL A 1 208 ? 4.426 7.414 27.529 1.00 47.50 206 VAL A C 1
ATOM 1666 O O . VAL A 1 208 ? 5.279 7.180 28.390 1.00 49.15 206 VAL A O 1
ATOM 1670 N N . ILE A 1 209 ? 3.734 6.453 26.931 1.00 45.34 207 ILE A N 1
ATOM 1671 C CA . ILE A 1 209 ? 4.033 5.040 27.125 1.00 46.35 207 ILE A CA 1
ATOM 1672 C C . ILE A 1 209 ? 4.170 4.314 25.770 1.00 47.91 207 ILE A C 1
ATOM 1673 O O . ILE A 1 209 ? 3.327 4.453 24.870 1.00 44.94 207 ILE A O 1
ATOM 1678 N N . LYS A 1 210 ? 5.259 3.570 25.626 1.00 44.90 208 LYS A N 1
ATOM 1679 C CA . LYS A 1 210 ? 5.519 2.829 24.409 1.00 43.72 208 LYS A CA 1
ATOM 1680 C C . LYS A 1 210 ? 5.735 1.350 24.697 1.00 45.86 208 LYS A C 1
ATOM 1681 O O . LYS A 1 210 ? 6.551 0.990 25.552 1.00 44.19 208 LYS A O 1
ATOM 1687 N N . ILE A 1 211 ? 5.005 0.502 23.976 1.00 39.68 209 ILE A N 1
ATOM 1688 C CA . ILE A 1 211 ? 5.276 -0.929 23.960 1.00 40.19 209 ILE A CA 1
ATOM 1689 C C . ILE A 1 211 ? 6.380 -1.214 22.935 1.00 44.54 209 ILE A C 1
ATOM 1690 O O . ILE A 1 211 ? 6.268 -0.860 21.759 1.00 46.45 209 ILE A O 1
ATOM 1695 N N . ARG A 1 212 ? 7.443 -1.851 23.412 1.00 45.02 210 ARG A N 1
ATOM 1696 C CA A ARG A 1 212 ? 8.662 -2.100 22.646 0.50 43.75 210 ARG A CA 1
ATOM 1697 C CA B ARG A 1 212 ? 8.642 -2.075 22.615 0.50 43.53 210 ARG A CA 1
ATOM 1698 C C . ARG A 1 212 ? 8.557 -3.335 21.761 1.00 46.07 210 ARG A C 1
ATOM 1699 O O . ARG A 1 212 ? 8.828 -3.286 20.557 1.00 45.30 210 ARG A O 1
ATOM 1714 N N . ARG A 1 213 ? 8.183 -4.447 22.391 1.00 44.33 211 ARG A N 1
ATOM 1715 C CA . ARG A 1 213 ? 8.130 -5.773 21.775 1.00 45.85 211 ARG A CA 1
ATOM 1716 C C . ARG A 1 213 ? 7.375 -6.684 22.728 1.00 44.58 211 ARG A C 1
ATOM 1717 O O . ARG A 1 213 ? 7.150 -6.322 23.876 1.00 43.42 211 ARG A O 1
ATOM 1725 N N . TRP A 1 214 ? 6.991 -7.862 22.250 1.00 49.42 212 TRP A N 1
ATOM 1726 C CA . TRP A 1 214 ? 6.299 -8.849 23.068 1.00 50.53 212 TRP A CA 1
ATOM 1727 C C . TRP A 1 214 ? 6.621 -10.253 22.576 1.00 56.47 212 TRP A C 1
ATOM 1728 O O . TRP A 1 214 ? 6.964 -10.442 21.406 1.00 53.33 212 TRP A O 1
ATOM 1739 N N . GLU A 1 215 ? 6.526 -11.229 23.474 1.00 55.63 213 GLU A N 1
ATOM 1740 C CA . GLU A 1 215 ? 6.657 -12.641 23.109 1.00 58.65 213 GLU A CA 1
ATOM 1741 C C . GLU A 1 215 ? 5.828 -13.525 24.035 1.00 59.07 213 GLU A C 1
ATOM 1742 O O . GLU A 1 215 ? 5.356 -13.069 25.086 1.00 57.82 213 GLU A O 1
ATOM 1748 N N . LYS A 1 216 ? 5.634 -14.779 23.624 1.00 57.34 214 LYS A N 1
ATOM 1749 C CA A LYS A 1 216 ? 4.893 -15.737 24.432 0.50 58.24 214 LYS A CA 1
ATOM 1750 C CA B LYS A 1 216 ? 4.899 -15.753 24.425 0.50 57.34 214 LYS A CA 1
ATOM 1751 C C . LYS A 1 216 ? 5.751 -16.203 25.609 1.00 56.86 214 LYS A C 1
ATOM 1752 O O . LYS A 1 216 ? 6.945 -16.463 25.459 1.00 56.76 214 LYS A O 1
ATOM 1763 N N . HIS A 1 217 ? 5.141 -16.267 26.788 1.00 54.28 215 HIS A N 1
ATOM 1764 C CA . HIS A 1 217 ? 5.788 -16.875 27.944 1.00 53.46 215 HIS A CA 1
ATOM 1765 C C . HIS A 1 217 ? 4.787 -17.810 28.603 1.00 54.73 215 HIS A C 1
ATOM 1766 O O . HIS A 1 217 ? 3.839 -17.354 29.257 1.00 54.11 215 HIS A O 1
ATOM 1773 N N . LYS A 1 218 ? 5.001 -19.113 28.406 1.00 51.43 216 LYS A N 1
ATOM 1774 C CA . LYS A 1 218 ? 4.053 -20.157 28.821 1.00 52.24 216 LYS A CA 1
ATOM 1775 C C . LYS A 1 218 ? 2.615 -19.828 28.381 1.00 51.41 216 LYS A C 1
ATOM 1776 O O . LYS A 1 218 ? 2.342 -19.784 27.190 1.00 53.62 216 LYS A O 1
ATOM 1782 N N . ASN A 1 219 ? 1.716 -19.563 29.322 1.00 49.99 217 ASN A N 1
ATOM 1783 C CA . ASN A 1 219 ? 0.318 -19.266 28.973 1.00 51.86 217 ASN A CA 1
ATOM 1784 C C . ASN A 1 219 ? 0.023 -17.773 28.816 1.00 52.59 217 ASN A C 1
ATOM 1785 O O . ASN A 1 219 ? -1.141 -17.361 28.734 1.00 50.15 217 ASN A O 1
ATOM 1790 N N . ALA A 1 220 ? 1.081 -16.975 28.743 1.00 46.88 218 ALA A N 1
ATOM 1791 C CA . ALA A 1 220 ? 0.954 -15.525 28.763 1.00 49.64 218 ALA A CA 1
ATOM 1792 C C . ALA A 1 220 ? 1.693 -14.835 27.608 1.00 47.50 218 ALA A C 1
ATOM 1793 O O . ALA A 1 220 ? 2.539 -15.440 26.949 1.00 48.21 218 ALA A O 1
ATOM 1795 N N . THR A 1 221 ? 1.352 -13.568 27.362 1.00 50.18 219 THR A N 1
ATOM 1796 C CA . THR A 1 221 ? 2.147 -12.707 26.487 1.00 46.55 219 THR A CA 1
ATOM 1797 C C . THR A 1 221 ? 2.954 -11.750 27.359 1.00 47.47 219 THR A C 1
ATOM 1798 O O . THR A 1 221 ? 2.382 -10.916 28.058 1.00 50.11 219 THR A O 1
ATOM 1802 N N . ARG A 1 222 ? 4.275 -11.909 27.339 1.00 43.77 220 ARG A N 1
ATOM 1803 C CA . ARG A 1 222 ? 5.184 -11.016 28.045 1.00 47.72 220 ARG A CA 1
ATOM 1804 C C . ARG A 1 222 ? 5.473 -9.777 27.198 1.00 50.35 220 ARG A C 1
ATOM 1805 O O . ARG A 1 222 ? 6.105 -9.871 26.145 1.00 47.89 220 ARG A O 1
ATOM 1813 N N . ILE A 1 223 ? 5.014 -8.625 27.680 1.00 44.04 221 ILE A N 1
ATOM 1814 C CA . ILE A 1 223 ? 5.079 -7.359 26.954 1.00 43.66 221 ILE A CA 1
ATOM 1815 C C . ILE A 1 223 ? 6.147 -6.426 27.542 1.00 43.48 221 ILE A C 1
ATOM 1816 O O . ILE A 1 223 ? 6.063 -6.077 28.711 1.00 43.83 221 ILE A O 1
ATOM 1821 N N . GLU A 1 224 ? 7.152 -6.048 26.747 1.00 44.08 222 GLU A N 1
ATOM 1822 C CA . GLU A 1 224 ? 8.150 -5.042 27.155 1.00 43.54 222 GLU A CA 1
ATOM 1823 C C . GLU A 1 224 ? 7.662 -3.617 26.904 1.00 44.61 222 GLU A C 1
ATOM 1824 O O . GLU A 1 224 ? 7.221 -3.296 25.798 1.00 43.63 222 GLU A O 1
ATOM 1830 N N . TYR A 1 225 ? 7.759 -2.752 27.914 1.00 43.86 223 TYR A N 1
ATOM 1831 C CA . TYR A 1 225 ? 7.318 -1.359 27.765 1.00 45.72 223 TYR A CA 1
ATOM 1832 C C . TYR A 1 225 ? 8.281 -0.343 28.380 1.00 43.91 223 TYR A C 1
ATOM 1833 O O . TYR A 1 225 ? 9.110 -0.678 29.233 1.00 44.90 223 TYR A O 1
ATOM 1842 N N . VAL A 1 226 ? 8.129 0.909 27.951 1.00 47.41 224 VAL A N 1
ATOM 1843 C CA . VAL A 1 226 ? 8.821 2.065 28.531 1.00 46.30 224 VAL A CA 1
ATOM 1844 C C . VAL A 1 226 ? 7.829 3.203 28.736 1.00 43.55 224 VAL A C 1
ATOM 1845 O O . VAL A 1 226 ? 6.960 3.437 27.901 1.00 45.78 224 VAL A O 1
ATOM 1849 N N . ALA A 1 227 ? 7.938 3.885 29.870 1.00 41.63 225 ALA A N 1
ATOM 1850 C CA . ALA A 1 227 ? 7.136 5.070 30.140 1.00 43.64 225 ALA A CA 1
ATOM 1851 C C . ALA A 1 227 ? 8.048 6.245 30.466 1.00 46.36 225 ALA A C 1
ATOM 1852 O O . ALA A 1 227 ? 9.193 6.047 30.880 1.00 44.40 225 ALA A O 1
ATOM 1854 N N . GLY A 1 228 ? 7.541 7.458 30.258 1.00 50.56 226 GLY A N 1
ATOM 1855 C CA . GLY A 1 228 ? 8.251 8.683 30.632 1.00 51.71 226 GLY A CA 1
ATOM 1856 C C . GLY A 1 228 ? 9.513 8.951 29.842 1.00 53.65 226 GLY A C 1
ATOM 1857 O O . GLY A 1 228 ? 9.509 8.877 28.615 1.00 49.76 226 GLY A O 1
ATOM 1858 N N . ASN A 1 229 ? 10.594 9.237 30.566 1.00 58.42 227 ASN A N 1
ATOM 1859 C CA . ASN A 1 229 ? 11.882 9.618 29.974 1.00 66.20 227 ASN A CA 1
ATOM 1860 C C . ASN A 1 229 ? 12.598 8.465 29.270 1.00 64.65 227 ASN A C 1
ATOM 1861 O O . ASN A 1 229 ? 13.439 8.688 28.402 1.00 68.75 227 ASN A O 1
ATOM 1866 N N . ARG A 1 230 ? 12.258 7.238 29.659 1.00 65.89 228 ARG A N 1
ATOM 1867 C CA . ARG A 1 230 ? 12.738 6.027 28.993 1.00 62.52 228 ARG A CA 1
ATOM 1868 C C . ARG A 1 230 ? 12.182 5.878 27.570 1.00 61.26 228 ARG A C 1
ATOM 1869 O O . ARG A 1 230 ? 12.827 5.290 26.703 1.00 60.84 228 ARG A O 1
ATOM 1877 N N . ALA A 1 231 ? 10.984 6.407 27.343 1.00 59.89 229 ALA A N 1
ATOM 1878 C CA . ALA A 1 231 ? 10.293 6.256 26.067 1.00 65.91 229 ALA A CA 1
ATOM 1879 C C . ALA A 1 231 ? 10.770 7.224 24.983 1.00 71.55 229 ALA A C 1
ATOM 1880 O O . ALA A 1 231 ? 10.420 7.070 23.811 1.00 74.72 229 ALA A O 1
ATOM 1882 N N . VAL A 1 232 ? 11.566 8.215 25.382 1.00 75.97 230 VAL A N 1
ATOM 1883 C CA . VAL A 1 232 ? 12.063 9.250 24.469 1.00 78.21 230 VAL A CA 1
ATOM 1884 C C . VAL A 1 232 ? 13.591 9.247 24.383 1.00 79.96 230 VAL A C 1
ATOM 1885 O O . VAL A 1 232 ? 14.165 9.349 23.295 1.00 82.28 230 VAL A O 1
ATOM 1889 N N . LEU B 1 3 ? 21.497 -6.038 -1.542 1.00 70.94 1 LEU B N 1
ATOM 1890 C CA . LEU B 1 3 ? 21.182 -5.496 -0.182 1.00 67.45 1 LEU B CA 1
ATOM 1891 C C . LEU B 1 3 ? 20.953 -3.989 -0.215 1.00 63.90 1 LEU B C 1
ATOM 1892 O O . LEU B 1 3 ? 21.829 -3.225 -0.627 1.00 63.36 1 LEU B O 1
ATOM 1897 N N . THR B 1 4 ? 19.777 -3.561 0.231 1.00 58.32 2 THR B N 1
ATOM 1898 C CA . THR B 1 4 ? 19.389 -2.161 0.052 1.00 54.32 2 THR B CA 1
ATOM 1899 C C . THR B 1 4 ? 19.747 -1.211 1.210 1.00 51.37 2 THR B C 1
ATOM 1900 O O . THR B 1 4 ? 19.699 -1.574 2.392 1.00 49.15 2 THR B O 1
ATOM 1904 N N . LYS B 1 5 ? 20.131 0.002 0.828 1.00 46.29 3 LYS B N 1
ATOM 1905 C CA . LYS B 1 5 ? 20.483 1.062 1.760 1.00 45.30 3 LYS B CA 1
ATOM 1906 C C . LYS B 1 5 ? 19.457 2.171 1.652 1.00 43.78 3 LYS B C 1
ATOM 1907 O O . LYS B 1 5 ? 19.594 3.064 0.821 1.00 42.61 3 LYS B O 1
ATOM 1913 N N . LEU B 1 6 ? 18.431 2.095 2.507 1.00 46.93 4 LEU B N 1
ATOM 1914 C CA . LEU B 1 6 ? 17.280 3.002 2.485 1.00 41.02 4 LEU B CA 1
ATOM 1915 C C . LEU B 1 6 ? 17.628 4.465 2.748 1.00 43.56 4 LEU B C 1
ATOM 1916 O O . LEU B 1 6 ? 16.894 5.365 2.342 1.00 42.91 4 LEU B O 1
ATOM 1921 N N . TYR B 1 7 ? 18.759 4.701 3.406 1.00 38.46 5 TYR B N 1
ATOM 1922 C CA . TYR B 1 7 ? 19.166 6.052 3.737 1.00 34.67 5 TYR B CA 1
ATOM 1923 C C . TYR B 1 7 ? 19.682 6.819 2.520 1.00 37.25 5 TYR B C 1
ATOM 1924 O O . TYR B 1 7 ? 19.694 8.045 2.528 1.00 37.09 5 TYR B O 1
ATOM 1933 N N . TYR B 1 8 ? 20.132 6.091 1.497 1.00 37.88 6 TYR B N 1
ATOM 1934 C CA . TYR B 1 8 ? 20.493 6.689 0.211 1.00 38.61 6 TYR B CA 1
ATOM 1935 C C . TYR B 1 8 ? 19.317 6.787 -0.764 1.00 44.31 6 TYR B C 1
ATOM 1936 O O . TYR B 1 8 ? 19.401 7.503 -1.760 1.00 52.50 6 TYR B O 1
ATOM 1945 N N . GLU B 1 9 ? 18.229 6.073 -0.479 1.00 35.14 7 GLU B N 1
ATOM 1946 C CA . GLU B 1 9 ? 17.048 6.092 -1.353 1.00 35.24 7 GLU B CA 1
ATOM 1947 C C . GLU B 1 9 ? 16.011 7.123 -0.920 1.00 40.95 7 GLU B C 1
ATOM 1948 O O . GLU B 1 9 ? 15.486 7.871 -1.743 1.00 45.23 7 GLU B O 1
ATOM 1954 N N . ASP B 1 10 ? 15.711 7.152 0.373 1.00 40.26 8 ASP B N 1
ATOM 1955 C CA . ASP B 1 10 ? 14.836 8.174 0.946 1.00 42.34 8 ASP B CA 1
ATOM 1956 C C . ASP B 1 10 ? 15.308 8.428 2.369 1.00 39.39 8 ASP B C 1
ATOM 1957 O O . ASP B 1 10 ? 15.061 7.633 3.285 1.00 39.90 8 ASP B O 1
ATOM 1962 N N . GLN B 1 11 ? 15.974 9.565 2.536 1.00 43.66 9 GLN B N 1
ATOM 1963 C CA . GLN B 1 11 ? 16.686 9.908 3.762 1.00 37.96 9 GLN B CA 1
ATOM 1964 C C . GLN B 1 11 ? 15.757 10.350 4.883 1.00 42.38 9 GLN B C 1
ATOM 1965 O O . GLN B 1 11 ? 16.218 10.660 5.985 1.00 32.72 9 GLN B O 1
ATOM 1971 N N . TYR B 1 12 ? 14.450 10.353 4.603 1.00 38.45 10 TYR B N 1
ATOM 1972 C CA . TYR B 1 12 ? 13.457 10.777 5.566 1.00 39.28 10 TYR B CA 1
ATOM 1973 C C . TYR B 1 12 ? 12.668 9.620 6.155 1.00 41.48 10 TYR B C 1
ATOM 1974 O O . TYR B 1 12 ? 11.865 9.841 7.056 1.00 42.00 10 TYR B O 1
ATOM 1983 N N . ILE B 1 13 ? 12.894 8.406 5.637 1.00 38.38 11 ILE B N 1
ATOM 1984 C CA . ILE B 1 13 ? 12.349 7.177 6.218 1.00 40.64 11 ILE B CA 1
ATOM 1985 C C . ILE B 1 13 ? 12.879 7.041 7.645 1.00 43.21 11 ILE B C 1
ATOM 1986 O O . ILE B 1 13 ? 14.086 7.009 7.873 1.00 45.77 11 ILE B O 1
ATOM 1991 N N . LYS B 1 14 ? 11.941 6.987 8.585 1.00 39.44 12 LYS B N 1
ATOM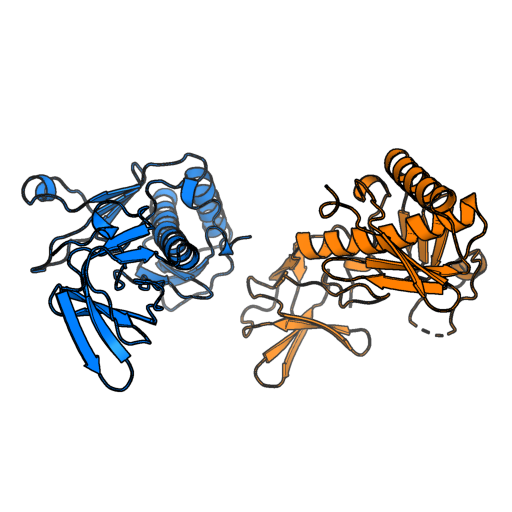 1992 C CA . LYS B 1 14 ? 12.189 7.049 10.016 1.00 45.17 12 LYS B CA 1
ATOM 1993 C C . LYS B 1 14 ? 11.866 5.669 10.614 1.00 42.69 12 LYS B C 1
ATOM 1994 O O . LYS B 1 14 ? 12.484 5.241 11.589 1.00 44.60 12 LYS B O 1
ATOM 2000 N N . GLU B 1 15 ? 10.851 5.023 10.041 1.00 47.28 13 GLU B N 1
ATOM 2001 C CA . GLU B 1 15 ? 10.388 3.694 10.436 1.00 50.34 13 GLU B CA 1
ATOM 2002 C C . GLU B 1 15 ? 10.326 2.812 9.199 1.00 45.42 13 GLU B C 1
ATOM 2003 O O . GLU B 1 15 ? 9.952 3.275 8.116 1.00 44.57 13 GLU B O 1
ATOM 2009 N N . PHE B 1 16 ? 10.670 1.540 9.367 1.00 44.25 14 PHE B N 1
ATOM 2010 C CA . PHE B 1 16 ? 10.666 0.597 8.258 1.00 43.01 14 PHE B CA 1
ATOM 2011 C C . PHE B 1 16 ? 10.532 -0.844 8.750 1.00 43.54 14 PHE B C 1
ATOM 2012 O O . PHE B 1 16 ? 10.701 -1.132 9.940 1.00 44.36 14 PHE B O 1
ATOM 2020 N N . LYS B 1 17 ? 10.204 -1.737 7.825 1.00 48.64 15 LYS B N 1
ATOM 2021 C CA . LYS B 1 17 ? 10.150 -3.165 8.094 1.00 47.49 15 LYS B CA 1
ATOM 2022 C C . LYS B 1 17 ? 11.387 -3.833 7.505 1.00 46.03 15 LYS B C 1
ATOM 2023 O O . LYS B 1 17 ? 11.810 -3.525 6.393 1.00 51.15 15 LYS B O 1
ATOM 2029 N N . GLY B 1 18 ? 11.984 -4.733 8.275 1.00 51.03 16 GLY B N 1
ATOM 2030 C CA . GLY B 1 18 ? 13.201 -5.413 7.849 1.00 45.75 16 GLY B CA 1
ATOM 2031 C C . GLY B 1 18 ? 13.183 -6.884 8.211 1.00 44.48 16 GLY B C 1
ATOM 2032 O O . GLY B 1 18 ? 12.386 -7.325 9.034 1.00 47.28 16 GLY B O 1
ATOM 2033 N N . GLU B 1 19 ? 14.074 -7.640 7.589 1.00 47.40 17 GLU B N 1
ATOM 2034 C CA . GLU B 1 19 ? 14.232 -9.047 7.892 1.00 50.96 17 GLU B CA 1
ATOM 2035 C C . GLU B 1 19 ? 15.697 -9.334 8.168 1.00 51.96 17 GLU B C 1
ATOM 2036 O O . GLU B 1 19 ? 16.555 -9.018 7.343 1.00 50.83 17 GLU B O 1
ATOM 2042 N N . ILE B 1 20 ? 15.982 -9.924 9.328 1.00 53.30 18 ILE B N 1
ATOM 2043 C CA . ILE B 1 20 ? 17.343 -10.344 9.642 1.00 57.02 18 ILE B CA 1
ATOM 2044 C C . ILE B 1 20 ? 17.779 -11.448 8.677 1.00 59.78 18 ILE B C 1
ATOM 2045 O O . ILE B 1 20 ? 17.178 -12.518 8.617 1.00 61.84 18 ILE B O 1
ATOM 2050 N N . ILE B 1 21 ? 18.810 -11.141 7.902 1.00 61.27 19 ILE B N 1
ATOM 2051 C CA . ILE B 1 21 ? 19.346 -12.030 6.878 1.00 64.39 19 ILE B CA 1
ATOM 2052 C C . ILE B 1 21 ? 20.478 -12.927 7.435 1.00 66.52 19 ILE B C 1
ATOM 2053 O O . ILE B 1 21 ? 20.658 -14.071 6.997 1.00 68.02 19 ILE B O 1
ATOM 2058 N N . GLU B 1 22 ? 21.188 -12.410 8.438 1.00 63.44 20 GLU B N 1
ATOM 2059 C CA . GLU B 1 22 ? 22.338 -13.069 9.043 1.00 60.03 20 GLU B CA 1
ATOM 2060 C C . GLU B 1 22 ? 22.477 -12.562 10.475 1.00 61.98 20 GLU B C 1
ATOM 2061 O O . GLU B 1 22 ? 22.218 -11.386 10.741 1.00 55.98 20 GLU B O 1
ATOM 2067 N N . VAL B 1 23 ? 22.839 -13.461 11.393 1.00 61.76 21 VAL B N 1
ATOM 2068 C CA . VAL B 1 23 ? 23.247 -13.093 12.753 1.00 64.64 21 VAL B CA 1
ATOM 2069 C C . VAL B 1 23 ? 24.680 -13.578 12.992 1.00 68.45 21 VAL B C 1
ATOM 2070 O O . VAL B 1 23 ? 25.006 -14.732 12.713 1.00 71.56 21 VAL B O 1
ATOM 2074 N N . LYS B 1 24 ? 25.530 -12.684 13.488 1.00 68.86 22 LYS B N 1
ATOM 2075 C CA . LYS B 1 24 ? 26.873 -13.029 13.932 1.00 66.82 22 LYS B CA 1
ATOM 2076 C C . LYS B 1 24 ? 26.944 -12.882 15.440 1.00 67.79 22 LYS B C 1
ATOM 2077 O O . LYS B 1 24 ? 26.579 -11.839 15.982 1.00 66.32 22 LYS B O 1
ATOM 2083 N N . GLU B 1 25 ? 27.408 -13.917 16.129 1.00 70.34 23 GLU B N 1
ATOM 2084 C CA . GLU B 1 25 ? 27.738 -13.737 17.535 1.00 70.83 23 GLU B CA 1
ATOM 2085 C C . GLU B 1 25 ? 29.215 -13.389 17.673 1.00 67.27 23 GLU B C 1
ATOM 2086 O O . GLU B 1 25 ? 30.087 -14.194 17.343 1.00 66.57 23 GLU B O 1
ATOM 2092 N N . ILE B 1 26 ? 29.473 -12.163 18.124 1.00 63.71 24 ILE B N 1
ATOM 2093 C CA . ILE B 1 26 ? 30.827 -11.645 18.295 1.00 63.42 24 ILE B CA 1
ATOM 2094 C C . ILE B 1 26 ? 30.990 -11.168 19.739 1.00 62.49 24 ILE B C 1
ATOM 2095 O O . ILE B 1 26 ? 30.336 -10.202 20.148 1.00 58.58 24 ILE B O 1
ATOM 2100 N N . ASP B 1 27 ? 31.854 -11.858 20.494 1.00 60.98 25 ASP B N 1
ATOM 2101 C CA . ASP B 1 27 ? 32.172 -11.532 21.898 1.00 58.23 25 ASP B CA 1
ATOM 2102 C C . ASP B 1 27 ? 30.920 -11.338 22.784 1.00 58.33 25 ASP B C 1
ATOM 2103 O O . ASP B 1 27 ? 30.799 -10.352 23.525 1.00 57.37 25 ASP B O 1
ATOM 2108 N N . GLY B 1 28 ? 29.978 -12.275 22.674 1.00 58.99 26 GLY B N 1
ATOM 2109 C CA . GLY B 1 28 ? 28.722 -12.193 23.419 1.00 59.73 26 GLY B CA 1
ATOM 2110 C C . GLY B 1 28 ? 27.584 -11.412 22.778 1.00 62.84 26 GLY B C 1
ATOM 2111 O O . GLY B 1 28 ? 26.423 -11.607 23.144 1.00 61.37 26 GLY B O 1
ATOM 2112 N N . LYS B 1 29 ? 27.911 -10.529 21.829 1.00 64.68 27 LYS B N 1
ATOM 2113 C CA . LYS B 1 29 ? 26.919 -9.652 21.185 1.00 66.11 27 LYS B CA 1
ATOM 2114 C C . LYS B 1 29 ? 26.410 -10.178 19.844 1.00 64.14 27 LYS B C 1
ATOM 2115 O O . LYS B 1 29 ? 27.070 -10.989 19.200 1.00 64.86 27 LYS B O 1
ATOM 2121 N N . PHE B 1 30 ? 25.247 -9.687 19.419 1.00 62.84 28 PHE B N 1
ATOM 2122 C CA . PHE B 1 30 ? 24.612 -10.163 18.189 1.00 61.50 28 PHE B CA 1
ATOM 2123 C C . PHE B 1 30 ? 24.580 -9.100 17.091 1.00 60.20 28 PHE B C 1
ATOM 2124 O O . PHE B 1 30 ? 23.897 -8.081 17.214 1.00 62.81 28 PHE B O 1
ATOM 2132 N N . HIS B 1 31 ? 25.342 -9.352 16.028 1.00 56.46 29 HIS B N 1
ATOM 2133 C CA . HIS B 1 31 ? 25.499 -8.426 14.904 1.00 55.13 29 HIS B CA 1
ATOM 2134 C C . HIS B 1 31 ? 24.613 -8.884 13.756 1.00 52.91 29 HIS B C 1
ATOM 2135 O O . HIS B 1 31 ? 24.861 -9.933 13.143 1.00 53.53 29 HIS B O 1
ATOM 2142 N N . VAL B 1 32 ? 23.593 -8.086 13.455 1.00 50.14 30 VAL B N 1
ATOM 2143 C CA . VAL B 1 32 ? 22.582 -8.475 12.471 1.00 46.11 30 VAL B CA 1
ATOM 2144 C C . VAL B 1 32 ? 22.680 -7.730 11.134 1.00 46.52 30 VAL B C 1
ATOM 2145 O O . VAL B 1 32 ? 22.999 -6.536 11.067 1.00 46.41 30 VAL B O 1
ATOM 2149 N N . LEU B 1 33 ? 22.413 -8.464 10.068 1.00 50.39 31 LEU B N 1
ATOM 2150 C CA . LEU B 1 33 ? 22.358 -7.903 8.739 1.00 51.47 31 LEU B CA 1
ATOM 2151 C C . LEU B 1 33 ? 20.893 -7.935 8.323 1.00 50.29 31 LEU B C 1
ATOM 2152 O O . LEU B 1 33 ? 20.199 -8.915 8.572 1.00 48.99 31 LEU B O 1
ATOM 2157 N N . LEU B 1 34 ? 20.409 -6.846 7.733 1.00 47.73 32 LEU B N 1
ATOM 2158 C CA . LEU B 1 34 ? 19.030 -6.792 7.262 1.00 48.78 32 LEU B CA 1
ATOM 2159 C C . LEU B 1 34 ? 18.997 -6.815 5.742 1.00 48.20 32 LEU B C 1
ATOM 2160 O O . LEU B 1 34 ? 19.982 -6.437 5.095 1.00 46.87 32 LEU B O 1
ATOM 2165 N N . ASP B 1 35 ? 17.869 -7.261 5.180 1.00 45.17 33 ASP B N 1
ATOM 2166 C CA . ASP B 1 35 ? 17.618 -7.172 3.731 1.00 46.88 33 ASP B CA 1
ATOM 2167 C C . ASP B 1 35 ? 17.656 -5.725 3.243 1.00 46.67 33 ASP B C 1
ATOM 2168 O O . ASP B 1 35 ? 18.258 -5.413 2.204 1.00 44.75 33 ASP B O 1
ATOM 2173 N N . GLN B 1 36 ? 17.017 -4.844 4.014 1.00 44.86 34 GLN B N 1
ATOM 2174 C CA . GLN B 1 36 ? 17.059 -3.409 3.771 1.00 43.96 34 GLN B CA 1
ATOM 2175 C C . GLN B 1 36 ? 17.212 -2.683 5.112 1.00 40.36 34 GLN B C 1
ATOM 2176 O O . GLN B 1 36 ? 16.676 -3.130 6.129 1.00 42.74 34 GLN B O 1
ATOM 2182 N N . THR B 1 37 ? 17.963 -1.582 5.122 1.00 38.71 35 THR B N 1
ATOM 2183 C CA . THR B 1 37 ? 18.130 -0.807 6.350 1.00 36.77 35 THR B CA 1
ATOM 2184 C C . THR B 1 37 ? 18.168 0.699 6.093 1.00 37.47 35 THR B C 1
ATOM 2185 O O . THR B 1 37 ? 18.753 1.155 5.112 1.00 39.55 35 THR B O 1
ATOM 2189 N N . ALA B 1 38 ? 17.516 1.459 6.971 1.00 39.04 36 ALA B N 1
ATOM 2190 C CA . ALA B 1 38 ? 17.629 2.914 6.964 1.00 38.89 36 ALA B CA 1
ATOM 2191 C C . ALA B 1 38 ? 18.692 3.391 7.960 1.00 40.93 36 ALA B C 1
ATOM 2192 O O . ALA B 1 38 ? 18.866 4.596 8.129 1.00 42.45 36 ALA B O 1
ATOM 2194 N N . PHE B 1 39 ? 19.388 2.451 8.617 1.00 36.54 37 PHE B N 1
ATOM 2195 C CA . PHE B 1 39 ? 20.403 2.793 9.621 1.00 37.38 37 PHE B CA 1
ATOM 2196 C C . PHE B 1 39 ? 21.721 3.087 8.888 1.00 36.97 37 PHE B C 1
ATOM 2197 O O . PHE B 1 39 ? 22.300 2.195 8.283 1.00 37.01 37 PHE B O 1
ATOM 2205 N N . PHE B 1 40 ? 22.159 4.342 8.941 1.00 34.91 38 PHE B N 1
ATOM 2206 C CA . PHE B 1 40 ? 23.365 4.831 8.276 1.00 39.3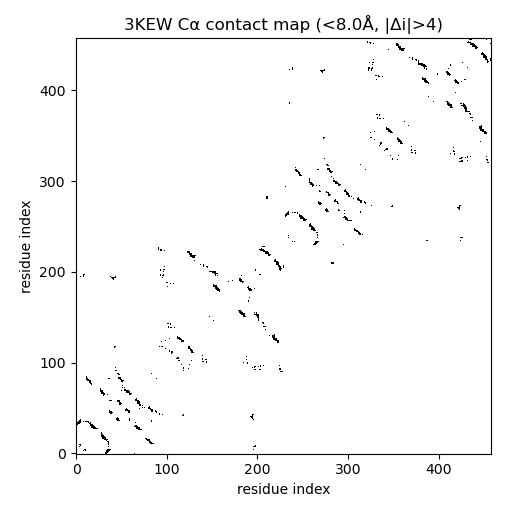1 38 PHE B CA 1
ATOM 2207 C C . PHE B 1 40 ? 24.570 4.391 9.113 1.00 38.22 38 PHE B C 1
ATOM 2208 O O . PHE B 1 40 ? 24.576 4.597 10.321 1.00 40.01 38 PHE B O 1
ATOM 2216 N N . PRO B 1 41 ? 25.560 3.715 8.496 1.00 46.50 39 PRO B N 1
ATOM 2217 C CA . PRO B 1 41 ? 26.773 3.310 9.232 1.00 41.08 39 PRO B CA 1
ATOM 2218 C C . PRO B 1 41 ? 27.798 4.409 9.530 1.00 46.64 39 PRO B C 1
ATOM 2219 O O . PRO B 1 41 ? 28.815 4.134 10.167 1.00 44.37 39 PRO B O 1
ATOM 2223 N N . GLY B 1 42 ? 27.544 5.632 9.083 1.00 43.35 40 GLY B N 1
ATOM 2224 C CA . GLY B 1 42 ? 28.531 6.683 9.186 1.00 44.01 40 GLY B CA 1
ATOM 2225 C C . GLY B 1 42 ? 29.294 6.816 7.883 1.00 46.47 40 GLY B C 1
ATOM 2226 O O . GLY B 1 42 ? 29.307 5.895 7.068 1.00 48.98 40 GLY B O 1
ATOM 2227 N N . GLY B 1 43 ? 29.921 7.968 7.677 1.00 44.08 41 GLY B N 1
ATOM 2228 C CA . GLY B 1 43 ? 30.665 8.228 6.444 1.00 46.46 41 GLY B CA 1
ATOM 2229 C C . GLY B 1 43 ? 30.667 9.703 6.118 1.00 45.73 41 GLY B C 1
ATOM 2230 O O . GLY B 1 43 ? 29.773 10.439 6.539 1.00 46.95 41 GLY B O 1
ATOM 2231 N N . GLY B 1 44 ? 31.678 10.139 5.369 1.00 40.96 42 GLY B N 1
ATOM 2232 C CA . GLY B 1 44 ? 31.868 11.555 5.062 1.00 39.58 42 GLY B CA 1
ATOM 2233 C C . GLY B 1 44 ? 32.169 12.428 6.278 1.00 42.02 42 GLY B C 1
ATOM 2234 O O . GLY B 1 44 ? 32.082 13.651 6.199 1.00 42.95 42 GLY B O 1
ATOM 2235 N N . GLY B 1 45 ? 32.526 11.806 7.400 1.00 41.60 43 GLY B N 1
ATOM 2236 C CA . GLY B 1 45 ? 32.753 12.524 8.655 1.00 40.77 43 GLY B CA 1
ATOM 2237 C C . GLY B 1 45 ? 31.508 12.626 9.530 1.00 42.20 43 GLY B C 1
ATOM 2238 O O . GLY B 1 45 ? 31.552 13.209 10.616 1.00 43.65 43 GLY B O 1
ATOM 2239 N N . GLN B 1 46 ? 30.402 12.051 9.052 1.00 39.02 44 GLN B N 1
ATOM 2240 C CA . GLN B 1 46 ? 29.104 12.093 9.725 1.00 38.02 44 GLN B CA 1
ATOM 2241 C C . GLN B 1 46 ? 28.904 10.785 10.497 1.00 41.65 44 GLN B C 1
ATOM 2242 O O . GLN B 1 46 ? 29.200 9.714 9.982 1.00 40.37 44 GLN B O 1
ATOM 2248 N N . MET B 1 47 ? 28.400 10.879 11.726 1.00 45.06 45 MET B N 1
ATOM 2249 C CA . MET B 1 47 ? 28.251 9.721 12.604 1.00 52.11 45 MET B CA 1
ATOM 2250 C C . MET B 1 47 ? 27.129 8.805 12.155 1.00 48.39 45 MET B C 1
ATOM 2251 O O . MET B 1 47 ? 26.157 9.257 11.545 1.00 42.89 45 MET B O 1
ATOM 2256 N N . GLY B 1 48 ? 27.257 7.524 12.494 1.00 42.31 46 GLY B N 1
ATOM 2257 C CA . GLY B 1 48 ? 26.220 6.536 12.225 1.00 41.37 46 GLY B CA 1
ATOM 2258 C C . GLY B 1 48 ? 24.989 6.659 13.109 1.00 42.19 46 GLY B C 1
ATOM 2259 O O . GLY B 1 48 ? 24.987 7.388 14.101 1.00 44.04 46 GLY B O 1
ATOM 2260 N N . ASP B 1 49 ? 23.945 5.926 12.740 1.00 39.95 47 ASP B N 1
ATOM 2261 C CA . ASP B 1 49 ? 22.654 5.968 13.421 1.00 42.17 47 ASP B CA 1
ATOM 2262 C C . ASP B 1 49 ? 22.546 5.020 14.616 1.00 43.31 47 ASP B C 1
ATOM 2263 O O . ASP B 1 49 ? 23.306 4.056 14.741 1.00 38.82 47 ASP B O 1
ATOM 2268 N N . LEU B 1 50 ? 21.576 5.306 15.481 1.00 40.65 48 LEU B N 1
ATOM 2269 C CA . LEU B 1 50 ? 21.176 4.420 16.564 1.00 41.78 48 LEU B CA 1
ATOM 2270 C C . LEU B 1 50 ? 19.663 4.263 16.478 1.00 43.28 48 LEU B C 1
ATOM 2271 O O . LEU B 1 50 ? 19.008 4.950 15.682 1.00 41.13 48 LEU B O 1
ATOM 2276 N N . GLY B 1 51 ? 19.106 3.349 17.264 1.00 40.00 49 GLY B N 1
ATOM 2277 C CA . GLY B 1 51 ? 17.658 3.137 17.268 1.00 41.12 49 GLY B CA 1
ATOM 2278 C C . GLY B 1 51 ? 17.240 1.751 17.719 1.00 43.70 49 GLY B C 1
ATOM 2279 O O . GLY B 1 51 ? 17.922 1.122 18.532 1.00 47.25 49 GLY B O 1
ATOM 2280 N N . LEU B 1 52 ? 16.115 1.281 17.180 1.00 44.27 50 LEU B N 1
ATOM 2281 C CA . LEU B 1 52 ? 15.535 -0.007 17.545 1.00 45.14 50 LEU B CA 1
ATOM 2282 C C . LEU B 1 52 ? 15.294 -0.924 16.347 1.00 45.56 50 LEU B C 1
ATOM 2283 O O . LEU B 1 52 ? 14.898 -0.469 15.271 1.00 42.36 50 LEU B O 1
ATOM 2288 N N . ILE B 1 53 ? 15.555 -2.214 16.555 1.00 45.66 51 ILE B N 1
ATOM 2289 C CA . ILE B 1 53 ? 15.168 -3.289 15.636 1.00 47.10 51 ILE B CA 1
ATOM 2290 C C . ILE B 1 53 ? 14.370 -4.314 16.444 1.00 51.37 51 ILE B C 1
ATOM 2291 O O . ILE B 1 53 ? 14.919 -4.976 17.336 1.00 51.73 51 ILE B O 1
ATOM 2296 N N . ASP B 1 54 ? 13.078 -4.423 16.134 1.00 53.13 52 ASP B N 1
ATOM 2297 C CA . ASP B 1 54 ? 12.112 -5.208 16.916 1.00 54.09 52 ASP B CA 1
ATOM 2298 C C . ASP B 1 54 ? 12.176 -4.870 18.418 1.00 55.05 52 ASP B C 1
ATOM 2299 O O . ASP B 1 54 ? 12.258 -5.752 19.273 1.00 55.64 52 ASP B O 1
ATOM 2304 N N . GLY B 1 55 ? 12.170 -3.577 18.727 1.00 51.28 53 GLY B N 1
ATOM 2305 C CA . GLY B 1 55 ? 12.211 -3.110 20.105 1.00 48.50 53 GLY B CA 1
ATOM 2306 C C . GLY B 1 55 ? 13.474 -3.428 20.888 1.00 47.20 53 GLY B C 1
ATOM 2307 O O . GLY B 1 55 ? 13.486 -3.280 22.104 1.00 49.57 53 GLY B O 1
ATOM 2308 N N . ILE B 1 56 ? 14.529 -3.863 20.195 1.00 50.75 54 ILE B N 1
ATOM 2309 C CA . ILE B 1 56 ? 15.840 -4.111 20.801 1.00 49.41 54 ILE B CA 1
ATOM 2310 C C . ILE B 1 56 ? 16.763 -2.985 20.357 1.00 53.42 54 ILE B C 1
ATOM 2311 O O . ILE B 1 56 ? 16.831 -2.670 19.163 1.00 53.02 54 ILE B O 1
ATOM 2316 N N . LYS B 1 57 ? 17.475 -2.373 21.296 1.00 53.47 55 LYS B N 1
ATOM 2317 C CA . LYS B 1 57 ? 18.285 -1.220 20.924 1.00 55.80 55 LYS B CA 1
ATOM 2318 C C . LYS B 1 57 ? 19.553 -1.582 20.158 1.00 53.88 55 LYS B C 1
ATOM 2319 O O . LYS B 1 57 ? 20.191 -2.612 20.412 1.00 47.12 55 LYS B O 1
ATOM 2325 N N . VAL B 1 58 ? 19.846 -0.733 19.176 1.00 50.84 56 VAL B N 1
ATOM 2326 C CA . VAL B 1 58 ? 21.004 -0.845 18.312 1.00 50.38 56 VAL B CA 1
ATOM 2327 C C . VAL B 1 58 ? 22.099 -0.014 18.947 1.00 51.25 56 VAL B C 1
ATOM 2328 O O . VAL B 1 58 ? 21.940 1.188 19.148 1.00 54.18 56 VAL B O 1
ATOM 2332 N N . LEU B 1 59 ? 23.207 -0.662 19.268 1.00 48.84 57 LEU B N 1
ATOM 2333 C CA . LEU B 1 59 ? 24.287 -0.001 19.987 1.00 55.80 57 LEU B CA 1
ATOM 2334 C C . LEU B 1 59 ? 25.295 0.620 19.035 1.00 50.23 57 LEU B C 1
ATOM 2335 O O . LEU B 1 59 ? 25.971 1.581 19.384 1.00 55.62 57 LEU B O 1
ATOM 2340 N N . ASP B 1 60 ? 25.383 0.060 17.832 1.00 48.66 58 ASP B N 1
ATOM 2341 C CA . ASP B 1 60 ? 26.398 0.433 16.848 1.00 48.68 58 ASP B CA 1
ATOM 2342 C C . ASP B 1 60 ? 25.956 -0.025 15.455 1.00 45.03 58 ASP B C 1
ATOM 2343 O O . ASP B 1 60 ? 25.308 -1.059 15.304 1.00 45.48 58 ASP B O 1
ATOM 2348 N N . VAL B 1 61 ? 26.275 0.781 14.447 1.00 43.49 59 VAL B N 1
ATOM 2349 C CA . VAL B 1 61 ? 26.063 0.409 13.055 1.00 39.37 59 VAL B CA 1
ATOM 2350 C C . VAL B 1 61 ? 27.377 0.609 12.315 1.00 37.90 59 VAL B C 1
ATOM 2351 O O . VAL B 1 61 ? 28.021 1.644 12.467 1.00 41.39 59 VAL B O 1
ATOM 2355 N N . TYR B 1 62 ? 27.777 -0.384 11.522 1.00 42.02 60 TYR B N 1
ATOM 2356 C CA . TYR B 1 62 ? 29.025 -0.303 10.773 1.00 45.43 60 TYR B CA 1
ATOM 2357 C C . TYR B 1 62 ? 28.893 -1.046 9.440 1.00 46.43 60 TYR B C 1
ATOM 2358 O O . TYR B 1 62 ? 28.023 -1.906 9.281 1.00 46.54 60 TYR B O 1
ATOM 2367 N N . GLU B 1 63 ? 29.770 -0.721 8.493 1.00 48.41 61 GLU B N 1
ATOM 2368 C CA . GLU B 1 63 ? 29.778 -1.371 7.188 1.00 50.26 61 GLU B CA 1
ATOM 2369 C C . GLU B 1 63 ? 31.052 -2.193 6.951 1.00 55.64 61 GLU B C 1
ATOM 2370 O O . GLU B 1 63 ? 32.168 -1.720 7.175 1.00 55.02 61 GLU B O 1
ATOM 2376 N N . GLU B 1 64 ? 30.855 -3.421 6.487 1.00 59.34 62 GLU B N 1
ATOM 2377 C CA . GLU B 1 64 ? 31.931 -4.357 6.202 1.00 64.59 62 GLU B CA 1
ATOM 2378 C C . GLU B 1 64 ? 31.610 -5.068 4.899 1.00 61.01 62 GLU B C 1
ATOM 2379 O O . GLU B 1 64 ? 30.573 -5.724 4.794 1.00 60.78 62 GLU B O 1
ATOM 2385 N N . GLU B 1 65 ? 32.497 -4.924 3.914 1.00 64.91 63 GLU B N 1
ATOM 2386 C CA . GLU B 1 65 ? 32.343 -5.537 2.579 1.00 68.45 63 GLU B CA 1
ATOM 2387 C C . GLU B 1 65 ? 31.045 -5.116 1.876 1.00 66.73 63 GLU B C 1
ATOM 2388 O O . GLU B 1 65 ? 30.369 -5.936 1.250 1.00 65.63 63 GLU B O 1
ATOM 2394 N N . GLY B 1 66 ? 30.688 -3.841 2.008 1.00 65.64 64 GLY B N 1
ATOM 2395 C CA . GLY B 1 66 ? 29.461 -3.317 1.412 1.00 63.24 64 GLY B CA 1
ATOM 2396 C C . GLY B 1 66 ? 28.173 -3.729 2.106 1.00 60.46 64 GLY B C 1
ATOM 2397 O O . GLY B 1 66 ? 27.084 -3.464 1.596 1.00 62.01 64 GLY B O 1
ATOM 2398 N N . LYS B 1 67 ? 28.299 -4.373 3.267 1.00 59.08 65 LYS B N 1
ATOM 2399 C CA . LYS B 1 67 ? 27.154 -4.851 4.046 1.00 56.90 65 LYS B CA 1
ATOM 2400 C C . LYS B 1 67 ? 27.059 -4.077 5.363 1.00 52.84 65 LYS B C 1
ATOM 2401 O O . LYS B 1 67 ? 28.065 -3.880 6.046 1.00 50.74 65 LYS B O 1
ATOM 2407 N N . VAL B 1 68 ? 25.847 -3.661 5.7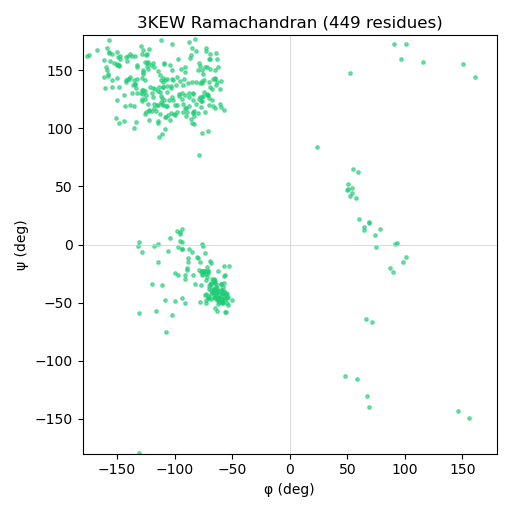23 1.00 51.52 66 VAL B N 1
ATOM 2408 C CA . VAL B 1 68 ? 25.634 -2.861 6.930 1.00 42.33 66 VAL B CA 1
ATOM 2409 C C . VAL B 1 68 ? 25.176 -3.724 8.106 1.00 44.17 66 VAL B C 1
ATOM 2410 O O . VAL B 1 68 ? 24.079 -4.291 8.086 1.00 41.75 66 VAL B O 1
ATOM 2414 N N . TYR B 1 69 ? 26.025 -3.812 9.129 1.00 40.86 67 TYR B N 1
ATOM 2415 C CA . TYR B 1 69 ? 25.750 -4.640 10.310 1.00 45.19 67 TYR B CA 1
ATOM 2416 C C . TYR B 1 69 ? 25.293 -3.785 11.492 1.00 40.95 67 TYR B C 1
ATOM 2417 O O . TYR B 1 69 ? 25.799 -2.682 11.700 1.00 40.72 67 TYR B O 1
ATOM 2426 N N . HIS B 1 70 ? 24.340 -4.310 12.257 1.00 42.24 68 HIS B N 1
ATOM 2427 C CA . HIS B 1 70 ? 23.756 -3.607 13.406 1.00 42.16 68 HIS B CA 1
ATOM 2428 C C . HIS B 1 70 ? 24.052 -4.410 14.677 1.00 41.91 68 HIS B C 1
ATOM 2429 O O . HIS B 1 70 ? 23.666 -5.575 14.776 1.00 39.83 68 HIS B O 1
ATOM 2436 N N . VAL B 1 71 ? 24.746 -3.787 15.632 1.00 45.39 69 VAL B N 1
ATOM 2437 C CA . VAL B 1 71 ? 25.130 -4.439 16.895 1.00 42.94 69 VAL B CA 1
ATOM 2438 C C . VAL B 1 71 ? 23.980 -4.298 17.887 1.00 47.47 69 VAL B C 1
ATOM 2439 O O . VAL B 1 71 ? 23.712 -3.204 18.378 1.00 48.17 69 VAL B O 1
ATOM 2443 N N . LEU B 1 72 ? 23.288 -5.404 18.155 1.00 46.38 70 LEU B N 1
ATOM 2444 C CA . LEU B 1 72 ? 22.146 -5.395 19.060 1.00 53.19 70 LEU B CA 1
ATOM 2445 C C . LEU B 1 72 ? 22.576 -5.691 20.497 1.00 60.70 70 LEU B C 1
ATOM 2446 O O . LEU B 1 72 ? 23.529 -6.443 20.726 1.00 62.47 70 LEU B O 1
ATOM 2451 N N . GLU B 1 73 ? 21.870 -5.109 21.464 1.00 65.75 71 GLU B N 1
ATOM 2452 C CA . GLU B 1 73 ? 22.195 -5.347 22.871 1.00 70.94 71 GLU B CA 1
ATOM 2453 C C . GLU B 1 73 ? 21.721 -6.709 23.397 1.00 69.88 71 GLU B C 1
ATOM 2454 O O . GLU B 1 73 ? 22.270 -7.213 24.372 1.00 69.76 71 GLU B O 1
ATOM 2460 N N . LYS B 1 74 ? 20.718 -7.289 22.736 1.00 69.56 72 LYS B N 1
ATOM 2461 C CA . LYS B 1 74 ? 20.151 -8.594 23.089 1.00 69.16 72 LYS B CA 1
ATOM 2462 C C . LYS B 1 74 ? 20.128 -9.534 21.883 1.00 70.63 72 LYS B C 1
ATOM 2463 O O . LYS B 1 74 ? 20.314 -9.098 20.745 1.00 69.65 72 LYS B O 1
ATOM 2469 N N . GLU B 1 75 ? 19.880 -10.819 22.137 1.00 69.21 73 GLU B N 1
ATOM 2470 C CA . GLU B 1 75 ? 19.639 -11.790 21.070 1.00 71.55 73 GLU B CA 1
ATOM 2471 C C . GLU B 1 75 ? 18.248 -11.594 20.465 1.00 69.40 73 GLU B C 1
ATOM 2472 O O . GLU B 1 75 ? 17.266 -11.468 21.204 1.00 71.44 73 GLU B O 1
ATOM 2478 N N . PRO B 1 76 ? 18.162 -11.546 19.119 1.00 66.82 74 PRO B N 1
ATOM 2479 C CA . PRO B 1 76 ? 16.853 -11.506 18.472 1.00 67.00 74 PRO B CA 1
ATOM 2480 C C . PRO B 1 76 ? 16.204 -12.896 18.359 1.00 69.17 74 PRO B C 1
ATOM 2481 O O . PRO B 1 76 ? 16.888 -13.886 18.081 1.00 73.37 74 PRO B O 1
ATOM 2485 N N . LYS B 1 77 ? 14.896 -12.964 18.583 1.00 70.66 75 LYS B N 1
ATOM 2486 C CA . LYS B 1 77 ? 14.162 -14.226 18.484 1.00 75.30 75 LYS B CA 1
ATOM 2487 C C . LYS B 1 77 ? 13.402 -14.281 17.154 1.00 75.55 75 LYS B C 1
ATOM 2488 O O . LYS B 1 77 ? 13.643 -15.161 16.324 1.00 76.71 75 LYS B O 1
ATOM 2494 N N . LYS B 1 78 ? 12.493 -13.325 16.969 1.00 73.26 76 LYS B N 1
ATOM 2495 C CA . LYS B 1 78 ? 11.792 -13.105 15.707 1.00 72.23 76 LYS B CA 1
ATOM 2496 C C . LYS B 1 78 ? 12.778 -12.549 14.673 1.00 68.02 76 LYS B C 1
ATOM 2497 O O . LYS B 1 78 ? 13.633 -11.731 15.007 1.00 70.04 76 LYS B O 1
ATOM 2503 N N . LEU B 1 79 ? 12.668 -13.008 13.428 1.00 67.34 77 LEU B N 1
ATOM 2504 C CA . LEU B 1 79 ? 13.616 -12.619 12.373 1.00 68.26 77 LEU B CA 1
ATOM 2505 C C . LEU B 1 79 ? 12.980 -11.890 11.180 1.00 69.38 77 LEU B C 1
ATOM 2506 O O . LEU B 1 79 ? 13.607 -11.016 10.570 1.00 69.07 77 LEU B O 1
ATOM 2511 N N . LYS B 1 80 ? 11.748 -12.265 10.846 1.00 67.57 78 LYS B N 1
ATOM 2512 C CA . LYS B 1 80 ? 11.063 -11.731 9.674 1.00 66.09 78 LYS B CA 1
ATOM 2513 C C . LYS B 1 80 ? 10.009 -10.699 10.066 1.00 62.88 78 LYS B C 1
ATOM 2514 O O . LYS B 1 80 ? 9.494 -10.733 11.188 1.00 58.16 78 LYS B O 1
ATOM 2520 N N . ASN B 1 81 ? 9.708 -9.791 9.131 1.00 60.34 79 ASN B N 1
ATOM 2521 C CA . ASN B 1 81 ? 8.725 -8.705 9.303 1.00 59.33 79 ASN B CA 1
ATOM 2522 C C . ASN B 1 81 ? 8.931 -7.876 10.582 1.00 58.76 79 ASN B C 1
ATOM 2523 O O . ASN B 1 81 ? 8.012 -7.684 11.400 1.00 53.31 79 ASN B O 1
ATOM 2528 N N . LEU B 1 82 ? 10.160 -7.401 10.749 1.00 54.79 80 LEU B N 1
ATOM 2529 C CA . LEU B 1 82 ? 10.535 -6.698 11.960 1.00 55.54 80 LEU B CA 1
ATOM 2530 C C . LEU B 1 82 ? 10.324 -5.200 11.838 1.00 49.93 80 LEU B C 1
ATOM 2531 O O . LEU B 1 82 ? 10.792 -4.579 10.892 1.00 50.49 80 LEU B O 1
ATOM 2536 N N . GLN B 1 83 ? 9.629 -4.636 12.817 1.00 49.18 81 GLN B N 1
ATOM 2537 C CA . GLN B 1 83 ? 9.449 -3.198 12.932 1.00 50.02 81 GLN B CA 1
ATOM 2538 C C . GLN B 1 83 ? 10.743 -2.591 13.460 1.00 51.03 81 GLN B C 1
ATOM 2539 O O . GLN B 1 83 ? 11.254 -3.003 14.508 1.00 53.07 81 GLN B O 1
ATOM 2545 N N . CYS B 1 84 ? 11.278 -1.641 12.699 1.00 41.79 82 CYS B N 1
ATOM 2546 C CA . CYS B 1 84 ? 12.530 -0.961 13.021 1.00 41.95 82 CYS B CA 1
ATOM 2547 C C . CYS B 1 84 ? 12.349 0.554 13.004 1.00 41.62 82 CYS B C 1
ATOM 2548 O O . CYS B 1 84 ? 11.579 1.077 12.201 1.00 42.37 82 CYS B O 1
ATOM 2551 N N . GLU B 1 85 ? 13.075 1.260 13.870 1.00 39.70 83 GLU B N 1
ATOM 2552 C CA . GLU B 1 85 ? 12.976 2.718 13.926 1.00 41.65 83 GLU B CA 1
ATOM 2553 C C . GLU B 1 85 ? 14.279 3.388 14.319 1.00 39.10 83 GLU B C 1
ATOM 2554 O O . GLU B 1 85 ? 14.969 2.953 15.239 1.00 41.05 83 GLU B O 1
ATOM 2560 N N . LEU B 1 86 ? 14.606 4.450 13.595 1.00 37.10 84 LEU B N 1
ATOM 2561 C CA . LEU B 1 86 ? 15.771 5.259 13.880 1.00 41.20 84 LEU B CA 1
ATOM 2562 C C . LEU B 1 86 ? 15.540 6.105 15.109 1.00 43.70 84 LEU B C 1
ATOM 2563 O O . LEU B 1 86 ? 14.399 6.451 15.433 1.00 41.33 84 LEU B O 1
ATOM 2568 N N . ASP B 1 87 ? 16.635 6.432 15.789 1.00 45.02 85 ASP B N 1
ATOM 2569 C CA . ASP B 1 87 ? 16.672 7.567 16.691 1.00 46.88 85 ASP B CA 1
ATOM 2570 C C . ASP B 1 87 ? 16.771 8.754 15.740 1.00 44.67 85 ASP B C 1
ATOM 2571 O O . ASP B 1 87 ? 17.861 9.099 15.267 1.00 33.77 85 ASP B O 1
ATOM 2576 N N . TRP B 1 88 ? 15.622 9.349 15.442 1.00 36.84 86 TRP B N 1
ATOM 2577 C CA . TRP B 1 88 ? 15.531 10.422 14.462 1.00 44.19 86 TRP B CA 1
ATOM 2578 C C . TRP B 1 88 ? 16.162 11.744 14.905 1.00 48.39 86 TRP B C 1
ATOM 2579 O O . TRP B 1 88 ? 16.729 12.461 14.072 1.00 46.61 86 TRP B O 1
ATOM 2590 N N . GLU B 1 89 ? 16.059 12.061 16.197 1.00 47.61 87 GLU B N 1
ATOM 2591 C CA . GLU B 1 89 ? 16.687 13.259 16.766 1.00 50.29 87 GLU B CA 1
ATOM 2592 C C . GLU B 1 89 ? 18.185 13.241 16.478 1.00 47.30 87 GLU B C 1
ATOM 2593 O O . GLU B 1 89 ? 18.747 14.233 16.008 1.00 43.51 87 GLU B O 1
ATOM 2599 N N . ARG B 1 90 ? 18.816 12.097 16.735 1.00 43.80 88 ARG B N 1
ATOM 2600 C CA . 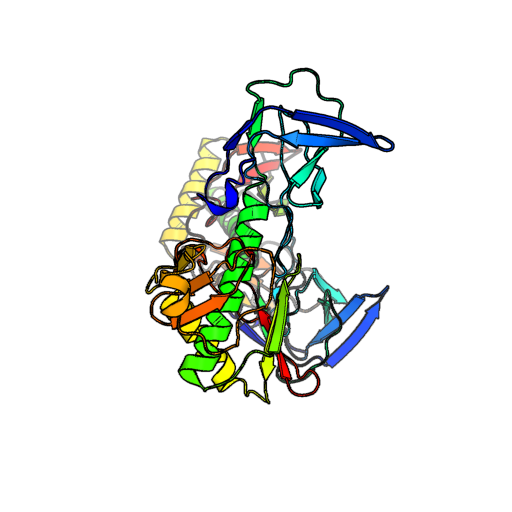ARG B 1 90 ? 20.229 11.896 16.419 1.00 42.93 88 ARG B CA 1
ATOM 2601 C C . ARG B 1 90 ? 20.536 12.024 14.920 1.00 43.80 88 ARG B C 1
ATOM 2602 O O . ARG B 1 90 ? 21.479 12.729 14.535 1.00 41.98 88 ARG B O 1
ATOM 2610 N N . ARG B 1 91 ? 19.731 11.348 14.099 1.00 42.09 89 ARG B N 1
ATOM 2611 C CA . ARG B 1 91 ? 19.853 11.352 12.640 1.00 42.20 89 ARG B CA 1
ATOM 2612 C C . ARG B 1 91 ? 19.817 12.760 12.077 1.00 44.64 89 ARG B C 1
ATOM 2613 O O . ARG B 1 91 ? 20.748 13.193 11.386 1.00 34.23 89 ARG B O 1
ATOM 2621 N N . PHE B 1 92 ? 18.714 13.453 12.370 1.00 32.83 90 PHE B N 1
ATOM 2622 C CA . PHE B 1 92 ? 18.428 14.768 11.808 1.00 39.54 90 PHE B CA 1
ATOM 2623 C C . PHE B 1 92 ? 19.405 15.834 12.274 1.00 43.95 90 PHE B C 1
ATOM 2624 O O . PHE B 1 92 ? 19.719 16.759 11.524 1.00 45.82 90 PHE B O 1
ATOM 2632 N N . ASP B 1 93 ? 19.896 15.694 13.502 1.00 43.93 91 ASP B N 1
ATOM 2633 C CA . ASP B 1 93 ? 20.911 16.600 14.023 1.00 41.89 91 ASP B CA 1
ATOM 2634 C C . ASP B 1 93 ? 22.167 16.518 13.168 1.00 42.17 91 ASP B C 1
ATOM 2635 O O . ASP B 1 93 ? 22.712 17.549 12.781 1.00 43.67 91 ASP B O 1
ATOM 2640 N N . GLY B 1 94 ? 22.606 15.291 12.876 1.00 42.31 92 GLY B N 1
ATOM 2641 C CA . GLY B 1 94 ? 23.782 15.047 12.034 1.00 40.47 92 GLY B CA 1
ATOM 2642 C C . GLY B 1 94 ? 23.625 15.535 10.602 1.00 39.74 92 GLY B C 1
ATOM 2643 O O . GLY B 1 94 ? 24.561 16.090 10.023 1.00 36.44 92 GLY B O 1
ATOM 2644 N N . MET B 1 95 ? 22.433 15.310 10.045 1.00 31.76 93 MET B N 1
ATOM 2645 C CA . MET B 1 95 ? 22.038 15.781 8.726 1.00 36.15 93 MET B CA 1
ATOM 2646 C C . MET B 1 95 ? 22.163 17.309 8.633 1.00 37.51 93 MET B C 1
ATOM 2647 O O . MET B 1 95 ? 22.726 17.828 7.670 1.00 42.75 93 MET B O 1
ATOM 2652 N N . GLN B 1 96 ? 21.675 18.016 9.654 1.00 40.44 94 GLN B N 1
ATOM 2653 C CA . GLN B 1 96 ? 21.785 19.483 9.730 1.00 38.92 94 GLN B CA 1
ATOM 2654 C C . GLN B 1 96 ? 23.212 20.000 9.874 1.00 41.09 94 GLN B C 1
ATOM 2655 O O . GLN B 1 96 ? 23.591 20.984 9.244 1.00 42.57 94 GLN B O 1
ATOM 2661 N N . GLN B 1 97 ? 24.008 19.342 10.703 1.00 38.74 95 GLN B N 1
ATOM 2662 C CA . GLN B 1 97 ? 25.393 19.778 10.880 1.00 39.49 95 GLN B CA 1
ATOM 2663 C C . GLN B 1 97 ? 26.201 19.626 9.593 1.00 33.27 95 GLN B C 1
ATOM 2664 O O . GLN B 1 97 ? 26.958 20.523 9.252 1.00 34.50 95 GLN B O 1
ATOM 2670 N N . HIS B 1 98 ? 26.002 18.506 8.889 1.00 34.32 96 HIS B N 1
ATOM 2671 C CA . HIS B 1 98 ? 26.673 18.213 7.627 1.00 31.60 96 HIS B CA 1
ATOM 2672 C C . HIS B 1 98 ? 26.300 19.177 6.499 1.00 36.11 96 HIS B C 1
ATOM 2673 O O . HIS B 1 98 ? 27.182 19.791 5.912 1.00 30.28 96 HIS B O 1
ATOM 2680 N N . LEU B 1 99 ? 25.005 19.329 6.206 1.00 32.85 97 LEU B N 1
ATOM 2681 C CA . LEU B 1 99 ? 24.565 20.315 5.227 1.00 36.32 97 LEU B CA 1
ATOM 2682 C C . LEU B 1 99 ? 24.962 21.737 5.606 1.00 36.26 97 LEU B C 1
ATOM 2683 O O . LEU B 1 99 ? 25.270 22.547 4.732 1.00 38.05 97 LEU B O 1
ATOM 2688 N N . GLY B 1 100 ? 24.972 22.024 6.906 1.00 39.00 98 GLY B N 1
ATOM 2689 C CA . GLY B 1 100 ? 25.425 23.307 7.432 1.00 40.47 98 GLY B CA 1
ATOM 2690 C C . GLY B 1 100 ? 26.824 23.677 6.967 1.00 42.66 98 GLY B C 1
ATOM 2691 O O . GLY B 1 100 ? 27.049 24.811 6.544 1.00 42.78 98 GLY B O 1
ATOM 2692 N N . GLN B 1 101 ? 27.747 22.713 7.031 1.00 39.36 99 GLN B N 1
ATOM 2693 C CA . GLN B 1 101 ? 29.115 22.898 6.534 1.00 39.55 99 GLN B CA 1
ATOM 2694 C C . GLN B 1 101 ? 29.104 23.102 5.018 1.00 39.78 99 GLN B C 1
ATOM 2695 O O . GLN B 1 101 ? 29.756 24.008 4.525 1.00 38.63 99 GLN B O 1
ATOM 2701 N N . HIS B 1 102 ? 28.353 22.272 4.290 1.00 38.03 100 HIS B N 1
ATOM 2702 C CA . HIS B 1 102 ? 28.236 22.405 2.835 1.00 37.57 100 HIS B CA 1
ATOM 2703 C C . HIS B 1 102 ? 27.727 23.792 2.410 1.00 37.60 100 HIS B C 1
ATOM 2704 O O . HIS B 1 102 ? 28.206 24.356 1.421 1.00 40.43 100 HIS B O 1
ATOM 2711 N N . LEU B 1 103 ? 26.767 24.333 3.161 1.00 44.95 101 LEU B N 1
ATOM 2712 C CA . LEU B 1 103 ? 26.172 25.637 2.861 1.00 42.23 101 LEU B CA 1
ATOM 2713 C C . LEU B 1 103 ? 27.154 26.770 3.148 1.00 37.77 101 LEU B C 1
ATOM 2714 O O . LEU B 1 103 ? 27.312 27.683 2.328 1.00 39.34 101 LEU B O 1
ATOM 2719 N N . LEU B 1 104 ? 27.807 26.694 4.305 1.00 34.02 102 LEU B N 1
ATOM 2720 C CA . LEU B 1 104 ? 28.795 27.678 4.719 1.00 40.66 102 LEU B CA 1
ATOM 2721 C C . LEU B 1 104 ? 29.959 27.698 3.741 1.00 40.42 102 LEU B C 1
ATOM 2722 O O . LEU B 1 104 ? 30.389 28.766 3.330 1.00 46.68 102 LEU B O 1
ATOM 2727 N N . SER B 1 105 ? 30.448 26.511 3.379 1.00 38.44 103 SER B N 1
ATOM 2728 C CA . SER B 1 105 ? 31.507 26.355 2.376 1.00 38.33 103 SER B CA 1
ATOM 2729 C C . SER B 1 105 ? 31.107 26.931 1.031 1.00 39.92 103 SER B C 1
ATOM 2730 O O . SER B 1 105 ? 31.904 27.596 0.389 1.00 39.52 103 SER B O 1
ATOM 2733 N N . GLY B 1 106 ? 29.860 26.686 0.634 1.00 39.50 104 GLY B N 1
ATOM 2734 C CA . GLY B 1 106 ? 29.302 27.212 -0.603 1.00 42.31 104 GLY B CA 1
ATOM 2735 C C . GLY B 1 106 ? 29.185 28.730 -0.609 1.00 42.38 104 GLY B C 1
ATOM 2736 O O . GLY B 1 106 ? 29.466 29.357 -1.624 1.00 47.63 104 GLY B O 1
ATOM 2737 N N . CYS B 1 107 ? 28.780 29.312 0.518 1.00 41.44 105 CYS B N 1
ATOM 2738 C CA . CYS B 1 107 ? 28.681 30.770 0.662 1.00 40.82 105 CYS B CA 1
ATOM 2739 C C . CYS B 1 107 ? 30.043 31.453 0.658 1.00 41.04 105 CYS B C 1
ATOM 2740 O O . CYS B 1 107 ? 30.233 32.444 -0.041 1.00 40.03 105 CYS B O 1
ATOM 2743 N N . PHE B 1 108 ? 30.983 30.921 1.432 1.00 38.34 106 PHE B N 1
ATOM 2744 C CA . PHE B 1 108 ? 32.369 31.429 1.410 1.00 40.84 106 PHE B CA 1
ATOM 2745 C C . PHE B 1 108 ? 32.994 31.443 0.010 1.00 44.30 106 PHE B C 1
ATOM 2746 O O . PHE B 1 108 ? 33.672 32.412 -0.356 1.00 50.36 106 PHE B O 1
ATOM 2754 N N . TYR B 1 109 ? 32.782 30.380 -0.765 1.00 43.50 107 TYR B N 1
ATOM 2755 C CA . TYR B 1 109 ? 33.264 30.357 -2.144 1.00 45.64 107 TYR B CA 1
ATOM 2756 C C . TYR B 1 109 ? 32.494 31.303 -3.079 1.00 48.87 107 TYR B C 1
ATOM 2757 O O . TYR B 1 109 ? 33.108 31.992 -3.895 1.00 49.28 107 TYR B O 1
ATOM 2766 N N . ASP B 1 110 ? 31.167 31.310 -2.973 1.00 49.26 108 ASP B N 1
ATOM 2767 C CA . ASP B 1 110 ? 30.321 32.149 -3.824 1.00 49.96 108 ASP B CA 1
ATOM 2768 C C . ASP B 1 110 ? 30.606 33.635 -3.609 1.00 47.86 108 ASP B C 1
ATOM 2769 O O . ASP B 1 110 ? 30.788 34.378 -4.569 1.00 52.19 108 ASP B O 1
ATOM 2774 N N . LEU B 1 111 ? 30.687 34.051 -2.351 1.00 45.26 109 LEU B N 1
ATOM 2775 C CA . LEU B 1 111 ? 30.880 35.455 -2.028 1.00 45.84 109 LEU B CA 1
ATOM 2776 C C . LEU B 1 111 ? 32.334 35.924 -2.102 1.00 48.59 109 LEU B C 1
ATOM 2777 O O . LEU B 1 111 ? 32.586 37.067 -2.473 1.00 51.68 109 LEU B O 1
ATOM 2782 N N . PHE B 1 112 ? 33.289 35.062 -1.752 1.00 46.76 110 PHE B N 1
ATOM 2783 C CA . PHE B 1 112 ? 34.676 35.519 -1.577 1.00 45.61 110 PHE B CA 1
ATOM 2784 C C . PHE B 1 112 ? 35.745 34.738 -2.325 1.00 45.36 110 PHE B C 1
ATOM 2785 O O . PHE B 1 112 ? 36.917 35.123 -2.302 1.00 50.36 110 PHE B O 1
ATOM 2793 N N . GLY B 1 113 ? 35.357 33.636 -2.963 1.00 46.05 111 GLY B N 1
ATOM 2794 C CA . GLY B 1 113 ? 36.314 32.740 -3.614 1.00 46.73 111 GLY B CA 1
ATOM 2795 C C . GLY B 1 113 ? 37.212 31.991 -2.648 1.00 45.24 111 GLY B C 1
ATOM 2796 O O . GLY B 1 113 ? 38.265 31.492 -3.035 1.00 48.86 111 GLY B O 1
ATOM 2797 N N . ALA B 1 114 ? 36.794 31.929 -1.386 1.00 41.34 112 ALA B N 1
ATOM 2798 C CA . ALA B 1 114 ? 37.532 31.265 -0.322 1.00 41.39 112 ALA B CA 1
ATOM 2799 C C . ALA B 1 114 ? 37.230 29.773 -0.314 1.00 43.25 112 ALA B C 1
ATOM 2800 O O . ALA B 1 114 ? 36.063 29.354 -0.341 1.00 40.51 112 ALA B O 1
ATOM 2802 N N . ASN B 1 115 ? 38.296 28.977 -0.289 1.00 43.01 113 ASN B N 1
ATOM 2803 C CA . ASN B 1 115 ? 38.200 27.521 -0.366 1.00 41.10 113 ASN B CA 1
ATOM 2804 C C . ASN B 1 115 ? 38.191 26.883 1.010 1.00 41.39 113 ASN B C 1
ATOM 2805 O O . ASN B 1 115 ? 38.772 27.414 1.958 1.00 40.83 113 ASN B O 1
ATOM 2810 N N . THR B 1 116 ? 37.542 25.728 1.095 1.00 44.14 114 THR B N 1
ATOM 2811 C CA . THR B 1 116 ? 37.485 24.917 2.309 1.00 41.66 114 THR B CA 1
ATOM 2812 C C . THR B 1 116 ? 38.569 23.848 2.240 1.00 42.84 114 THR B C 1
ATOM 2813 O O . THR B 1 116 ? 38.677 23.144 1.231 1.00 43.65 114 THR B O 1
ATOM 2817 N N . CYS B 1 117 ? 39.374 23.729 3.298 1.00 43.32 115 CYS B N 1
ATOM 2818 C CA . CYS B 1 117 ? 40.391 22.680 3.341 1.00 43.95 115 CYS B CA 1
ATOM 2819 C C . CYS B 1 117 ? 40.182 21.623 4.420 1.00 42.71 115 CYS B C 1
ATOM 2820 O O . CYS B 1 117 ? 40.980 20.709 4.536 1.00 46.78 115 CYS B O 1
ATOM 2823 N N . GLY B 1 118 ? 39.112 21.733 5.201 1.00 44.48 116 GLY B N 1
ATOM 2824 C CA . GLY B 1 118 ? 38.878 20.768 6.269 1.00 42.37 116 GLY B CA 1
ATOM 2825 C C . GLY B 1 118 ? 37.561 21.018 6.969 1.00 41.24 116 GLY B C 1
ATOM 2826 O O . GLY B 1 118 ? 36.986 22.094 6.852 1.00 38.93 116 GLY B O 1
ATOM 2827 N N . PHE B 1 119 ? 37.091 20.008 7.687 1.00 37.56 117 PHE B N 1
ATOM 2828 C CA . PHE B 1 119 ? 35.873 20.099 8.488 1.00 38.78 117 PHE B CA 1
ATOM 2829 C C . PHE B 1 119 ? 35.880 18.973 9.511 1.00 40.74 117 PHE B C 1
ATOM 2830 O O . PHE B 1 119 ? 36.594 17.975 9.349 1.00 42.45 117 PHE B O 1
ATOM 2838 N N . HIS B 1 120 ? 35.109 19.156 10.575 1.00 38.55 118 HIS B N 1
ATOM 2839 C CA . HIS B 1 120 ? 34.954 18.169 11.632 1.00 39.69 118 HIS B CA 1
ATOM 2840 C C . HIS B 1 120 ? 33.554 18.340 12.202 1.00 39.46 118 HIS B C 1
ATOM 2841 O O . HIS B 1 120 ? 33.194 19.426 12.619 1.00 43.56 118 HIS B O 1
ATOM 2848 N N . LEU B 1 121 ? 32.768 17.268 12.217 1.00 44.21 119 LEU B N 1
ATOM 2849 C CA . LEU B 1 121 ? 31.404 17.324 12.743 1.00 42.52 119 LEU B CA 1
ATOM 2850 C C . LEU B 1 121 ? 31.351 16.680 14.128 1.00 42.67 119 LEU B C 1
ATOM 2851 O O . LEU B 1 121 ? 31.467 15.466 14.257 1.00 49.25 119 LEU B O 1
ATOM 2856 N N . GLY B 1 122 ? 31.216 17.498 15.166 1.00 47.64 120 GLY B N 1
ATOM 2857 C CA . GLY B 1 122 ? 31.194 16.992 16.542 1.00 52.26 120 GLY B CA 1
ATOM 2858 C C . GLY B 1 122 ? 29.794 16.941 17.124 1.00 53.66 120 GLY B C 1
ATOM 2859 O O . GLY B 1 122 ? 28.836 17.422 16.514 1.00 50.55 120 GLY B O 1
ATOM 2860 N N . LYS B 1 123 ? 29.671 16.355 18.312 1.00 63.42 121 LYS B N 1
ATOM 2861 C CA . LYS B 1 123 ? 28.358 16.216 18.958 1.00 67.18 121 LYS B CA 1
ATOM 2862 C C . LYS B 1 123 ? 27.819 17.506 19.581 1.00 64.70 121 LYS B C 1
ATOM 2863 O O . LYS B 1 123 ? 26.603 17.678 19.689 1.00 66.73 121 LYS B O 1
ATOM 2869 N N . GLU B 1 124 ? 28.711 18.415 19.968 1.00 64.23 122 GLU B N 1
ATOM 2870 C CA . GLU B 1 124 ? 28.293 19.707 20.520 1.00 64.86 122 GLU B CA 1
ATOM 2871 C C . GLU B 1 124 ? 28.564 20.848 19.542 1.00 63.14 122 GLU B C 1
ATOM 2872 O O . GLU B 1 124 ? 27.694 21.689 19.282 1.00 59.67 122 GLU B O 1
ATOM 2878 N N . ILE B 1 125 ? 29.775 20.857 18.992 1.00 60.86 123 ILE B N 1
ATOM 2879 C CA . ILE B 1 125 ? 30.207 21.906 18.087 1.00 57.05 123 ILE B CA 1
ATOM 2880 C C . ILE B 1 125 ? 30.746 21.253 16.805 1.00 53.96 123 ILE B C 1
ATOM 2881 O O . ILE B 1 125 ? 31.255 20.137 16.851 1.00 49.34 123 ILE B O 1
ATOM 2886 N N . SER B 1 126 ? 30.596 21.922 15.661 1.00 49.89 124 SER B N 1
ATOM 2887 C CA . SER B 1 126 ? 31.280 21.485 14.434 1.00 48.60 124 SER B CA 1
ATOM 2888 C C . SER B 1 126 ? 32.192 22.580 13.907 1.00 46.63 124 SER B C 1
ATOM 2889 O O . SER B 1 126 ? 31.965 23.754 14.180 1.00 45.34 124 SER B O 1
ATOM 2892 N N . THR B 1 127 ? 33.231 22.197 13.163 1.00 46.88 125 THR B N 1
ATOM 2893 C CA . THR B 1 127 ? 34.125 23.176 12.543 1.00 45.69 125 THR B CA 1
ATOM 2894 C C . THR B 1 127 ? 34.248 23.047 11.013 1.00 43.76 125 THR B C 1
ATOM 2895 O O . THR B 1 127 ? 33.980 21.994 10.446 1.00 39.18 125 THR B O 1
ATOM 2899 N N . VAL B 1 128 ? 34.636 24.144 10.363 1.00 44.93 126 VAL B N 1
ATOM 2900 C CA . VAL B 1 128 ? 34.977 24.159 8.941 1.00 37.65 126 VAL B CA 1
ATOM 2901 C C . VAL B 1 128 ? 36.244 25.019 8.779 1.00 39.63 126 VAL B C 1
ATOM 2902 O O . VAL B 1 128 ? 36.339 26.100 9.359 1.00 39.83 126 VAL B O 1
ATOM 2906 N N . ASP B 1 129 ? 37.241 24.497 8.067 1.00 39.89 127 ASP B N 1
ATOM 2907 C CA . ASP B 1 129 ? 38.509 25.199 7.871 1.00 40.57 127 ASP B CA 1
ATOM 2908 C C . ASP B 1 129 ? 38.474 25.882 6.527 1.00 42.81 127 ASP B C 1
ATOM 2909 O O . ASP B 1 129 ? 38.311 25.224 5.509 1.00 46.49 127 ASP B O 1
ATOM 2914 N N . ILE B 1 130 ? 38.620 27.205 6.533 1.00 46.18 128 ILE B N 1
ATOM 2915 C CA . ILE B 1 130 ? 38.601 28.009 5.313 1.00 41.98 128 ILE B CA 1
ATOM 2916 C C . ILE B 1 130 ? 40.013 28.545 5.085 1.00 44.92 128 ILE B C 1
ATOM 2917 O O . ILE B 1 130 ? 40.583 29.158 5.981 1.00 47.70 128 ILE B O 1
ATOM 2922 N N . VAL B 1 131 ? 40.571 28.297 3.899 1.00 44.47 129 VAL B N 1
ATOM 2923 C CA . VAL B 1 131 ? 41.951 28.690 3.571 1.00 47.16 129 VAL B CA 1
ATOM 2924 C C . VAL B 1 131 ? 42.123 30.205 3.663 1.00 50.61 129 VAL B C 1
ATOM 2925 O O . VAL B 1 131 ? 41.282 30.968 3.176 1.00 50.40 129 VAL B O 1
ATOM 2929 N N . GLY B 1 132 ? 43.201 30.633 4.311 1.00 49.79 130 GLY B N 1
ATOM 2930 C CA . GLY B 1 132 ? 43.490 32.051 4.452 1.00 56.46 130 GLY B CA 1
ATOM 2931 C C . GLY B 1 132 ? 42.893 32.636 5.715 1.00 60.15 130 GLY B C 1
ATOM 2932 O O . GLY B 1 132 ? 42.131 31.975 6.429 1.00 56.53 130 GLY B O 1
ATOM 2933 N N . PHE B 1 133 ? 43.243 33.884 5.995 1.00 63.90 131 PHE B N 1
ATOM 2934 C CA . PHE B 1 133 ? 42.754 34.539 7.195 1.00 69.22 131 PHE B CA 1
ATOM 2935 C C . PHE B 1 133 ? 41.622 35.475 6.831 1.00 67.21 131 PHE B C 1
ATOM 2936 O O . PHE B 1 133 ? 41.760 36.321 5.952 1.00 72.24 131 PHE B O 1
ATOM 2944 N N . LEU B 1 134 ? 40.484 35.274 7.485 1.00 63.80 132 LEU B N 1
ATOM 2945 C CA . LEU B 1 134 ? 39.271 36.028 7.196 1.00 59.58 132 LEU B CA 1
ATOM 2946 C C . LEU B 1 134 ? 38.989 36.946 8.372 1.00 59.77 132 LEU B C 1
ATOM 2947 O O . LEU B 1 134 ? 39.172 36.552 9.519 1.00 57.92 132 LEU B O 1
ATOM 2952 N N . ASP B 1 135 ? 38.553 38.170 8.092 1.00 60.90 133 ASP B N 1
ATOM 2953 C CA . ASP B 1 135 ? 38.161 39.088 9.158 1.00 62.58 133 ASP B CA 1
ATOM 2954 C C . ASP B 1 135 ? 36.707 38.839 9.561 1.00 61.55 133 ASP B C 1
ATOM 2955 O O . ASP B 1 135 ? 35.988 38.113 8.866 1.00 56.95 133 ASP B O 1
ATOM 2960 N N . GLU B 1 136 ? 36.287 39.442 10.675 1.00 60.67 134 GLU B N 1
ATOM 2961 C CA . GLU B 1 136 ? 34.926 39.295 11.195 1.00 65.87 134 GLU B CA 1
ATOM 2962 C C . GLU B 1 136 ? 33.855 39.714 10.184 1.00 66.78 134 GLU B C 1
ATOM 2963 O O . GLU B 1 136 ? 32.834 39.037 10.031 1.00 66.25 134 GLU B O 1
ATOM 2969 N N . LYS B 1 137 ? 34.112 40.821 9.492 1.00 66.02 135 LYS B N 1
ATOM 2970 C CA . LYS B 1 137 ? 33.203 41.361 8.484 1.00 66.73 135 LYS B CA 1
ATOM 2971 C C . LYS B 1 137 ? 32.892 40.329 7.383 1.00 60.18 135 LYS B C 1
ATOM 2972 O O . LYS B 1 137 ? 31.731 40.158 6.996 1.00 59.34 135 LYS B O 1
ATOM 2978 N N . THR B 1 138 ? 33.931 39.632 6.925 1.00 53.99 136 THR B N 1
ATOM 2979 C CA . THR B 1 138 ? 33.829 38.578 5.912 1.00 51.76 136 THR B CA 1
ATOM 2980 C C . THR B 1 138 ? 33.032 37.363 6.415 1.00 53.66 136 THR B C 1
ATOM 2981 O O . THR B 1 138 ? 32.154 36.842 5.709 1.00 51.70 136 THR B O 1
ATOM 2985 N N . ILE B 1 139 ? 33.341 36.942 7.641 1.00 51.23 137 ILE B N 1
ATOM 2986 C CA . ILE B 1 139 ? 32.735 35.763 8.280 1.00 54.87 137 ILE B CA 1
ATOM 2987 C C . ILE B 1 139 ? 31.243 35.973 8.572 1.00 55.59 137 ILE B C 1
ATOM 2988 O O . ILE B 1 139 ? 30.424 35.072 8.350 1.00 57.66 137 ILE B O 1
ATOM 2993 N N . ARG B 1 140 ? 30.897 37.176 9.032 1.00 57.14 138 ARG B N 1
ATOM 2994 C CA . ARG B 1 140 ? 29.505 37.532 9.321 1.00 53.52 138 ARG B CA 1
ATOM 2995 C C . ARG B 1 140 ? 28.660 37.656 8.056 1.00 52.04 138 ARG B C 1
ATOM 2996 O O . ARG B 1 140 ? 27.474 37.323 8.075 1.00 51.98 138 ARG B O 1
ATOM 3004 N N . GLU B 1 141 ? 29.272 38.128 6.968 1.00 53.18 139 GLU B N 1
ATOM 3005 C CA . GLU B 1 141 ? 28.613 38.205 5.659 1.00 58.02 139 GLU B CA 1
ATOM 3006 C C . GLU B 1 141 ? 28.246 36.828 5.105 1.00 54.23 139 GLU B C 1
ATOM 3007 O O . GLU B 1 141 ? 27.172 36.650 4.512 1.00 53.75 139 GLU B O 1
ATOM 3013 N N . ALA B 1 142 ? 29.147 35.862 5.281 1.00 51.53 140 ALA B N 1
ATOM 3014 C CA . ALA B 1 142 ? 28.893 34.486 4.836 1.00 49.26 140 ALA B CA 1
ATOM 3015 C C . ALA B 1 142 ? 27.782 33.834 5.662 1.00 46.79 140 ALA B C 1
ATOM 3016 O O . ALA B 1 142 ? 26.927 33.140 5.110 1.00 53.16 140 ALA B O 1
ATOM 3018 N N . GLU B 1 143 ? 27.809 34.077 6.976 1.00 46.69 141 GLU B N 1
ATOM 3019 C CA . GLU B 1 143 ? 26.780 33.623 7.918 1.00 47.70 141 GLU B CA 1
ATOM 3020 C C . GLU B 1 143 ? 25.397 34.175 7.556 1.00 50.50 141 GLU B C 1
ATOM 3021 O O . GLU B 1 143 ? 24.399 33.457 7.620 1.00 51.02 141 GLU B O 1
ATOM 3027 N N . LYS B 1 144 ? 25.353 35.452 7.183 1.00 52.29 142 LYS B N 1
ATOM 3028 C CA . LYS B 1 144 ? 24.108 36.111 6.800 1.00 50.70 142 LYS B CA 1
ATOM 3029 C C . LYS B 1 144 ? 23.560 35.562 5.480 1.00 46.46 142 LYS B C 1
ATOM 3030 O O . LYS B 1 144 ? 22.355 35.320 5.356 1.00 48.57 142 LYS B O 1
ATOM 3036 N N . GLU B 1 145 ? 24.444 35.345 4.508 1.00 47.25 143 GLU B N 1
ATOM 3037 C CA . GLU B 1 145 ? 24.056 34.741 3.229 1.00 47.86 143 GLU B CA 1
ATOM 3038 C C . GLU B 1 145 ? 23.561 33.294 3.380 1.00 46.47 143 GLU B C 1
ATOM 3039 O O . GLU B 1 145 ? 22.591 32.894 2.723 1.00 44.54 143 GLU B O 1
ATOM 3045 N N . ALA B 1 146 ? 24.216 32.528 4.257 1.00 43.58 144 ALA B N 1
ATOM 3046 C CA . ALA B 1 146 ? 23.794 31.153 4.553 1.00 46.17 144 ALA B CA 1
ATOM 3047 C C . ALA B 1 146 ? 22.354 31.129 5.076 1.00 46.75 144 ALA B C 1
ATOM 3048 O O . ALA B 1 146 ? 21.518 30.363 4.593 1.00 41.50 144 ALA B O 1
ATOM 3050 N N . ASN B 1 147 ? 22.073 32.005 6.035 1.00 48.23 145 ASN B N 1
ATOM 3051 C CA . ASN B 1 147 ? 20.727 32.168 6.577 1.00 50.32 145 ASN B CA 1
ATOM 3052 C C . ASN B 1 147 ? 19.692 32.690 5.578 1.00 51.79 145 ASN B C 1
ATOM 3053 O O . ASN B 1 147 ? 18.517 32.341 5.666 1.00 59.61 145 ASN B O 1
ATOM 3058 N N . ARG B 1 148 ? 20.136 33.505 4.623 1.00 54.51 146 ARG B N 1
ATOM 3059 C CA . ARG B 1 148 ? 19.284 33.965 3.523 1.00 54.77 146 ARG B CA 1
ATOM 3060 C C . ARG B 1 148 ? 18.921 32.818 2.581 1.00 55.10 146 ARG B C 1
ATOM 3061 O O . ARG B 1 148 ? 17.784 32.739 2.100 1.00 50.75 146 ARG B O 1
ATOM 3069 N N . LEU B 1 149 ? 19.885 31.930 2.324 1.00 50.43 147 LEU B N 1
ATOM 3070 C CA . LEU B 1 149 ? 19.640 30.752 1.482 1.00 48.68 147 LEU B CA 1
ATOM 3071 C C . LEU B 1 149 ? 18.826 29.655 2.183 1.00 45.73 147 LEU B C 1
ATOM 3072 O O . LEU B 1 149 ? 18.220 28.826 1.510 1.00 50.84 147 LEU B O 1
ATOM 3077 N N . ILE B 1 150 ? 18.834 29.639 3.519 1.00 44.76 148 ILE B N 1
ATOM 3078 C CA . ILE B 1 150 ? 17.874 28.843 4.297 1.00 46.61 148 ILE B CA 1
ATOM 3079 C C . ILE B 1 150 ? 16.447 29.358 4.039 1.00 51.03 148 ILE B C 1
ATOM 3080 O O . ILE B 1 150 ? 15.530 28.570 3.785 1.00 55.19 148 ILE B O 1
ATOM 3085 N N . PHE B 1 151 ? 16.289 30.682 4.087 1.00 53.22 149 PHE B N 1
ATOM 3086 C CA . PHE B 1 151 ? 15.020 31.349 3.789 1.00 55.52 149 PHE B CA 1
ATOM 3087 C C . PHE B 1 151 ? 14.549 31.103 2.354 1.00 53.47 149 PHE B C 1
ATOM 3088 O O . PHE B 1 151 ? 13.368 30.870 2.130 1.00 55.82 149 PHE B O 1
ATOM 3096 N N . GLU B 1 152 ? 15.475 31.120 1.398 1.00 53.08 150 GLU B N 1
ATOM 3097 C CA . GLU B 1 152 ? 15.151 30.901 -0.019 1.00 56.89 150 GLU B CA 1
ATOM 3098 C C . GLU B 1 152 ? 14.701 29.480 -0.371 1.00 59.01 150 GLU B C 1
ATOM 3099 O O . GLU B 1 152 ? 14.140 29.263 -1.447 1.00 60.79 150 GLU B O 1
ATOM 3105 N N . ASN B 1 153 ? 14.954 28.535 0.536 1.00 58.30 151 ASN B N 1
ATOM 3106 C CA . ASN B 1 153 ? 14.571 27.125 0.400 1.00 56.11 151 ASN B CA 1
ATOM 3107 C C . ASN B 1 153 ? 15.087 26.467 -0.887 1.00 55.25 151 ASN B C 1
ATOM 3108 O O . ASN B 1 153 ? 14.308 26.073 -1.758 1.00 54.48 151 ASN B O 1
ATOM 3113 N N . LEU B 1 154 ? 16.409 26.358 -0.994 1.00 50.21 152 LEU B N 1
ATOM 3114 C CA . LEU B 1 154 ? 17.046 25.727 -2.146 1.00 47.82 152 LEU B CA 1
ATOM 3115 C C . LEU B 1 154 ? 16.935 24.222 -2.065 1.00 49.66 152 LEU B C 1
ATOM 3116 O O . LEU B 1 154 ? 17.097 23.647 -0.988 1.00 52.05 152 LEU B O 1
ATOM 3121 N N . GLU B 1 155 ? 16.661 23.590 -3.202 1.00 47.45 153 GLU B N 1
ATOM 3122 C CA . GLU B 1 155 ? 16.655 22.140 -3.291 1.00 48.07 153 GLU B CA 1
ATOM 3123 C C . GLU B 1 155 ? 18.068 21.619 -3.020 1.00 46.48 153 GLU B C 1
ATOM 3124 O O . GLU B 1 155 ? 19.047 22.200 -3.500 1.00 46.16 153 GLU B O 1
ATOM 3130 N N . VAL B 1 156 ? 18.166 20.551 -2.227 1.00 45.87 154 VAL B N 1
ATOM 3131 C CA . VAL B 1 156 ? 19.431 19.822 -2.046 1.00 42.80 154 VAL B CA 1
ATOM 3132 C C . VAL B 1 156 ? 19.256 18.412 -2.598 1.00 42.71 154 VAL B C 1
ATOM 3133 O O . VAL B 1 156 ? 18.435 17.640 -2.101 1.00 48.95 154 VAL B O 1
ATOM 3137 N N . LYS B 1 157 ? 20.001 18.094 -3.652 1.00 41.31 155 LYS B N 1
ATOM 3138 C CA . LYS B 1 157 ? 19.906 16.795 -4.313 1.00 42.87 155 LYS B CA 1
ATOM 3139 C C . LYS B 1 157 ? 21.057 15.887 -3.918 1.00 43.71 155 LYS B C 1
ATOM 3140 O O . LYS B 1 157 ? 22.229 16.270 -4.020 1.00 41.31 155 LYS B O 1
ATOM 3146 N N . SER B 1 158 ? 20.712 14.687 -3.464 1.00 43.37 156 SER B N 1
ATOM 3147 C CA . SER B 1 158 ? 21.687 13.635 -3.192 1.00 41.31 156 SER B CA 1
ATOM 3148 C C . SER B 1 158 ? 21.448 12.487 -4.163 1.00 47.08 156 SER B C 1
ATOM 3149 O O . SER B 1 158 ? 20.363 11.901 -4.184 1.00 43.94 156 SER B O 1
ATOM 3152 N N . TYR B 1 159 ? 22.458 12.171 -4.968 1.00 42.63 157 TYR B N 1
ATOM 3153 C CA . TYR B 1 159 ? 22.323 11.145 -5.998 1.00 44.43 157 TYR B CA 1
ATOM 3154 C C . TYR B 1 159 ? 23.655 10.501 -6.316 1.00 44.09 157 TYR B C 1
ATOM 3155 O O . TYR B 1 159 ? 24.706 11.092 -6.091 1.00 42.08 157 TYR B O 1
ATOM 3164 N N . ALA B 1 160 ? 23.589 9.279 -6.827 1.00 44.05 158 ALA B N 1
ATOM 3165 C CA . ALA B 1 160 ? 24.737 8.603 -7.395 1.00 46.57 158 ALA B CA 1
ATOM 3166 C C . ALA B 1 160 ? 24.564 8.572 -8.916 1.00 49.06 158 ALA B C 1
ATOM 3167 O O . ALA B 1 160 ? 23.685 7.866 -9.426 1.00 48.25 158 ALA B O 1
ATOM 3169 N N . PRO B 1 161 ? 25.388 9.352 -9.646 1.00 52.33 159 PRO B N 1
ATOM 3170 C CA . PRO B 1 161 ? 25.309 9.395 -11.113 1.00 53.66 159 PRO B CA 1
ATOM 3171 C C . PRO B 1 161 ? 25.600 8.049 -11.764 1.00 58.47 159 PRO B C 1
ATOM 3172 O O . PRO B 1 161 ? 26.311 7.217 -11.193 1.00 53.36 159 PRO B O 1
ATOM 3176 N N . SER B 1 162 ? 25.032 7.847 -12.949 1.00 66.73 160 SER B N 1
ATOM 3177 C CA . SER B 1 162 ? 25.412 6.755 -13.832 1.00 72.41 160 SER B CA 1
ATOM 3178 C C . SER B 1 162 ? 26.817 7.041 -14.353 1.00 75.06 160 SER B C 1
ATOM 3179 O O . SER B 1 162 ? 27.294 8.173 -14.250 1.00 74.43 160 SER B O 1
ATOM 3182 N N . LYS B 1 163 ? 27.477 6.024 -14.907 1.00 81.18 161 LYS B N 1
ATOM 3183 C CA . LYS B 1 163 ? 28.811 6.185 -15.505 1.00 86.07 161 LYS B CA 1
ATOM 3184 C C . LYS B 1 163 ? 28.816 7.225 -16.627 1.00 85.81 161 LYS B C 1
ATOM 3185 O O . LYS B 1 163 ? 29.779 7.977 -16.782 1.00 85.79 161 LYS B O 1
ATOM 3191 N N . LYS B 1 164 ? 27.724 7.258 -17.388 1.00 88.72 162 LYS B N 1
ATOM 3192 C CA . LYS B 1 164 ? 27.495 8.258 -18.428 1.00 91.14 162 LYS B CA 1
ATOM 3193 C C . LYS B 1 164 ? 27.165 9.622 -17.824 1.00 89.23 162 LYS B C 1
ATOM 3194 O O . LYS B 1 164 ? 27.738 10.633 -18.236 1.00 91.41 162 LYS B O 1
ATOM 3200 N N . GLU B 1 165 ? 26.249 9.636 -16.851 1.00 86.04 163 GLU B N 1
ATOM 3201 C CA . GLU B 1 165 ? 25.859 10.854 -16.121 1.00 83.75 163 GLU B CA 1
ATOM 3202 C C . GLU B 1 165 ? 27.044 11.557 -15.444 1.00 82.26 163 GLU B C 1
ATOM 3203 O O . GLU B 1 165 ? 27.063 12.786 -15.350 1.00 82.53 163 GLU B O 1
ATOM 3209 N N . LEU B 1 166 ? 28.025 10.766 -14.999 1.00 79.50 164 LEU B N 1
ATOM 3210 C CA . LEU B 1 166 ? 29.191 11.244 -14.247 1.00 81.23 164 LEU B CA 1
ATOM 3211 C C . LEU B 1 166 ? 30.110 12.143 -15.070 1.00 83.58 164 LEU B C 1
ATOM 3212 O O . LEU B 1 166 ? 30.775 13.025 -14.522 1.00 85.48 164 LEU B O 1
ATOM 3217 N N . LYS B 1 167 ? 30.146 11.911 -16.381 1.00 87.13 165 LYS B N 1
ATOM 3218 C CA . LYS B 1 167 ? 30.996 12.680 -17.293 1.00 88.08 165 LYS B CA 1
ATOM 3219 C C . LYS B 1 167 ? 30.472 14.102 -17.502 1.00 85.86 165 LYS B C 1
ATOM 3220 O O . LYS B 1 167 ? 31.247 15.017 -17.768 1.00 86.74 165 LYS B O 1
ATOM 3226 N N . LYS B 1 168 ? 29.158 14.273 -17.361 1.00 84.14 166 LYS B N 1
ATOM 3227 C CA . LYS B 1 168 ? 28.494 15.573 -17.495 1.00 83.11 166 LYS B CA 1
ATOM 3228 C C . LYS B 1 168 ? 28.513 16.395 -16.179 1.00 80.58 166 LYS B C 1
ATOM 3229 O O . LYS B 1 168 ? 28.107 17.562 -16.156 1.00 79.94 166 LYS B O 1
ATOM 3235 N N . VAL B 1 169 ? 28.993 15.784 -15.095 1.00 75.50 167 VAL B N 1
ATOM 3236 C CA . VAL B 1 169 ? 29.025 16.422 -13.772 1.00 68.11 167 VAL B CA 1
ATOM 3237 C C . VAL B 1 169 ? 30.194 17.412 -13.645 1.00 64.65 167 VAL B C 1
ATOM 3238 O O . VAL B 1 169 ? 31.353 17.049 -13.866 1.00 58.50 167 VAL B O 1
ATOM 3242 N N . LYS B 1 170 ? 29.875 18.656 -13.288 1.00 65.72 168 LYS B N 1
ATOM 3243 C CA . LYS B 1 170 ? 30.879 19.718 -13.136 1.00 66.22 168 LYS B CA 1
ATOM 3244 C C . LYS B 1 170 ? 31.269 19.967 -11.672 1.00 61.74 168 LYS B C 1
ATOM 3245 O O . LYS B 1 170 ? 30.458 20.464 -10.886 1.00 58.39 168 LYS B O 1
ATOM 3251 N N . THR B 1 171 ? 32.509 19.619 -11.315 1.00 56.91 169 THR B N 1
ATOM 3252 C CA . THR B 1 171 ? 33.038 19.849 -9.957 1.00 57.92 169 THR B CA 1
ATOM 3253 C C . THR B 1 171 ? 34.316 20.689 -10.013 1.00 52.10 169 THR B C 1
ATOM 3254 O O . THR B 1 171 ? 35.056 20.630 -10.992 1.00 54.44 169 THR B O 1
ATOM 3258 N N . ARG B 1 172 ? 34.580 21.455 -8.957 1.00 49.44 170 ARG B N 1
ATOM 3259 C CA . ARG B 1 172 ? 35.817 22.241 -8.872 1.00 47.75 170 ARG B CA 1
ATOM 3260 C C . ARG B 1 172 ? 36.991 21.468 -8.254 1.00 47.01 170 ARG B C 1
ATOM 3261 O O . ARG B 1 172 ? 38.138 21.933 -8.299 1.00 46.39 170 ARG B O 1
ATOM 3269 N N . ARG B 1 173 ? 36.678 20.311 -7.669 1.00 45.96 171 ARG B N 1
ATOM 3270 C CA . ARG B 1 173 ? 37.651 19.359 -7.130 1.00 45.61 171 ARG B CA 1
ATOM 3271 C C . ARG B 1 173 ? 37.615 18.119 -7.983 1.00 47.35 171 ARG B C 1
ATOM 3272 O O . ARG B 1 173 ? 36.544 17.697 -8.405 1.00 48.94 171 ARG B O 1
ATOM 3280 N N . ALA B 1 174 ? 38.777 17.522 -8.230 1.00 48.91 172 ALA B N 1
ATOM 3281 C CA . ALA B 1 174 ? 38.831 16.244 -8.920 1.00 49.90 172 ALA B CA 1
ATOM 3282 C C . ALA B 1 174 ? 38.175 15.144 -8.083 1.00 53.86 172 ALA B C 1
ATOM 3283 O O . ALA B 1 174 ? 38.270 15.142 -6.854 1.00 50.07 172 ALA B O 1
ATOM 3285 N N . LEU B 1 175 ? 37.487 14.237 -8.768 1.00 61.07 173 LEU B N 1
ATOM 3286 C CA . LEU B 1 175 ? 36.833 13.089 -8.146 1.00 66.47 173 LEU B CA 1
ATOM 3287 C C . LEU B 1 175 ? 37.848 11.976 -7.855 1.00 70.68 173 LEU B C 1
ATOM 3288 O O . LEU B 1 175 ? 38.841 11.851 -8.575 1.00 69.76 173 LEU B O 1
ATOM 3293 N N . PRO B 1 176 ? 37.611 11.165 -6.799 1.00 78.24 174 PRO B N 1
ATOM 3294 C CA . PRO B 1 176 ? 38.559 10.079 -6.509 1.00 80.74 174 PRO B CA 1
ATOM 3295 C C . PRO B 1 176 ? 38.364 8.862 -7.422 1.00 82.60 174 PRO B C 1
ATOM 3296 O O . PRO B 1 176 ? 37.272 8.667 -7.969 1.00 79.44 174 PRO B O 1
ATOM 3300 N N . LYS B 1 177 ? 39.423 8.065 -7.587 1.00 84.10 175 LYS B N 1
ATOM 3301 C CA . LYS B 1 177 ? 39.373 6.847 -8.406 1.00 85.08 175 LYS B CA 1
ATOM 3302 C C . LYS B 1 177 ? 38.708 5.709 -7.639 1.00 85.81 175 LYS B C 1
ATOM 3303 O O . LYS B 1 177 ? 38.910 5.563 -6.432 1.00 87.48 175 LYS B O 1
ATOM 3309 N N . GLU B 1 180 ? 33.673 1.742 -4.746 1.00 87.15 178 GLU B N 1
ATOM 3310 C CA . GLU B 1 180 ? 32.477 2.501 -4.389 1.00 89.43 178 GLU B CA 1
ATOM 3311 C C . GLU B 1 180 ? 31.945 3.325 -5.559 1.00 84.68 178 GLU B C 1
ATOM 3312 O O . GLU B 1 180 ? 32.716 3.800 -6.403 1.00 84.36 178 GLU B O 1
ATOM 3318 N N . GLU B 1 181 ? 30.625 3.489 -5.610 1.00 76.65 179 GLU B N 1
ATOM 3319 C CA . GLU B 1 181 ? 30.038 4.423 -6.555 1.00 71.05 179 GLU B CA 1
ATOM 3320 C C . GLU B 1 181 ? 30.033 5.823 -5.951 1.00 62.35 179 GLU B C 1
ATOM 3321 O O . GLU B 1 181 ? 29.792 6.001 -4.754 1.00 59.90 179 GLU B O 1
ATOM 3327 N N . ILE B 1 182 ? 30.340 6.801 -6.794 1.00 52.11 180 ILE B N 1
ATOM 3328 C CA . ILE B 1 182 ? 30.444 8.193 -6.394 1.00 46.16 180 ILE B CA 1
ATOM 3329 C C . ILE B 1 182 ? 29.055 8.747 -6.118 1.00 46.29 180 ILE B C 1
ATOM 3330 O O . ILE B 1 182 ? 28.135 8.564 -6.917 1.00 48.89 180 ILE B O 1
ATOM 3335 N N . ARG B 1 183 ? 28.897 9.383 -4.961 1.00 40.44 181 ARG B N 1
ATOM 3336 C CA . ARG B 1 183 ? 27.661 10.082 -4.659 1.00 45.17 181 ARG B CA 1
ATOM 3337 C C . ARG B 1 183 ? 27.911 11.573 -4.668 1.00 44.00 181 ARG B C 1
ATOM 3338 O O . ARG B 1 183 ? 28.976 12.032 -4.261 1.00 39.77 181 ARG B O 1
ATOM 3346 N N . ILE B 1 184 ? 26.922 12.310 -5.160 1.00 38.32 182 ILE B N 1
ATOM 3347 C CA . ILE B 1 184 ? 26.984 13.751 -5.289 1.00 41.72 182 ILE B CA 1
ATOM 3348 C C . ILE B 1 184 ? 25.922 14.395 -4.409 1.00 42.41 182 ILE B C 1
ATOM 3349 O O . ILE B 1 184 ? 24.779 13.943 -4.397 1.00 48.49 182 ILE B O 1
ATOM 3354 N N . VAL B 1 185 ? 26.307 15.435 -3.667 1.00 43.47 183 VAL B N 1
ATOM 3355 C CA . VAL B 1 185 ? 25.352 16.311 -2.990 1.00 38.74 183 VAL B CA 1
ATOM 3356 C C . VAL B 1 185 ? 25.363 17.703 -3.642 1.00 41.20 183 VAL B C 1
ATOM 3357 O O . VAL B 1 185 ? 26.395 18.371 -3.711 1.00 40.86 183 VAL B O 1
ATOM 3361 N N . GLU B 1 186 ? 24.205 18.119 -4.139 1.00 40.64 184 GLU B N 1
ATOM 3362 C CA . GLU B 1 186 ? 24.071 19.379 -4.866 1.00 35.23 184 GLU B CA 1
ATOM 3363 C C . GLU B 1 186 ? 23.092 20.337 -4.198 1.00 36.45 184 GLU B C 1
ATOM 3364 O O . GLU B 1 186 ? 21.893 20.052 -4.110 1.00 42.65 184 GLU B O 1
ATOM 3370 N N . ILE B 1 187 ? 23.613 21.459 -3.716 1.00 37.10 185 ILE B N 1
ATOM 3371 C CA . ILE B 1 187 ? 22.795 22.571 -3.271 1.00 42.06 185 ILE B CA 1
ATOM 3372 C C . ILE B 1 187 ? 22.509 23.362 -4.543 1.00 47.12 185 ILE B C 1
ATOM 3373 O O . ILE B 1 187 ? 23.398 24.043 -5.063 1.00 45.89 185 ILE B O 1
ATOM 3378 N N . VAL B 1 188 ? 21.283 23.230 -5.050 1.00 47.43 186 VAL B N 1
ATOM 3379 C CA . VAL B 1 188 ? 20.912 23.719 -6.392 1.00 48.75 186 VAL B CA 1
ATOM 3380 C C . VAL B 1 188 ? 21.124 25.227 -6.547 1.00 49.54 186 VAL B C 1
ATOM 3381 O O . VAL B 1 188 ? 20.550 26.034 -5.811 1.00 48.47 186 VAL B O 1
ATOM 3385 N N . GLY B 1 189 ? 22.009 25.582 -7.477 1.00 55.33 187 GLY B N 1
ATOM 3386 C CA . GLY B 1 189 ? 22.334 26.975 -7.757 1.00 52.84 187 GLY B CA 1
ATOM 3387 C C . GLY B 1 189 ? 23.526 27.487 -6.976 1.00 55.47 187 GLY B C 1
ATOM 3388 O O . GLY B 1 189 ? 23.912 28.645 -7.130 1.00 56.85 187 GLY B O 1
ATOM 3389 N N . LEU B 1 190 ? 24.139 26.630 -6.172 1.00 54.54 188 LEU B N 1
ATOM 3390 C CA . LEU B 1 190 ? 25.207 27.057 -5.286 1.00 55.41 188 LEU B CA 1
ATOM 3391 C C . LEU B 1 190 ? 26.454 26.211 -5.324 1.00 58.21 188 LEU B C 1
ATOM 3392 O O . LEU B 1 190 ? 27.514 26.704 -5.587 1.00 59.07 188 LEU B O 1
ATOM 3397 N N . ASP B 1 191 ? 26.329 24.933 -5.030 1.00 57.10 189 ASP B N 1
ATOM 3398 C CA . ASP B 1 191 ? 27.484 24.086 -4.850 1.00 59.55 189 ASP B CA 1
ATOM 3399 C C . ASP B 1 191 ? 27.160 22.689 -5.284 1.00 54.88 189 ASP B C 1
ATOM 3400 O O . ASP B 1 191 ? 26.036 22.280 -5.247 1.00 55.97 189 ASP B O 1
ATOM 3405 N N . LEU B 1 192 ? 28.176 21.962 -5.681 1.00 49.43 190 LEU B N 1
ATOM 3406 C CA . LEU B 1 192 ? 28.044 20.579 -6.011 1.00 50.32 190 LEU B CA 1
ATOM 3407 C C . LEU B 1 192 ? 29.283 19.836 -5.560 1.00 52.26 190 LEU B C 1
ATOM 3408 O O . LEU B 1 192 ? 30.353 20.128 -6.006 1.00 46.67 190 LEU B O 1
ATOM 3413 N N . ASN B 1 193 ? 29.119 18.875 -4.672 1.00 45.95 191 ASN B N 1
ATOM 3414 C CA . ASN B 1 193 ? 30.240 18.189 -4.049 1.00 51.61 191 ASN B CA 1
ATOM 3415 C C . ASN B 1 193 ? 30.065 16.689 -4.000 1.00 45.38 191 ASN B C 1
ATOM 3416 O O . ASN B 1 193 ? 28.999 16.217 -3.750 1.00 48.54 191 ASN B O 1
ATOM 3421 N N . ALA B 1 194 ? 31.138 15.955 -4.213 1.00 46.94 192 ALA B N 1
ATOM 3422 C CA . ALA B 1 194 ? 31.189 14.521 -3.936 1.00 43.43 192 ALA B CA 1
ATOM 3423 C C . ALA B 1 194 ? 31.108 14.318 -2.424 1.00 44.32 192 ALA B C 1
ATOM 3424 O O . ALA B 1 194 ? 31.895 14.889 -1.675 1.00 47.28 192 ALA B O 1
ATOM 3426 N N . CYS B 1 195 ? 30.142 13.530 -1.970 1.00 41.70 193 CYS B N 1
ATOM 3427 C CA . CYS B 1 195 ? 29.905 13.380 -0.538 1.00 41.73 193 CYS B CA 1
ATOM 3428 C C . CYS B 1 195 ? 29.120 12.116 -0.264 1.00 43.55 193 CYS B C 1
ATOM 3429 O O . CYS B 1 195 ? 28.134 11.838 -0.951 1.00 32.92 193 CYS B O 1
ATOM 3432 N N . CYS B 1 196 ? 29.560 11.365 0.745 1.00 40.36 194 CYS B N 1
ATOM 3433 C CA . CYS B 1 196 ? 28.890 10.141 1.166 1.00 45.05 194 CYS B CA 1
ATOM 3434 C C . CYS B 1 196 ? 27.967 10.346 2.363 1.00 36.96 194 CYS B C 1
ATOM 3435 O O . CYS B 1 196 ? 27.529 9.370 2.969 1.00 38.48 194 CYS B O 1
ATOM 3438 N N . GLY B 1 197 ? 27.700 11.599 2.718 1.00 28.62 195 GLY B N 1
ATOM 3439 C CA . GLY B 1 197 ? 26.913 11.911 3.903 1.00 33.89 195 GLY B CA 1
ATOM 3440 C C . GLY B 1 197 ? 25.429 11.798 3.592 1.00 28.78 195 GLY B C 1
ATOM 3441 O O . GLY B 1 197 ? 25.052 11.542 2.446 1.00 34.35 195 GLY B O 1
ATOM 3442 N N . VAL B 1 198 ? 24.594 11.996 4.609 1.00 34.38 196 VAL B N 1
ATOM 3443 C CA . VAL B 1 198 ? 23.127 11.877 4.460 1.00 34.27 196 VAL B CA 1
ATOM 3444 C C . VAL B 1 198 ? 22.580 13.253 4.768 1.00 32.83 196 VAL B C 1
ATOM 3445 O O . VAL B 1 198 ? 22.784 13.761 5.873 1.00 35.50 196 VAL B O 1
ATOM 3449 N N . HIS B 1 199 ? 21.933 13.873 3.777 1.00 31.34 197 HIS B N 1
ATOM 3450 C CA . HIS B 1 199 ? 21.594 15.287 3.845 1.00 31.83 197 HIS B CA 1
ATOM 3451 C C . HIS B 1 199 ? 20.089 15.528 3.779 1.00 34.23 197 HIS B C 1
ATOM 3452 O O . HIS B 1 199 ? 19.375 14.699 3.246 1.00 32.02 197 HIS B O 1
ATOM 3459 N N . PRO B 1 200 ? 19.627 16.672 4.302 1.00 35.63 198 PRO B N 1
ATOM 3460 C CA . PRO B 1 200 ? 18.247 17.120 4.061 1.00 34.36 198 PRO B CA 1
ATOM 3461 C C . PRO B 1 200 ? 18.022 17.395 2.571 1.00 40.77 198 PRO B C 1
ATOM 3462 O O . PRO B 1 200 ? 18.991 17.583 1.826 1.00 42.82 198 PRO B O 1
ATOM 3466 N N . ARG B 1 201 ? 16.762 17.396 2.140 1.00 38.68 199 ARG B N 1
ATOM 3467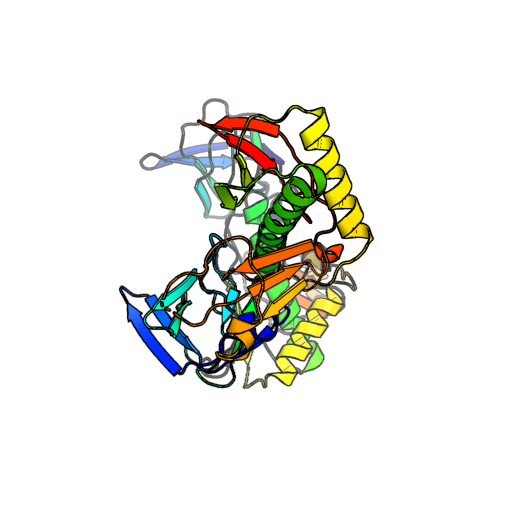 C CA . ARG B 1 201 ? 16.415 17.608 0.738 1.00 43.83 199 ARG B CA 1
ATOM 3468 C C . ARG B 1 201 ? 16.264 19.079 0.377 1.00 42.32 199 ARG B C 1
ATOM 3469 O O . ARG B 1 201 ? 16.029 19.423 -0.792 1.00 46.20 199 ARG B O 1
ATOM 3477 N N . ASN B 1 202 ? 16.388 19.941 1.379 1.00 40.20 200 ASN B N 1
ATOM 3478 C CA . ASN B 1 202 ? 16.385 21.384 1.167 1.00 43.74 200 ASN B CA 1
ATOM 3479 C C . ASN B 1 202 ? 17.071 22.151 2.287 1.00 41.63 200 ASN B C 1
ATOM 3480 O O . ASN B 1 202 ? 17.305 21.600 3.364 1.00 45.96 200 ASN B O 1
ATOM 3485 N N . THR B 1 203 ? 17.379 23.422 2.031 1.00 41.95 201 THR B N 1
ATOM 3486 C CA . THR B 1 203 ? 18.110 24.254 2.981 1.00 45.66 201 THR B CA 1
ATOM 3487 C C . THR B 1 203 ? 17.226 24.754 4.119 1.00 49.99 201 THR B C 1
ATOM 3488 O O . THR B 1 203 ? 17.726 25.099 5.191 1.00 45.10 201 THR B O 1
ATOM 3492 N N . ARG B 1 204 ? 15.918 24.810 3.869 1.00 50.71 202 ARG B N 1
ATOM 3493 C CA . ARG B 1 204 ? 14.936 25.251 4.861 1.00 51.55 202 ARG B CA 1
ATOM 3494 C C . ARG B 1 204 ? 14.951 24.365 6.109 1.00 51.21 202 ARG B C 1
ATOM 3495 O O . ARG B 1 204 ? 14.854 24.868 7.238 1.00 52.39 202 ARG B O 1
ATOM 3503 N N . ASP B 1 205 ? 15.113 23.058 5.893 1.00 49.44 203 ASP B N 1
ATOM 3504 C CA . ASP B 1 205 ? 15.294 22.076 6.967 1.00 50.00 203 ASP B CA 1
ATOM 3505 C C . ASP B 1 205 ? 16.408 22.384 7.966 1.00 48.98 203 ASP B C 1
ATOM 3506 O O . ASP B 1 205 ? 16.412 21.832 9.066 1.00 47.79 203 ASP B O 1
ATOM 3511 N N . LEU B 1 206 ? 17.335 23.267 7.584 1.00 47.68 204 LEU B N 1
ATOM 3512 C CA . LEU B 1 206 ? 18.433 23.691 8.452 1.00 48.16 204 LEU B CA 1
ATOM 3513 C C . LEU B 1 206 ? 17.986 24.637 9.562 1.00 51.28 204 LEU B C 1
ATOM 3514 O O . LEU B 1 206 ? 18.664 24.746 10.581 1.00 46.86 204 LEU B O 1
ATOM 3519 N N . GLN B 1 207 ? 16.856 25.316 9.341 1.00 52.26 205 GLN B N 1
ATOM 3520 C CA . GLN B 1 207 ? 16.268 26.319 10.254 1.00 57.16 205 GLN B CA 1
ATOM 3521 C C . GLN B 1 207 ? 17.115 27.581 10.428 1.00 54.99 205 GLN B C 1
ATOM 3522 O O . GLN B 1 207 ? 16.688 28.661 10.039 1.00 54.13 205 GLN B O 1
ATOM 3528 N N . VAL B 1 208 ? 18.311 27.437 10.996 1.00 55.14 206 VAL B N 1
ATOM 3529 C CA . VAL B 1 208 ? 19.198 28.566 11.289 1.00 52.75 206 VAL B CA 1
ATOM 3530 C C . VAL B 1 208 ? 20.642 28.047 11.397 1.00 49.85 206 VAL B C 1
ATOM 3531 O O . VAL B 1 208 ? 20.851 26.921 11.821 1.00 47.86 206 VAL B O 1
ATOM 3535 N N . ILE B 1 209 ? 21.617 28.839 10.953 1.00 48.67 207 ILE B N 1
ATOM 3536 C CA . ILE B 1 209 ? 23.037 28.555 11.208 1.00 49.18 207 ILE B CA 1
ATOM 3537 C C . ILE B 1 209 ? 23.618 29.746 11.951 1.00 48.71 207 ILE B C 1
ATOM 3538 O O . ILE B 1 209 ? 23.346 30.894 11.592 1.00 47.72 207 ILE B O 1
ATOM 3543 N N . LYS B 1 210 ? 24.400 29.477 12.996 1.00 48.85 208 LYS B N 1
ATOM 3544 C CA . LYS B 1 210 ? 25.099 30.525 13.716 1.00 49.88 208 LYS B CA 1
ATOM 3545 C C . LYS B 1 210 ? 26.571 30.172 13.814 1.00 48.24 208 LYS B C 1
ATOM 3546 O O . LYS B 1 210 ? 26.910 29.058 14.205 1.00 49.81 208 LYS B O 1
ATOM 3552 N N . ILE B 1 211 ? 27.436 31.114 13.451 1.00 40.92 209 ILE B N 1
ATOM 3553 C CA . ILE B 1 211 ? 28.863 30.975 13.705 1.00 48.38 209 ILE B CA 1
ATOM 3554 C C . ILE B 1 211 ? 29.126 31.518 15.100 1.00 52.92 209 ILE B C 1
ATOM 3555 O O . ILE B 1 211 ? 28.850 32.696 15.384 1.00 54.46 209 ILE B O 1
ATOM 3560 N N . ARG B 1 212 ? 29.636 30.635 15.958 1.00 52.12 210 ARG B N 1
ATOM 3561 C CA A ARG B 1 212 ? 29.912 30.967 17.351 0.50 54.30 210 ARG B CA 1
ATOM 3562 C CA B ARG B 1 212 ? 29.923 30.949 17.356 0.50 54.34 210 ARG B CA 1
ATOM 3563 C C . ARG B 1 212 ? 31.216 31.747 17.492 1.00 53.58 210 ARG B C 1
ATOM 3564 O O . ARG B 1 212 ? 31.226 32.858 18.030 1.00 56.61 210 ARG B O 1
ATOM 3579 N N . ARG B 1 213 ? 32.311 31.164 17.010 1.00 52.61 211 ARG B N 1
ATOM 3580 C CA . ARG B 1 213 ? 33.639 31.763 17.129 1.00 51.60 211 ARG B CA 1
ATOM 3581 C C . ARG B 1 213 ? 34.577 31.222 16.056 1.00 52.76 211 ARG B C 1
ATOM 3582 O O . ARG B 1 213 ? 34.199 30.339 15.283 1.00 48.16 211 ARG B O 1
ATOM 3590 N N . TRP B 1 214 ? 35.800 31.752 16.013 1.00 53.26 212 TRP B N 1
ATOM 3591 C CA . TRP B 1 214 ? 36.808 31.274 15.072 1.00 51.06 212 TRP B CA 1
ATOM 3592 C C . TRP B 1 214 ? 38.228 31.529 15.561 1.00 54.70 212 TRP B C 1
ATOM 3593 O O . TRP B 1 214 ? 38.444 32.319 16.480 1.00 55.46 212 TRP B O 1
ATOM 3604 N N . GLU B 1 215 ? 39.184 30.842 14.941 1.00 54.28 213 GLU B N 1
ATOM 3605 C CA . GLU B 1 215 ? 40.605 31.020 15.227 1.00 57.64 213 GLU B CA 1
ATOM 3606 C C . GLU B 1 215 ? 41.463 30.592 14.040 1.00 59.08 213 GLU B C 1
ATOM 3607 O O . GLU B 1 215 ? 41.027 29.814 13.188 1.00 59.15 213 GLU B O 1
ATOM 3613 N N . LYS B 1 216 ? 42.685 31.108 13.998 1.00 58.36 214 LYS B N 1
ATOM 3614 C CA . LYS B 1 216 ? 43.698 30.652 13.059 1.00 60.69 214 LYS B CA 1
ATOM 3615 C C . LYS B 1 216 ? 44.120 29.215 13.395 1.00 57.30 214 LYS B C 1
ATOM 3616 O O . LYS B 1 216 ? 44.333 28.870 14.562 1.00 52.40 214 LYS B O 1
ATOM 3622 N N . HIS B 1 217 ? 44.186 28.373 12.366 1.00 54.13 215 HIS B N 1
ATOM 3623 C CA . HIS B 1 217 ? 44.782 27.052 12.485 1.00 51.29 215 HIS B CA 1
ATOM 3624 C C . HIS B 1 217 ? 45.685 26.809 11.284 1.00 54.58 215 HIS B C 1
ATOM 3625 O O . HIS B 1 217 ? 45.208 26.474 10.196 1.00 53.73 215 HIS B O 1
ATOM 3632 N N . LYS B 1 218 ? 46.987 26.989 11.497 1.00 51.78 216 LYS B N 1
ATOM 3633 C CA . LYS B 1 218 ? 47.992 26.905 10.437 1.00 48.28 216 LYS B CA 1
ATOM 3634 C C . LYS B 1 218 ? 47.694 27.919 9.320 1.00 47.19 216 LYS B C 1
ATOM 3635 O O . LYS B 1 218 ? 47.691 29.116 9.580 1.00 49.82 216 LYS B O 1
ATOM 3641 N N . ASN B 1 219 ? 47.399 27.462 8.106 1.00 46.73 217 ASN B N 1
ATOM 3642 C CA . ASN B 1 219 ? 47.117 28.394 7.006 1.00 45.08 217 ASN B CA 1
ATOM 3643 C C . ASN B 1 219 ? 45.624 28.669 6.784 1.00 47.65 217 ASN B C 1
ATOM 3644 O O . ASN B 1 219 ? 45.241 29.288 5.792 1.00 47.38 217 ASN B O 1
ATOM 3649 N N . ALA B 1 220 ? 44.791 28.223 7.721 1.00 43.58 218 ALA B N 1
ATOM 3650 C CA . ALA B 1 220 ? 43.336 28.350 7.590 1.00 47.77 218 ALA B CA 1
ATOM 3651 C C . ALA B 1 220 ? 42.707 29.129 8.741 1.00 45.60 218 ALA B C 1
ATOM 3652 O O . ALA B 1 220 ? 43.364 29.412 9.737 1.00 43.80 218 ALA B O 1
ATOM 3654 N N . THR B 1 221 ? 41.435 29.491 8.583 1.00 47.92 219 THR B N 1
ATOM 3655 C CA . THR B 1 221 ? 40.631 29.993 9.689 1.00 46.17 219 THR B CA 1
ATOM 3656 C C . THR B 1 221 ? 39.635 28.900 10.049 1.00 47.32 219 THR B C 1
ATOM 3657 O O . THR B 1 221 ? 38.822 28.492 9.214 1.00 45.84 219 THR B O 1
ATOM 3661 N N . ARG B 1 222 ? 39.726 28.418 11.286 1.00 43.65 220 ARG B N 1
ATOM 3662 C CA . ARG B 1 222 ? 38.857 27.368 11.781 1.00 46.62 220 ARG B CA 1
ATOM 3663 C C . ARG B 1 222 ? 37.622 28.001 12.401 1.00 49.16 220 ARG B C 1
ATOM 3664 O O . ARG B 1 222 ? 37.715 28.729 13.386 1.00 52.50 220 ARG B O 1
ATOM 3672 N N . ILE B 1 223 ? 36.472 27.705 11.812 1.00 44.63 221 ILE B N 1
ATOM 3673 C CA . ILE B 1 223 ? 35.221 28.351 12.165 1.00 43.84 221 ILE B CA 1
ATOM 3674 C C . ILE B 1 223 ? 34.341 27.350 12.893 1.00 47.73 221 ILE B C 1
ATOM 3675 O O . ILE B 1 223 ? 34.088 26.270 12.378 1.00 47.07 221 ILE B O 1
ATOM 3680 N N . GLU B 1 224 ? 33.908 27.709 14.102 1.00 47.06 222 GLU B N 1
ATOM 3681 C CA . GLU B 1 224 ? 32.985 26.892 14.883 1.00 48.43 222 GLU B CA 1
ATOM 3682 C C . GLU B 1 224 ? 31.577 27.361 14.597 1.00 44.51 222 GLU B C 1
ATOM 3683 O O . GLU B 1 224 ? 31.289 28.553 14.670 1.00 49.72 222 GLU B O 1
ATOM 3689 N N . TYR B 1 225 ? 30.698 26.419 14.284 1.00 44.41 223 TYR B N 1
ATOM 3690 C CA . TYR B 1 225 ? 29.334 26.754 13.906 1.00 37.81 223 TYR B CA 1
ATOM 3691 C C . TYR B 1 225 ? 28.359 25.727 14.472 1.00 39.77 223 TYR B C 1
ATOM 3692 O O . TYR B 1 225 ? 28.747 24.608 14.811 1.00 44.53 223 TYR B O 1
ATOM 3701 N N . VAL B 1 226 ? 27.083 26.102 14.532 1.00 41.23 224 VAL B N 1
ATOM 3702 C CA . VAL B 1 226 ? 26.014 25.189 14.924 1.00 42.88 224 VAL B CA 1
ATOM 3703 C C . VAL B 1 226 ? 24.813 25.475 13.998 1.00 39.25 224 VAL B C 1
ATOM 3704 O O . VAL B 1 226 ? 24.576 26.621 13.626 1.00 43.40 224 VAL B O 1
ATOM 3708 N N . ALA B 1 227 ? 24.092 24.429 13.592 1.00 42.94 225 ALA B N 1
ATOM 3709 C CA . ALA B 1 227 ? 22.894 24.565 12.753 1.00 40.49 225 ALA B CA 1
ATOM 3710 C C . ALA B 1 227 ? 21.689 23.887 13.404 1.00 42.64 225 ALA B C 1
ATOM 3711 O O . ALA B 1 227 ? 21.839 23.066 14.311 1.00 41.28 225 ALA B O 1
ATOM 3713 N N . GLY B 1 228 ? 20.498 24.232 12.927 1.00 45.48 226 GLY B N 1
ATOM 3714 C CA . GLY B 1 228 ? 19.281 23.555 13.343 1.00 51.58 226 GLY B CA 1
ATOM 3715 C C . GLY B 1 228 ? 18.856 23.796 14.771 1.00 59.37 226 GLY B C 1
ATOM 3716 O O . GLY B 1 228 ? 18.981 24.908 15.284 1.00 53.60 226 GLY B O 1
ATOM 3717 N N . ASN B 1 229 ? 18.380 22.726 15.405 1.00 67.68 227 ASN B N 1
ATOM 3718 C CA A ASN B 1 229 ? 17.840 22.746 16.767 0.50 70.45 227 ASN B CA 1
ATOM 3719 C CA B ASN B 1 229 ? 17.827 22.840 16.749 0.50 70.10 227 ASN B CA 1
ATOM 3720 C C . ASN B 1 229 ? 18.835 23.217 17.835 1.00 70.69 227 ASN B C 1
ATOM 3721 O O . ASN B 1 229 ? 18.471 23.925 18.770 1.00 73.10 227 ASN B O 1
ATOM 3730 N N . ARG B 1 230 ? 20.100 22.803 17.707 1.00 73.26 228 ARG B N 1
ATOM 3731 C CA . ARG B 1 230 ? 21.110 23.228 18.698 1.00 72.42 228 ARG B CA 1
ATOM 3732 C C . ARG B 1 230 ? 21.432 24.733 18.594 1.00 71.09 228 ARG B C 1
ATOM 3733 O O . ARG B 1 230 ? 22.060 25.301 19.487 1.00 70.27 228 ARG B O 1
ATOM 3741 N N . ALA B 1 231 ? 21.022 25.368 17.498 1.00 68.54 229 ALA B N 1
ATOM 3742 C CA . ALA B 1 231 ? 21.239 26.800 17.323 1.00 74.64 229 ALA B CA 1
ATOM 3743 C C . ALA B 1 231 ? 2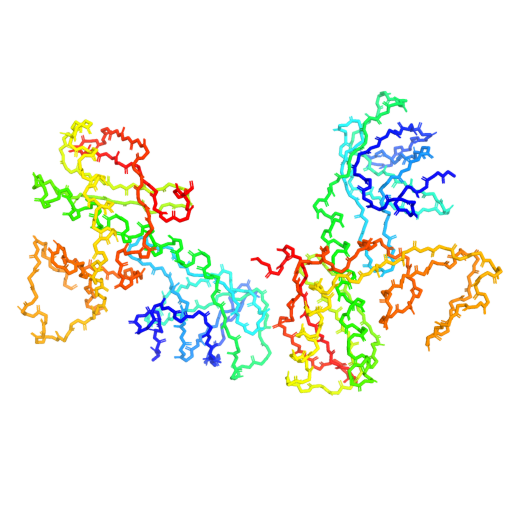0.098 27.664 17.883 1.00 78.90 229 ALA B C 1
ATOM 3744 O O . ALA B 1 231 ? 20.301 28.848 18.160 1.00 80.79 229 ALA B O 1
ATOM 3746 N N . VAL B 1 232 ? 18.911 27.080 18.060 1.00 81.86 230 VAL B N 1
ATOM 3747 C CA . VAL B 1 232 ? 17.750 27.848 18.535 1.00 82.13 230 VAL B CA 1
ATOM 3748 C C . VAL B 1 232 ? 17.822 28.125 20.039 1.00 79.26 230 VAL B C 1
ATOM 3749 O O . VAL B 1 232 ? 18.318 29.170 20.462 1.00 77.99 230 VAL B O 1
#

Secondary structure (DSSP, 8-state):
-EEGGGT-TT--EEEE-EEEEEEETTEEEEEESEE-----BTTBPPP-EEETTEEEEEEEEETTEEEEEESS-----SSEEEEE-HHHHHHHHHHHHHHHHHHHHHHHHH-PPEEEEEE-SS-EEEEEES---HHHHHHHHHHHHHHHHHT-BEEEE---TTTTTT---SSPPP--SSPPPEEEETTTEEEE--S---SBSGGG--EEEEEEEEETTEEEEEEEEGGGG-/-EEHHHH-TT--EEEE-EEEEEEETTEEEEEESEE-----BTTBPPP-EEETTEEEEEEEEETTEEEEEESS-----SSEEEEE-HHHHHHHHHHHHHHHHHHHHHHHHH-PPEEEEEE-SS-EEEEEES---HHHHHHHHHHHHHHHHTT-BEEEE---TTGGGG---SSPPP-----EEEETTTEEEE--S---SBSGGG--EEEEEEEEETTEEEEEEEEGGGG-

Organism: Clostridium perfringens (strain ATCC 13124 / DSM 756 / JCM 1290 / NCIMB 6125 / NCTC 8237 / Type A) (NCBI:txid195103)

Nearest PDB structures (foldseek):
  3kew-assembly1_A  TM=1.004E+00  e=7.368E-47  Clostridium perfringens ATCC 13124
  3kew-assembly2_B  TM=9.980E-01  e=1.586E-43  Clostridium perfringens ATCC 13124
  2zze-assembly2_B  TM=8.337E-01  e=3.046E-19  Pyrococcus horikoshii
  3wqy-assembly1_B  TM=8.495E-01  e=2.074E-17  Archaeoglobus fulgidus DSM 4304
  2e1b-assembly1_A  TM=8.503E-01  e=4.004E-16  Pyrococcus horikoshii

=== Feature glossary ===
Legend for the data blocks above and below:

— What the protein is —

The amino-acid sequence is the protein's primary structure: the linear order of residues from the N-terminus to the C-terminus, written in one-letter code. Everything else here — the 3D coordinates, the secondary structure, the domain annotations — is ultimately a consequence of this string.

Database cross-references. InterPro integrates a dozen domain/family signature databases into unified entries with residue-range hits. GO terms attach function/process/location labels with evidence codes. CATH codes position the fold in a four-level structural taxonomy. Organism is the NCBI-taxonomy species name.

— Where its atoms are —

The mmCIF block holds the 3D Cartesian coordinates of each backbone atom (N, Cα, C, O) in ångströms. mmCIF is the PDB's canonical archive format — a tagged-loop text representation of the atomic model.

The six renders are orthographic views along the three Cartesian axes in both directions. Representation (cartoon, sticks, or surface) and color scheme (sequence-rainbow or by-chain) vary across proteins so the training set covers all the common visualization conventions.

— Local backbone conformation —

Secondary structure is the local, repeating backbone conformation. DSSP classifies it into eight states by reading the hydrogen-bond network: three helix types (H, G, I), two β types (E, B), two non-regular types (T, S), and unstructured coil (-).

SS3 is a coarse helix/strand/coil call (letters a/b/c) made by the P-SEA algorithm from inter-Cα distances and dihedrals. It is less detailed than DSSP but needs only Cα positions.

Backbone dihedral angles. Every residue except chain termini has a φ (preceding-C → N → Cα → C) and a ψ (N → Cα → C → next-N). They are reported in degrees following the IUPAC sign convention. Secondary structure is essentially a statement about which (φ, ψ) basin each residue occupies.

— Global shape and packing —

The geometric summary reports three shape descriptors. Rg (radius of gyration) measures how spread out the Cα atoms are about their centre of mass; compact globular proteins have small Rg, elongated or unfolded ones large. Cα contacts (<8 Å, |i−j|>4) count long-range residue pairs in spatial proximity — high for tightly packed folds, near zero for rods or random coil. The bounding-box extents give the protein's footprint along x, y, z in Å.

Solvent accessibility: the surface area of each residue that a 1.4 Å water probe can touch, in Å². When only backbone atoms are present the absolute values are lower than full-atom SASA (side chains contribute most of the area) and are flagged as backbone-only.

Plot images: a contact map (which residues are close in 3D, as an N×N binary image), a Ramachandran scatter (backbone torsion angles, revealing secondary-structure composition at a glance), and — for AlphaFold structures — a PAE heatmap (pairwise prediction confidence).

— Structural neighborhood —

Foldseek's 3Di representation compresses backbone geometry into a per-residue letter drawn from a learned twenty-state alphabet. It captures the tertiary interaction pattern around each residue — which residues are packed against it in space, regardless of where they are in sequence.

Structural nearest neighbors (via Foldseek easy-search vs the PDB). Reported per hit: target PDB id, E-value, and alignment TM-score. A TM-score above ~0.5 is the conventional threshold for 'same fold'.

— Confidence and disorder —

pLDDT (predicted Local Distance Difference Test) is AlphaFold's per-residue confidence score, ranging from 0 to 100. Values above 90 indicate high confidence (typically well-packed cores); 70–90 is confident; 50–70 low confidence; below 50 usually means the region is disordered or the prediction is unreliable there. AlphaFold stores pLDDT in the mmCIF B-factor column.

For experimental (PDB) structures, the B-factor (temperature factor) quantifies the positional spread of each atom in the crystal — a combination of thermal vibration and static disorder — in units of Å². High B-factors mark flexible loops or poorly resolved regions; low B-factors mark the rigid, well-ordered core.

Predicted Aligned Error (PAE) is an AlphaFold confidence matrix: entry (i, j) is the expected error in the position of residue j, in ångströms, when the prediction is superimposed on the true structure at residue i. Low PAE within a block of residues means that block is internally rigid and well-predicted; high PAE between two blocks means their relative placement is uncertain even if each block individually is confident.